Protein AF-A0A8C7Y7F4-F1 (afdb_monomer_lite)

Structure (mmCIF, N/CA/C/O backbone):
data_AF-A0A8C7Y7F4-F1
#
_entry.id   AF-A0A8C7Y7F4-F1
#
loop_
_atom_site.group_PDB
_atom_site.id
_atom_site.type_symbol
_atom_site.label_atom_id
_atom_site.label_alt_id
_atom_site.label_comp_id
_atom_site.label_asym_id
_atom_site.label_entity_id
_atom_site.label_seq_id
_atom_site.pdbx_PDB_ins_code
_atom_site.Cartn_x
_atom_site.Cartn_y
_atom_site.Cartn_z
_atom_site.occupancy
_atom_site.B_iso_or_equiv
_atom_site.auth_seq_id
_atom_site.auth_comp_id
_atom_site.auth_asym_id
_atom_site.auth_atom_id
_atom_site.pdbx_PDB_model_num
ATOM 1 N N . LYS A 1 1 ? 34.503 -41.630 -71.413 1.00 35.38 1 LYS A N 1
ATOM 2 C CA . LYS A 1 1 ? 33.700 -40.736 -72.285 1.00 35.38 1 LYS A CA 1
ATOM 3 C C . LYS A 1 1 ? 33.555 -39.407 -71.548 1.00 35.38 1 LYS A C 1
ATOM 5 O O . LYS A 1 1 ? 32.640 -39.282 -70.757 1.00 35.38 1 LYS A O 1
ATOM 10 N N . TRP A 1 2 ? 34.647 -38.648 -71.460 1.00 34.06 2 TRP A N 1
ATOM 11 C CA . TRP A 1 2 ? 34.927 -37.359 -72.140 1.00 34.06 2 TRP A CA 1
ATOM 12 C C . TRP A 1 2 ? 35.106 -36.343 -70.991 1.00 34.06 2 TRP A C 1
ATOM 14 O O . TRP A 1 2 ? 34.155 -36.110 -70.261 1.00 34.06 2 TRP A O 1
ATOM 24 N N . LEU A 1 3 ? 36.338 -36.034 -70.551 1.00 32.00 3 LEU A N 1
ATOM 25 C CA . LEU A 1 3 ? 37.193 -34.940 -71.066 1.00 32.00 3 LEU A CA 1
ATOM 26 C C . LEU A 1 3 ? 36.348 -33.661 -71.208 1.00 32.00 3 LEU A C 1
ATOM 28 O O . LEU A 1 3 ? 35.451 -33.628 -72.036 1.00 32.00 3 LEU A O 1
ATOM 32 N N . GLY A 1 4 ? 36.484 -32.638 -70.367 1.00 32.16 4 GLY A N 1
ATOM 33 C CA . GLY A 1 4 ? 37.720 -31.941 -70.036 1.00 32.16 4 GLY A CA 1
ATOM 34 C C . GLY A 1 4 ? 37.752 -30.663 -70.866 1.00 32.16 4 GLY A C 1
ATOM 35 O O . GLY A 1 4 ? 37.950 -30.759 -72.066 1.00 32.16 4 GLY A O 1
ATOM 36 N N . LEU A 1 5 ? 37.535 -29.508 -70.235 1.00 34.34 5 LEU A N 1
ATOM 37 C CA . LEU A 1 5 ? 37.943 -28.185 -70.713 1.00 34.34 5 LEU A CA 1
ATOM 38 C C . LEU A 1 5 ? 37.931 -27.245 -69.504 1.00 34.34 5 LEU A C 1
ATOM 40 O O . LEU A 1 5 ? 36.879 -26.844 -69.011 1.00 34.34 5 LEU A O 1
ATOM 44 N N . GLY A 1 6 ? 39.127 -26.964 -68.992 1.00 33.00 6 GLY A N 1
ATOM 45 C CA . GLY A 1 6 ? 39.348 -25.864 -68.073 1.00 33.00 6 GLY A CA 1
ATOM 46 C C . GLY A 1 6 ? 39.276 -24.541 -68.826 1.00 33.00 6 GLY A C 1
ATOM 47 O O . GLY A 1 6 ? 39.810 -24.415 -69.926 1.00 33.00 6 GLY A O 1
ATOM 48 N N . LEU A 1 7 ? 38.659 -23.549 -68.194 1.00 32.22 7 LEU A N 1
ATOM 49 C CA . LEU A 1 7 ? 38.979 -22.152 -68.433 1.00 32.22 7 LEU A CA 1
ATOM 50 C C . LEU A 1 7 ? 39.423 -21.542 -67.106 1.00 32.22 7 LEU A C 1
ATOM 52 O O . LEU A 1 7 ? 38.633 -21.303 -66.198 1.00 32.22 7 LEU A O 1
ATOM 56 N N . THR A 1 8 ? 40.726 -21.315 -67.021 1.00 34.75 8 THR A N 1
ATOM 57 C CA . THR A 1 8 ? 41.355 -20.326 -66.155 1.00 34.75 8 THR A CA 1
ATOM 58 C C . THR A 1 8 ? 40.828 -18.941 -66.522 1.00 34.75 8 THR A C 1
ATOM 60 O O . THR A 1 8 ? 41.073 -18.477 -67.635 1.00 34.75 8 THR A O 1
ATOM 63 N N . LEU A 1 9 ? 40.145 -18.273 -65.592 1.00 32.03 9 LEU A N 1
ATOM 64 C CA . LEU A 1 9 ? 39.914 -16.833 -65.651 1.00 32.03 9 LEU A CA 1
ATOM 65 C C . LEU A 1 9 ? 40.631 -16.174 -64.475 1.00 32.03 9 LEU A C 1
ATOM 67 O O . LEU A 1 9 ? 40.383 -16.440 -63.303 1.00 32.03 9 LEU A O 1
ATOM 71 N N . THR A 1 10 ? 41.613 -15.388 -64.879 1.00 30.27 10 THR A N 1
ATOM 72 C CA . THR A 1 10 ? 42.563 -14.586 -64.128 1.00 30.27 10 THR A CA 1
ATOM 73 C C . THR A 1 10 ? 41.891 -13.519 -63.273 1.00 30.27 10 THR A C 1
ATOM 75 O O . THR A 1 10 ? 40.994 -12.819 -63.736 1.00 30.27 10 THR A O 1
ATOM 78 N N . LEU A 1 11 ? 42.410 -13.366 -62.052 1.00 38.91 11 LEU A N 1
ATOM 79 C CA . LEU A 1 11 ? 42.254 -12.205 -61.178 1.00 38.91 11 LEU A CA 1
ATOM 80 C C . LEU A 1 11 ? 42.432 -10.891 -61.951 1.00 38.91 11 LEU A C 1
ATOM 82 O O . LEU A 1 11 ? 43.525 -10.600 -62.433 1.00 38.91 11 LEU A O 1
ATOM 86 N N . THR A 1 12 ? 41.391 -10.064 -61.970 1.00 30.02 12 THR A N 1
ATOM 87 C CA . THR A 1 12 ? 41.509 -8.633 -62.258 1.00 30.02 12 THR A CA 1
ATOM 88 C C . THR A 1 12 ? 40.610 -7.853 -61.310 1.00 30.02 12 THR A C 1
ATOM 90 O O . THR A 1 12 ? 39.393 -7.960 -61.397 1.00 30.02 12 THR A O 1
ATOM 93 N N . GLY A 1 13 ? 41.248 -7.077 -60.430 1.00 29.67 13 GLY A N 1
ATOM 94 C CA . GLY A 1 13 ? 40.735 -5.835 -59.850 1.00 29.67 13 GLY A CA 1
ATOM 95 C C . GLY A 1 13 ? 39.440 -5.918 -59.047 1.00 29.67 13 GLY A C 1
ATOM 96 O O . GLY A 1 13 ? 38.358 -5.778 -59.608 1.00 29.67 13 GLY A O 1
ATOM 97 N N . ASN A 1 14 ? 39.565 -5.983 -57.717 1.00 31.17 14 ASN A N 1
ATOM 98 C CA . ASN A 1 14 ? 38.558 -5.402 -56.831 1.00 31.17 14 ASN A CA 1
ATOM 99 C C . ASN A 1 14 ? 38.469 -3.905 -57.156 1.00 31.17 14 ASN A C 1
ATOM 101 O O . ASN A 1 14 ? 39.292 -3.112 -56.702 1.00 31.17 14 ASN A O 1
ATOM 105 N N . ALA A 1 15 ? 37.504 -3.543 -57.999 1.00 31.20 15 ALA A N 1
ATOM 106 C CA . ALA A 1 15 ? 37.032 -2.179 -58.100 1.00 31.20 15 ALA A CA 1
ATOM 107 C C . ALA A 1 15 ? 36.293 -1.871 -56.797 1.00 31.20 15 ALA A C 1
ATOM 109 O O . ALA A 1 15 ? 35.274 -2.486 -56.483 1.00 31.20 15 ALA A O 1
ATOM 110 N N . ASP A 1 16 ? 36.883 -0.960 -56.035 1.00 34.03 16 ASP A N 1
ATOM 111 C CA . ASP A 1 16 ? 36.289 -0.272 -54.901 1.00 34.03 16 ASP A CA 1
ATOM 112 C C . ASP A 1 16 ? 34.943 0.312 -55.356 1.00 34.03 16 ASP A C 1
ATOM 114 O O . ASP A 1 16 ? 34.895 1.260 -56.144 1.00 34.03 16 ASP A O 1
ATOM 118 N N . VAL A 1 17 ? 33.838 -0.319 -54.952 1.00 31.80 17 VAL A N 1
ATOM 119 C CA . VAL A 1 17 ? 32.500 0.239 -55.152 1.00 31.80 17 VAL A CA 1
ATOM 120 C C . VAL A 1 17 ? 32.319 1.282 -54.053 1.00 31.80 17 VAL A C 1
ATOM 122 O O . VAL A 1 17 ? 32.292 0.903 -52.878 1.00 31.80 17 VAL A O 1
ATOM 125 N N . PRO A 1 18 ? 32.179 2.578 -54.379 1.00 31.27 18 PRO A N 1
ATOM 126 C CA . PRO A 1 18 ? 31.849 3.570 -53.373 1.00 31.27 18 PRO A CA 1
ATOM 127 C C . PRO A 1 18 ? 30.461 3.216 -52.841 1.00 31.27 18 PRO A C 1
ATOM 129 O O . PRO A 1 18 ? 29.499 3.167 -53.608 1.00 31.27 18 PRO A O 1
ATOM 132 N N . ARG A 1 19 ? 30.342 2.938 -51.539 1.00 36.75 19 ARG A N 1
ATOM 133 C CA . ARG A 1 19 ? 29.033 2.915 -50.881 1.00 36.75 19 ARG A CA 1
ATOM 134 C C . ARG A 1 19 ? 28.436 4.310 -51.038 1.00 36.75 19 ARG A C 1
ATOM 136 O O . ARG A 1 19 ? 28.915 5.256 -50.416 1.00 36.75 19 ARG A O 1
ATOM 143 N N . GLU A 1 20 ? 27.436 4.440 -51.906 1.00 31.70 20 GLU A N 1
ATOM 144 C CA . GLU A 1 20 ? 26.628 5.651 -51.988 1.00 31.70 20 GLU A CA 1
ATOM 145 C C . GLU A 1 20 ? 26.044 5.949 -50.597 1.00 31.70 20 GLU A C 1
ATOM 147 O O . GLU A 1 20 ? 25.574 5.025 -49.922 1.00 31.70 20 GLU A O 1
ATOM 152 N N . PRO A 1 21 ? 26.082 7.208 -50.131 1.00 40.69 21 PRO A N 1
ATOM 153 C CA . PRO A 1 21 ? 25.492 7.570 -48.856 1.00 40.69 21 PRO A CA 1
ATOM 154 C C . PRO A 1 21 ? 23.979 7.376 -48.956 1.00 40.69 21 PRO A C 1
ATOM 156 O O . PRO A 1 21 ? 23.286 8.114 -49.659 1.00 40.69 21 PRO A O 1
ATOM 159 N N . VAL A 1 22 ? 23.465 6.368 -48.251 1.00 41.97 22 VAL A N 1
ATOM 160 C CA . VAL A 1 22 ? 22.025 6.182 -48.064 1.00 41.97 22 VAL A CA 1
ATOM 161 C C . VAL A 1 22 ? 21.473 7.498 -47.497 1.00 41.97 22 VAL A C 1
ATOM 163 O O . VAL A 1 22 ? 22.042 8.029 -46.537 1.00 41.97 22 VAL A O 1
ATOM 166 N N . PRO A 1 23 ? 20.413 8.090 -48.078 1.00 52.25 23 PRO A N 1
ATOM 167 C CA . PRO A 1 23 ? 19.887 9.352 -47.580 1.00 52.25 23 PRO A CA 1
ATOM 168 C C . PRO A 1 23 ? 19.478 9.176 -46.114 1.00 52.25 23 PRO A C 1
ATOM 170 O O . PRO A 1 23 ? 18.718 8.266 -45.797 1.00 52.25 23 PRO A O 1
ATOM 173 N N . ALA A 1 24 ? 19.962 10.054 -45.228 1.00 53.78 24 ALA A N 1
ATOM 174 C CA . ALA A 1 24 ? 19.788 9.951 -43.771 1.00 53.78 24 ALA A CA 1
ATOM 175 C C . ALA A 1 24 ? 18.324 9.738 -43.320 1.00 53.78 24 ALA A C 1
ATOM 177 O O . ALA A 1 24 ? 18.072 9.110 -42.298 1.00 53.78 24 ALA A O 1
ATOM 178 N N . VAL A 1 25 ? 17.350 10.193 -44.118 1.00 58.75 25 VAL A N 1
ATOM 179 C CA . VAL A 1 25 ? 15.910 9.984 -43.881 1.00 58.75 25 VAL A CA 1
ATOM 180 C C . VAL A 1 25 ? 15.506 8.503 -43.982 1.00 58.75 25 VAL A C 1
ATOM 182 O O . VAL A 1 25 ? 14.629 8.058 -43.248 1.00 58.75 25 VAL A O 1
ATOM 185 N N . SER A 1 26 ? 16.147 7.720 -44.854 1.00 67.75 26 SER A N 1
ATOM 186 C CA . SER A 1 26 ? 15.880 6.284 -45.005 1.00 67.75 26 SER A CA 1
ATOM 187 C C . SER A 1 26 ? 16.362 5.488 -43.792 1.00 67.75 26 SER A C 1
ATOM 189 O O . SER A 1 26 ? 15.648 4.601 -43.336 1.00 67.75 26 SER A O 1
ATOM 191 N N . ALA A 1 27 ? 17.524 5.844 -43.234 1.00 79.50 27 ALA A N 1
ATOM 192 C CA . ALA A 1 27 ? 18.089 5.178 -42.061 1.00 79.50 27 ALA A CA 1
ATOM 193 C C . ALA A 1 27 ? 17.235 5.414 -40.802 1.00 79.50 27 ALA A C 1
ATOM 195 O O . ALA A 1 27 ? 16.897 4.472 -40.093 1.00 79.50 27 ALA A O 1
ATOM 196 N N . VAL A 1 28 ? 16.789 6.654 -40.565 1.00 85.75 28 VAL A N 1
ATOM 197 C CA . VAL A 1 28 ? 15.913 6.987 -39.422 1.00 85.75 28 VAL A CA 1
ATOM 198 C C . VAL A 1 28 ? 14.586 6.219 -39.483 1.00 85.75 28 VAL A C 1
ATOM 200 O O . VAL A 1 28 ? 14.113 5.701 -38.471 1.00 85.75 28 VAL A O 1
ATOM 203 N N . LEU A 1 29 ? 13.981 6.106 -40.670 1.00 87.38 29 LEU A N 1
ATOM 204 C CA . LEU A 1 29 ? 12.733 5.358 -40.843 1.00 87.38 29 LEU A CA 1
ATOM 205 C C . LEU A 1 29 ? 12.917 3.848 -40.655 1.00 87.38 29 LEU A C 1
ATOM 207 O O . LEU A 1 29 ? 12.025 3.200 -40.109 1.00 87.38 29 LEU A O 1
ATOM 211 N N . GLU A 1 30 ? 14.050 3.293 -41.080 1.00 90.31 30 GLU A N 1
ATOM 212 C CA . GLU A 1 30 ? 14.390 1.883 -40.875 1.00 90.31 30 GLU A CA 1
ATOM 213 C C . GLU A 1 30 ? 14.565 1.560 -39.385 1.00 90.31 30 GLU A C 1
ATOM 215 O O . GLU A 1 30 ? 13.934 0.628 -38.882 1.00 90.31 30 GLU A O 1
ATOM 220 N N . ILE A 1 31 ? 15.302 2.396 -38.646 1.00 91.00 31 ILE A N 1
ATOM 221 C CA . ILE A 1 31 ? 15.453 2.264 -37.189 1.00 91.00 31 ILE A CA 1
ATOM 222 C C . ILE A 1 31 ? 14.086 2.328 -36.501 1.00 91.00 31 ILE A C 1
ATOM 224 O O . ILE A 1 31 ? 13.766 1.483 -35.666 1.00 91.00 31 ILE A O 1
ATOM 228 N N . LEU A 1 32 ? 13.227 3.278 -36.884 1.00 91.94 32 LEU A N 1
ATOM 229 C CA . LEU A 1 32 ? 11.883 3.382 -36.316 1.00 91.94 32 LEU A CA 1
ATOM 230 C C . LEU A 1 32 ? 11.034 2.126 -36.590 1.00 91.94 32 LEU A C 1
ATOM 232 O O . LEU A 1 32 ? 10.212 1.738 -35.757 1.00 91.94 32 LEU A O 1
ATOM 236 N N . GLN A 1 33 ? 11.210 1.471 -37.741 1.00 92.69 33 GLN A N 1
ATOM 237 C CA . GLN A 1 33 ? 10.547 0.194 -38.019 1.00 92.69 33 GLN A CA 1
ATOM 238 C C . GLN A 1 33 ? 11.066 -0.935 -37.125 1.00 92.69 33 GLN A C 1
ATOM 240 O O . GLN A 1 33 ? 10.254 -1.746 -36.680 1.00 92.69 33 GLN A O 1
ATOM 245 N N . LEU A 1 34 ? 12.371 -0.982 -36.840 1.00 92.31 34 LEU A N 1
ATOM 246 C CA . LEU A 1 34 ? 12.955 -1.954 -35.909 1.00 92.31 34 LEU A CA 1
ATOM 247 C C . LEU A 1 34 ? 12.410 -1.765 -34.488 1.00 92.31 34 LEU A C 1
ATOM 249 O O . LEU A 1 34 ? 11.972 -2.737 -33.872 1.00 92.31 34 LEU A O 1
ATOM 253 N N . VAL A 1 35 ? 12.318 -0.515 -34.013 1.00 92.50 35 VAL A N 1
ATOM 254 C CA . VAL A 1 35 ? 11.689 -0.186 -32.719 1.00 92.50 35 VAL A CA 1
ATOM 255 C C . VAL A 1 35 ? 10.247 -0.699 -32.678 1.00 92.50 35 VAL A C 1
ATOM 257 O O . VAL A 1 35 ? 9.875 -1.427 -31.761 1.00 92.50 35 VAL A O 1
ATOM 260 N N . LYS A 1 36 ? 9.448 -0.415 -33.715 1.00 92.06 36 LYS A N 1
ATOM 261 C CA . LYS A 1 36 ? 8.045 -0.863 -33.800 1.00 92.06 36 LYS A CA 1
ATOM 262 C C . LYS A 1 36 ? 7.880 -2.382 -33.890 1.00 92.06 36 LYS A C 1
ATOM 264 O O . LYS A 1 36 ? 6.857 -2.904 -33.457 1.00 92.06 36 LYS A O 1
ATOM 269 N N . LYS A 1 37 ? 8.855 -3.094 -34.460 1.00 92.38 37 LYS A N 1
ATOM 270 C CA . LYS A 1 37 ? 8.888 -4.566 -34.500 1.00 92.38 37 LYS A CA 1
ATOM 271 C C . LYS A 1 37 ? 9.418 -5.191 -33.207 1.00 92.38 37 LYS A C 1
ATOM 273 O O . LYS A 1 37 ? 9.338 -6.406 -33.066 1.00 92.38 37 LYS A O 1
ATOM 278 N N . ARG A 1 38 ? 9.885 -4.370 -32.257 1.00 91.62 38 ARG A N 1
ATOM 279 C CA . ARG A 1 38 ? 10.541 -4.770 -31.003 1.00 91.62 38 ARG A CA 1
ATOM 280 C C . ARG A 1 38 ? 11.867 -5.513 -31.202 1.00 91.62 38 ARG A C 1
ATOM 282 O O . ARG A 1 38 ? 12.309 -6.232 -30.308 1.00 91.62 38 ARG A O 1
ATOM 289 N N . ASP A 1 39 ? 12.562 -5.236 -32.303 1.00 92.62 39 ASP A N 1
ATOM 290 C CA . ASP A 1 39 ? 13.966 -5.618 -32.499 1.00 92.62 39 ASP A CA 1
ATOM 291 C C . ASP A 1 39 ? 14.877 -4.613 -31.764 1.00 92.62 39 ASP A C 1
ATOM 293 O O . ASP A 1 39 ? 15.702 -3.917 -32.353 1.00 92.62 39 ASP A O 1
ATOM 297 N N . LEU A 1 40 ? 14.662 -4.492 -30.448 1.00 93.94 40 LEU A N 1
ATOM 298 C CA . LEU A 1 40 ? 15.108 -3.365 -29.616 1.00 93.94 40 LEU A CA 1
ATOM 299 C C . LEU A 1 40 ? 16.631 -3.216 -29.569 1.00 93.94 40 LEU A C 1
ATOM 301 O O . LEU A 1 40 ? 17.140 -2.105 -29.662 1.00 93.94 40 LEU A O 1
ATOM 305 N N . PHE A 1 41 ? 17.349 -4.334 -29.453 1.00 93.56 41 PHE A N 1
ATOM 306 C CA . PHE A 1 41 ? 18.811 -4.328 -29.399 1.00 93.56 41 PHE A CA 1
ATOM 307 C C . PHE A 1 41 ? 19.431 -3.859 -30.717 1.00 93.56 41 PHE A C 1
ATOM 309 O O . PHE A 1 41 ? 2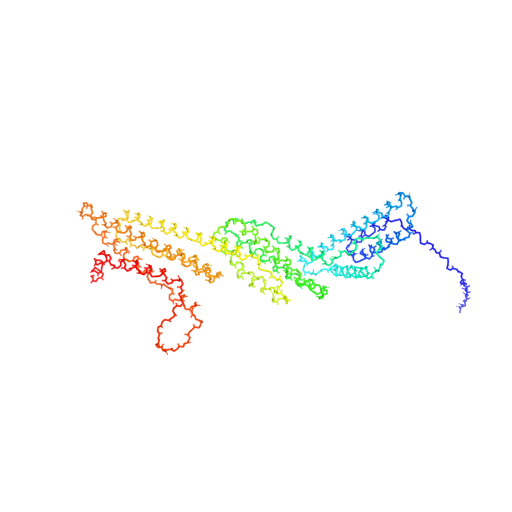0.304 -2.998 -30.719 1.00 93.56 41 PHE A O 1
ATOM 316 N N . LEU A 1 42 ? 18.924 -4.369 -31.844 1.00 93.12 42 LEU A N 1
ATOM 317 C CA . LEU A 1 42 ? 19.395 -3.964 -33.165 1.00 93.12 42 LEU A CA 1
ATOM 318 C C . LEU A 1 42 ? 19.072 -2.489 -33.442 1.00 93.12 42 LEU A C 1
ATOM 320 O O . LEU A 1 42 ? 19.907 -1.768 -33.982 1.00 93.12 42 LEU A O 1
ATOM 324 N N . ALA A 1 43 ? 17.882 -2.032 -33.038 1.00 93.19 43 ALA A N 1
ATOM 3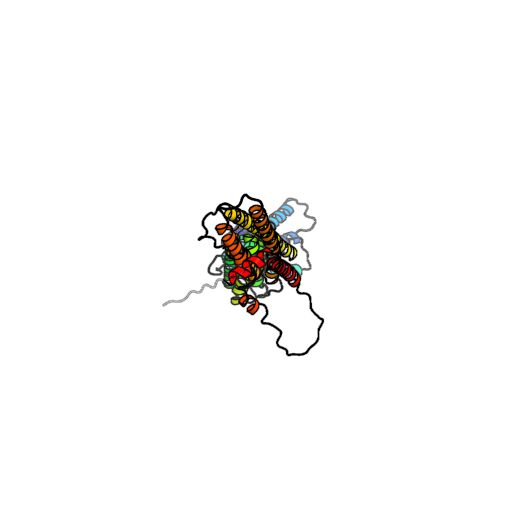25 C CA . ALA A 1 43 ? 17.512 -0.625 -33.132 1.00 93.19 43 ALA A CA 1
ATOM 326 C C . ALA A 1 43 ? 18.491 0.272 -32.355 1.00 93.19 43 ALA A C 1
ATOM 328 O O . ALA A 1 43 ? 18.960 1.263 -32.905 1.00 93.19 43 ALA A O 1
ATOM 329 N N . ASP A 1 44 ? 18.845 -0.097 -31.121 1.00 93.50 44 ASP A N 1
ATOM 330 C CA . ASP A 1 44 ? 19.811 0.638 -30.294 1.00 93.50 44 ASP A CA 1
ATOM 331 C C . ASP A 1 44 ? 21.214 0.672 -30.924 1.00 93.50 44 ASP A C 1
ATOM 333 O O . ASP A 1 44 ? 21.830 1.734 -31.011 1.00 93.50 44 ASP A O 1
ATOM 337 N N . THR A 1 45 ? 21.691 -0.452 -31.475 1.00 92.75 45 THR A N 1
ATOM 338 C CA . THR A 1 45 ? 22.972 -0.500 -32.201 1.00 92.75 45 THR A CA 1
ATOM 339 C C . THR A 1 45 ? 23.004 0.490 -33.368 1.00 92.75 45 THR A C 1
ATOM 341 O O . THR A 1 45 ? 23.973 1.234 -33.516 1.00 92.75 45 THR A O 1
ATOM 344 N N . HIS A 1 46 ? 21.937 0.560 -34.167 1.00 91.62 46 HIS A N 1
ATOM 345 C CA . HIS A 1 46 ? 21.865 1.513 -35.276 1.00 91.62 46 HIS A CA 1
ATOM 346 C C . HIS A 1 46 ? 21.728 2.971 -34.814 1.00 91.62 46 HIS A C 1
ATOM 348 O O . HIS A 1 46 ? 22.242 3.876 -35.473 1.00 91.62 46 HIS A O 1
ATOM 354 N N . ILE A 1 47 ? 21.081 3.224 -33.673 1.00 90.31 47 ILE A N 1
ATOM 355 C CA . ILE A 1 47 ? 21.037 4.566 -33.076 1.00 90.31 47 ILE A CA 1
ATOM 356 C C . ILE A 1 47 ? 22.441 4.995 -32.621 1.00 90.31 47 ILE A C 1
ATOM 358 O O . ILE A 1 47 ? 22.843 6.126 -32.891 1.00 90.31 47 ILE A O 1
ATOM 362 N N . LEU A 1 48 ? 23.218 4.100 -32.004 1.00 88.62 48 LEU A N 1
ATOM 363 C CA . LEU A 1 48 ? 24.613 4.355 -31.625 1.00 88.62 48 LEU A CA 1
ATOM 364 C C . LEU A 1 48 ? 25.519 4.631 -32.831 1.00 88.62 48 LEU A C 1
ATOM 366 O O . LEU A 1 48 ? 26.386 5.505 -32.775 1.00 88.62 48 LEU A O 1
ATOM 370 N N . GLU A 1 49 ? 25.334 3.901 -33.930 1.00 88.44 49 GLU A N 1
ATOM 371 C CA . GLU A 1 49 ? 26.029 4.170 -35.194 1.00 88.44 49 GLU A CA 1
ATOM 372 C C . GLU A 1 49 ? 25.700 5.579 -35.706 1.00 88.44 49 GLU A C 1
ATOM 374 O O . GLU A 1 49 ? 26.610 6.357 -36.003 1.00 88.44 49 GLU A O 1
ATOM 379 N N . LEU A 1 50 ? 24.417 5.952 -35.698 1.00 86.38 50 LEU A N 1
ATOM 380 C CA . LEU A 1 50 ? 23.958 7.279 -36.104 1.00 86.38 50 LEU A CA 1
ATOM 381 C C . LEU A 1 50 ? 24.504 8.396 -35.191 1.00 86.38 50 LEU A C 1
ATOM 383 O O . LEU A 1 50 ? 24.880 9.463 -35.679 1.00 86.38 50 LEU A O 1
ATOM 387 N N . GLU A 1 51 ? 24.613 8.160 -33.880 1.00 85.44 51 GLU A N 1
ATOM 388 C CA . GLU A 1 51 ? 25.261 9.081 -32.930 1.00 85.44 51 GLU A CA 1
ATOM 389 C C . GLU A 1 51 ? 26.742 9.304 -33.257 1.00 85.44 51 GLU A C 1
ATOM 391 O O . GLU A 1 51 ? 27.229 10.443 -33.251 1.00 85.44 51 GLU A O 1
ATOM 396 N N . ARG A 1 52 ? 27.468 8.226 -33.574 1.00 81.69 52 ARG A N 1
ATOM 397 C CA . ARG A 1 52 ? 28.886 8.291 -33.954 1.00 81.69 52 ARG A CA 1
ATOM 398 C C . ARG A 1 52 ? 29.071 9.051 -35.261 1.00 81.69 52 ARG A C 1
ATOM 400 O O . ARG A 1 52 ? 29.970 9.883 -35.344 1.00 81.69 52 ARG A O 1
ATOM 407 N N . GLU A 1 53 ? 28.201 8.836 -36.245 1.00 81.38 53 GLU A N 1
ATOM 408 C CA . GLU A 1 53 ? 28.203 9.598 -37.499 1.00 81.38 53 GLU A CA 1
ATOM 409 C C . GLU A 1 53 ? 27.924 11.089 -37.274 1.00 81.38 53 GLU A C 1
ATOM 411 O O . GLU A 1 53 ? 28.578 11.939 -37.887 1.00 81.38 53 GLU A O 1
ATOM 416 N N . CYS A 1 54 ? 26.992 11.426 -36.375 1.00 77.69 54 CYS A N 1
ATOM 417 C CA . CYS A 1 54 ? 26.713 12.812 -35.994 1.00 77.69 54 CYS A CA 1
ATOM 418 C C . CYS A 1 54 ? 27.930 13.463 -35.328 1.00 77.69 54 CYS A C 1
ATOM 420 O O . CYS A 1 54 ? 28.296 14.585 -35.679 1.00 77.69 54 CYS A O 1
ATOM 422 N N . THR A 1 55 ? 28.591 12.744 -34.420 1.00 74.94 55 THR A N 1
ATOM 423 C CA . THR A 1 55 ? 29.783 13.228 -33.708 1.00 74.94 55 THR A CA 1
ATOM 424 C C . THR A 1 55 ? 30.978 13.386 -34.648 1.00 74.94 55 THR A C 1
ATOM 426 O O . THR A 1 55 ? 31.663 14.406 -34.608 1.00 74.94 55 THR A O 1
ATOM 429 N N . ALA A 1 56 ? 31.208 12.420 -35.540 1.00 74.44 56 ALA A N 1
ATOM 430 C CA . ALA A 1 56 ? 32.269 12.483 -36.541 1.00 74.44 56 ALA A CA 1
ATOM 431 C C . ALA A 1 56 ? 32.039 13.624 -37.543 1.00 74.44 56 ALA A C 1
ATOM 433 O O . ALA A 1 56 ? 32.977 14.347 -37.871 1.00 74.44 56 ALA A O 1
ATOM 434 N N . SER A 1 57 ? 30.789 13.834 -37.975 1.00 68.44 57 SER A N 1
ATOM 435 C CA . SER A 1 57 ? 30.424 14.968 -38.834 1.00 68.44 57 SER A CA 1
ATOM 436 C C . SER A 1 57 ? 30.669 16.306 -38.130 1.00 68.44 57 SER A C 1
ATOM 438 O O . SER A 1 57 ? 31.163 17.231 -38.758 1.00 68.44 57 SER A O 1
ATOM 440 N N . ALA A 1 58 ? 30.375 16.403 -36.828 1.00 66.06 58 ALA A N 1
ATOM 441 C CA . ALA A 1 58 ? 30.619 17.610 -36.037 1.00 66.06 58 ALA A CA 1
ATOM 442 C C . ALA A 1 58 ? 32.116 17.878 -35.789 1.00 66.06 58 ALA A C 1
ATOM 444 O O . ALA A 1 58 ? 32.532 19.032 -35.776 1.00 66.06 58 ALA A O 1
ATOM 445 N N . ALA A 1 59 ? 32.932 16.833 -35.618 1.00 63.66 59 ALA A N 1
ATOM 446 C CA . ALA A 1 59 ? 34.381 16.948 -35.422 1.00 63.66 59 ALA A CA 1
ATOM 447 C C . ALA A 1 59 ? 35.157 17.231 -36.723 1.00 63.66 59 ALA A C 1
ATOM 449 O O . ALA A 1 59 ? 36.251 17.789 -36.680 1.00 63.66 59 ALA A O 1
ATOM 450 N N . ALA A 1 60 ? 34.604 16.844 -37.877 1.00 60.12 60 ALA A N 1
ATOM 451 C CA . ALA A 1 60 ? 35.185 17.099 -39.194 1.00 60.12 60 ALA A CA 1
ATOM 452 C C . ALA A 1 60 ? 34.908 18.521 -39.727 1.00 60.12 60 ALA A C 1
ATOM 454 O O . ALA A 1 60 ? 35.453 18.888 -40.769 1.00 60.12 60 ALA A O 1
ATOM 455 N N . GLU A 1 61 ? 34.086 19.323 -39.041 1.00 55.22 61 GLU A N 1
ATOM 456 C CA . GLU A 1 61 ? 33.794 20.710 -39.417 1.00 55.22 61 GLU A CA 1
ATOM 457 C C . GLU A 1 61 ? 34.852 21.671 -38.827 1.00 55.22 61 GLU A C 1
ATOM 459 O O . GLU A 1 61 ? 34.884 21.864 -37.611 1.00 55.22 61 GLU A O 1
ATOM 464 N N . PRO A 1 62 ? 35.719 22.316 -39.635 1.00 49.16 62 PRO A N 1
ATOM 465 C CA . PRO A 1 62 ? 36.582 23.388 -39.141 1.00 49.16 62 PRO A CA 1
ATOM 466 C C . PRO A 1 62 ? 35.751 24.628 -38.761 1.00 49.16 62 PRO A C 1
ATOM 468 O O . PRO A 1 62 ? 34.769 24.954 -39.432 1.00 49.16 62 PRO A O 1
ATOM 471 N N . GLU A 1 63 ? 36.175 25.356 -37.719 1.00 52.16 63 GLU A N 1
ATOM 472 C CA . GLU A 1 63 ? 35.448 26.498 -37.121 1.00 52.16 63 GLU A CA 1
ATOM 473 C C . GLU A 1 63 ? 35.097 27.652 -38.094 1.00 52.16 63 GLU A C 1
ATOM 475 O O . GLU A 1 63 ? 34.259 28.494 -37.770 1.00 52.16 63 GLU A O 1
ATOM 480 N N . ASP A 1 64 ? 35.647 27.659 -39.314 1.00 46.00 64 ASP A N 1
ATOM 481 C CA . ASP A 1 64 ? 35.447 28.698 -40.335 1.00 46.00 64 ASP A CA 1
ATOM 482 C C . ASP A 1 64 ? 34.299 28.443 -41.340 1.00 46.00 64 ASP A C 1
ATOM 484 O O . ASP A 1 64 ? 34.059 29.256 -42.237 1.00 46.00 64 ASP A O 1
ATOM 488 N N . ALA A 1 65 ? 33.515 27.364 -41.213 1.00 47.69 65 ALA A N 1
ATOM 489 C CA . ALA A 1 65 ? 32.373 27.124 -42.107 1.00 47.69 65 ALA A CA 1
ATOM 490 C C . ALA A 1 65 ? 31.153 28.012 -41.754 1.00 47.69 65 ALA A C 1
ATOM 492 O O . ALA A 1 65 ? 30.215 27.619 -41.053 1.00 47.69 65 ALA A O 1
ATOM 493 N N . THR A 1 66 ? 31.125 29.241 -42.276 1.00 45.12 66 THR A N 1
ATOM 494 C CA . THR A 1 66 ? 30.040 30.235 -42.113 1.00 45.12 66 THR A CA 1
ATOM 495 C C . THR A 1 66 ? 28.794 29.953 -42.977 1.00 45.12 66 THR A C 1
ATOM 497 O O . THR A 1 66 ? 28.078 30.875 -43.362 1.00 45.12 66 THR A O 1
ATOM 500 N N . SER A 1 67 ? 28.502 28.688 -43.307 1.00 52.34 67 SER A N 1
ATOM 501 C CA . SER A 1 67 ? 27.326 28.324 -44.115 1.00 52.34 67 SER A CA 1
ATOM 502 C C . SER A 1 67 ? 26.154 27.857 -43.231 1.00 52.34 67 SER A C 1
ATOM 504 O O . SER A 1 67 ? 26.238 26.788 -42.623 1.00 52.34 67 SER A O 1
ATOM 506 N N . PRO A 1 68 ? 25.028 28.600 -43.160 1.00 51.97 68 PRO A N 1
ATOM 507 C CA . PRO A 1 68 ? 23.911 28.292 -42.257 1.00 51.97 68 PRO A CA 1
ATOM 508 C C . PRO A 1 68 ? 23.199 26.958 -42.552 1.00 51.97 68 PRO A C 1
ATOM 510 O O . PRO A 1 68 ? 22.578 26.398 -41.653 1.00 51.97 68 PRO A O 1
ATOM 513 N N . GLY A 1 69 ? 23.311 26.415 -43.771 1.00 53.72 69 GLY A N 1
ATOM 514 C CA . GLY A 1 69 ? 22.663 25.154 -44.159 1.00 53.72 69 GLY A CA 1
ATOM 515 C C . GLY A 1 69 ? 23.292 23.885 -43.567 1.00 53.72 69 GLY A C 1
ATOM 516 O O . GLY A 1 69 ? 22.586 22.901 -43.362 1.00 53.72 69 GLY A O 1
ATOM 517 N N . VAL A 1 70 ? 24.593 23.896 -43.250 1.00 51.75 70 VAL A N 1
ATOM 518 C CA . VAL A 1 70 ? 25.310 22.696 -42.769 1.00 51.75 70 VAL A CA 1
ATOM 519 C C . VAL A 1 70 ? 25.141 22.515 -41.255 1.00 51.75 70 VAL A C 1
ATOM 521 O O . VAL A 1 70 ? 24.824 21.420 -40.786 1.00 51.75 70 VAL A O 1
ATOM 524 N N . LYS A 1 71 ? 25.161 23.627 -40.504 1.00 53.56 71 LYS A N 1
ATOM 525 C CA . LYS A 1 71 ? 24.816 23.660 -39.069 1.00 53.56 71 LYS A CA 1
ATOM 526 C C . LYS A 1 71 ? 23.368 23.227 -38.793 1.00 53.56 71 LYS A C 1
ATOM 528 O O . LYS A 1 71 ? 23.084 22.649 -37.745 1.00 53.56 71 LYS A O 1
ATOM 533 N N . ASP A 1 72 ? 22.452 23.490 -39.727 1.00 59.22 72 ASP A N 1
ATOM 534 C CA . ASP A 1 72 ? 21.050 23.059 -39.645 1.00 59.22 72 ASP A CA 1
ATOM 535 C C . ASP A 1 72 ? 20.905 21.541 -39.891 1.00 59.22 72 ASP A C 1
ATOM 537 O O . ASP A 1 72 ? 20.146 20.864 -39.201 1.00 59.22 72 ASP A O 1
ATOM 541 N N . GLY A 1 73 ? 21.715 20.966 -40.788 1.00 63.75 73 GLY A N 1
ATOM 542 C CA . GLY A 1 73 ? 21.762 19.520 -41.035 1.00 63.75 73 GLY A CA 1
ATOM 543 C C . GLY A 1 73 ? 22.201 18.700 -39.815 1.00 63.75 73 GLY A C 1
ATOM 544 O O . GLY A 1 73 ? 21.535 17.725 -39.466 1.00 63.75 73 GLY A O 1
ATOM 545 N N . GLY A 1 74 ? 23.268 19.119 -39.124 1.00 67.38 74 GLY A N 1
ATOM 546 C CA . GLY A 1 74 ? 23.735 18.459 -37.894 1.00 67.38 74 GLY A CA 1
ATOM 547 C C . GLY A 1 74 ? 22.722 18.542 -36.746 1.00 67.38 74 GLY A C 1
ATOM 548 O O . GLY A 1 74 ? 22.465 17.551 -36.065 1.00 67.38 74 GLY A O 1
ATOM 549 N N . ARG A 1 75 ? 22.064 19.698 -36.578 1.00 69.44 75 ARG A N 1
ATOM 550 C CA . ARG A 1 75 ? 21.004 19.886 -35.570 1.00 69.44 75 ARG A CA 1
ATOM 551 C C . ARG A 1 75 ? 19.764 19.037 -35.835 1.00 69.44 75 ARG A C 1
ATOM 553 O O . ARG A 1 75 ? 19.176 18.524 -34.887 1.00 69.44 75 ARG A O 1
ATOM 560 N N . ARG A 1 76 ? 19.363 18.881 -37.100 1.00 73.94 76 ARG A N 1
ATOM 561 C CA . ARG A 1 76 ? 18.238 18.014 -37.483 1.00 73.94 76 ARG A CA 1
ATOM 562 C C . ARG A 1 76 ? 18.545 16.549 -37.187 1.00 73.94 76 ARG A C 1
ATOM 564 O O . ARG A 1 76 ? 17.751 15.918 -36.508 1.00 73.94 76 ARG A O 1
ATOM 571 N N . LYS A 1 77 ? 19.732 16.061 -37.566 1.00 75.12 77 LYS A N 1
ATOM 572 C CA . LYS A 1 77 ? 20.159 14.687 -37.256 1.00 75.12 77 LYS A CA 1
ATOM 573 C C . LYS A 1 77 ? 20.229 14.415 -35.751 1.00 75.12 77 LYS A C 1
ATOM 575 O O . LYS A 1 77 ? 19.733 13.392 -35.299 1.00 75.12 77 LYS A O 1
ATOM 580 N N . ALA A 1 78 ? 20.769 15.350 -34.964 1.00 77.50 78 ALA A N 1
ATOM 581 C CA . ALA A 1 78 ? 20.780 15.227 -33.505 1.00 77.50 78 ALA A CA 1
ATOM 582 C C . ALA A 1 78 ? 19.356 15.162 -32.921 1.00 77.50 78 ALA A C 1
ATOM 584 O O . ALA A 1 78 ? 19.089 14.378 -32.017 1.00 77.50 78 ALA A O 1
ATOM 585 N N . LYS A 1 79 ? 18.419 15.946 -33.467 1.00 83.00 79 LYS A N 1
ATOM 586 C CA . LYS A 1 79 ? 17.007 15.886 -33.073 1.00 83.00 79 LYS A CA 1
ATOM 587 C C . LYS A 1 79 ? 16.348 14.560 -33.469 1.00 83.00 79 LYS A C 1
ATOM 589 O O . LYS A 1 79 ? 15.575 14.025 -32.683 1.00 83.00 79 LYS A O 1
ATOM 594 N N . ASP A 1 80 ? 16.655 14.035 -34.652 1.00 86.50 80 ASP A N 1
ATOM 595 C CA . ASP A 1 80 ? 16.144 12.741 -35.113 1.00 86.50 80 ASP A CA 1
ATOM 596 C C . ASP A 1 80 ? 16.631 11.601 -34.203 1.00 86.50 80 ASP A C 1
ATOM 598 O O . ASP A 1 80 ? 15.840 10.737 -33.835 1.00 86.50 80 ASP A O 1
ATOM 602 N N . VAL A 1 81 ? 17.894 11.644 -33.759 1.00 86.19 81 VAL A N 1
ATOM 603 C CA . VAL A 1 81 ? 18.448 10.709 -32.763 1.00 86.19 81 VAL A CA 1
ATOM 604 C C . VAL A 1 81 ? 17.679 10.775 -31.440 1.00 86.19 81 VAL A C 1
ATOM 606 O O . VAL A 1 81 ? 17.294 9.733 -30.914 1.00 86.19 81 VAL A O 1
ATOM 609 N N . GLU A 1 82 ? 17.409 11.970 -30.902 1.00 87.88 82 GLU A N 1
ATOM 610 C CA . GLU A 1 82 ? 16.639 12.090 -29.653 1.00 87.88 82 GLU A CA 1
ATOM 611 C C . GLU A 1 82 ? 15.220 11.523 -29.794 1.00 87.88 82 GLU A C 1
ATOM 613 O O . GLU A 1 82 ? 14.765 10.787 -28.919 1.00 87.88 82 GLU A O 1
ATOM 618 N N . LEU A 1 83 ? 14.541 11.785 -30.917 1.00 90.69 83 LEU A N 1
ATOM 619 C CA . LEU A 1 83 ? 13.213 11.222 -31.184 1.00 90.69 83 LEU A CA 1
ATOM 620 C C . LEU A 1 83 ? 13.247 9.690 -31.286 1.00 90.69 83 LEU A C 1
ATOM 622 O O . LEU A 1 83 ? 12.358 9.021 -30.760 1.00 90.69 83 LEU A O 1
ATOM 626 N N . LEU A 1 84 ? 14.274 9.116 -31.921 1.00 90.56 84 LEU A N 1
ATOM 627 C CA . LEU A 1 84 ? 14.452 7.663 -31.974 1.00 90.56 84 LEU A CA 1
ATOM 628 C C . LEU A 1 84 ? 14.666 7.066 -30.575 1.00 90.56 84 LEU A C 1
ATOM 630 O O . LEU A 1 84 ? 14.073 6.034 -30.266 1.00 90.56 84 LEU A O 1
ATOM 634 N N . TYR A 1 85 ? 15.437 7.729 -29.708 1.00 90.00 85 TYR A N 1
ATOM 635 C CA . TYR A 1 85 ? 15.600 7.308 -28.313 1.00 90.00 85 TYR A CA 1
ATOM 636 C C . TYR A 1 85 ? 14.315 7.415 -27.497 1.00 90.00 85 TYR A C 1
ATOM 638 O O . TYR A 1 85 ? 14.090 6.576 -26.625 1.00 90.00 85 TYR A O 1
ATOM 646 N N . GLU A 1 86 ? 13.494 8.441 -27.723 1.00 92.00 86 GLU A N 1
ATOM 647 C CA . GLU A 1 86 ? 12.191 8.571 -27.067 1.00 92.00 86 GLU A CA 1
ATOM 648 C C . GLU A 1 86 ? 11.266 7.411 -27.448 1.00 92.00 86 GLU A C 1
ATOM 650 O O . GLU A 1 86 ? 10.660 6.794 -26.570 1.00 92.00 86 GLU A O 1
ATOM 655 N N . GLU A 1 87 ? 11.185 7.072 -28.736 1.00 93.50 87 GLU A N 1
ATOM 656 C CA . GLU A 1 87 ? 10.382 5.940 -29.208 1.00 93.50 87 GLU A CA 1
ATOM 657 C C . GLU A 1 87 ? 10.940 4.596 -28.720 1.00 93.50 87 GLU A C 1
ATOM 659 O O . GLU A 1 87 ? 10.174 3.747 -28.258 1.00 93.50 87 GLU A O 1
ATOM 664 N N . LEU A 1 88 ? 12.267 4.415 -28.727 1.00 93.88 88 LEU A N 1
ATOM 665 C CA . LEU A 1 88 ? 12.910 3.226 -28.166 1.00 93.88 88 LEU A CA 1
ATOM 666 C C . LEU A 1 88 ? 12.590 3.083 -26.671 1.00 93.88 88 LEU A C 1
ATOM 668 O O . LEU A 1 88 ? 12.159 2.017 -26.240 1.00 93.88 88 LEU A O 1
ATOM 672 N N . GLN A 1 89 ? 12.735 4.153 -25.882 1.00 94.38 89 GLN A N 1
ATOM 673 C CA . GLN A 1 89 ? 12.416 4.150 -24.449 1.00 94.38 89 GLN A CA 1
ATOM 674 C C . GLN A 1 89 ? 10.954 3.772 -24.191 1.00 94.38 89 GLN A C 1
ATOM 676 O O . GLN A 1 89 ? 10.689 2.948 -23.316 1.00 94.38 89 GLN A O 1
ATOM 681 N N . LYS A 1 90 ? 10.004 4.305 -24.970 1.00 94.12 90 LYS A N 1
ATOM 682 C CA . LYS A 1 90 ? 8.582 3.943 -24.844 1.00 94.12 90 LYS A CA 1
ATOM 683 C C . LYS A 1 90 ? 8.359 2.441 -25.013 1.00 94.12 90 LYS A C 1
ATOM 685 O O . LYS A 1 90 ? 7.657 1.847 -24.191 1.00 94.12 90 LYS A O 1
ATOM 690 N N . GLU A 1 91 ? 8.968 1.824 -26.027 1.00 95.25 91 GLU A N 1
ATOM 691 C CA . GLU A 1 91 ? 8.852 0.379 -26.254 1.00 95.25 91 GLU A CA 1
ATOM 692 C C . GLU A 1 91 ? 9.599 -0.447 -25.195 1.00 95.25 91 GLU A C 1
ATOM 694 O O . GLU A 1 91 ? 9.048 -1.435 -24.706 1.00 95.25 91 GLU A O 1
ATOM 699 N N . LEU A 1 92 ? 10.793 -0.023 -24.755 1.00 94.56 92 LEU A N 1
ATOM 700 C CA . LEU A 1 92 ? 11.522 -0.670 -23.652 1.00 94.56 92 LEU A CA 1
ATOM 701 C C . LEU A 1 92 ? 10.649 -0.743 -22.390 1.00 94.56 92 LEU A C 1
ATOM 703 O O . LEU A 1 92 ? 10.463 -1.816 -21.811 1.00 94.56 92 LEU A O 1
ATOM 707 N N . TRP A 1 93 ? 10.053 0.381 -21.983 1.00 94.56 93 TRP A N 1
ATOM 708 C CA . TRP A 1 93 ? 9.204 0.443 -20.791 1.00 94.56 93 TRP A CA 1
ATOM 709 C C . TRP A 1 93 ? 7.868 -0.282 -20.982 1.00 94.56 93 TRP A C 1
ATOM 711 O O . TRP A 1 93 ? 7.307 -0.804 -20.017 1.00 94.56 93 TRP A O 1
ATOM 721 N N . ALA A 1 94 ? 7.355 -0.360 -22.214 1.00 93.19 94 ALA A N 1
ATOM 722 C CA . ALA A 1 94 ? 6.189 -1.181 -22.528 1.00 93.19 94 ALA A CA 1
ATOM 723 C C . ALA A 1 94 ? 6.475 -2.674 -22.317 1.00 93.19 94 ALA A C 1
ATOM 725 O O . ALA A 1 94 ? 5.667 -3.349 -21.681 1.00 93.19 94 ALA A O 1
ATOM 726 N N . VAL A 1 95 ? 7.633 -3.168 -22.766 1.00 93.69 95 VAL A N 1
ATOM 727 C CA . VAL A 1 95 ? 8.061 -4.559 -22.541 1.00 93.69 95 VAL A CA 1
ATOM 728 C C . VAL A 1 95 ? 8.240 -4.849 -21.050 1.00 93.69 95 VAL A C 1
ATOM 730 O O . VAL A 1 95 ? 7.765 -5.876 -20.565 1.00 93.69 95 VAL A O 1
ATOM 733 N N . VAL A 1 96 ? 8.848 -3.927 -20.297 1.00 92.75 96 VAL A N 1
ATOM 734 C CA . VAL A 1 96 ? 8.981 -4.037 -18.834 1.00 92.75 96 VAL A CA 1
ATOM 735 C C . VAL A 1 96 ? 7.605 -4.161 -18.165 1.00 92.75 96 VAL A C 1
ATOM 737 O O . VAL A 1 96 ? 7.384 -5.088 -17.387 1.00 92.75 96 VAL A O 1
ATOM 740 N N . ARG A 1 97 ? 6.637 -3.306 -18.519 1.00 91.44 97 ARG A N 1
ATOM 741 C CA . ARG A 1 97 ? 5.257 -3.381 -17.997 1.00 91.44 97 ARG A CA 1
ATOM 742 C C . ARG A 1 97 ? 4.529 -4.665 -18.397 1.00 91.44 97 ARG A C 1
ATOM 744 O O . ARG A 1 97 ? 3.789 -5.232 -17.595 1.00 91.44 97 ARG A O 1
ATOM 751 N N . GLU A 1 98 ? 4.714 -5.125 -19.630 1.00 91.25 98 GLU A N 1
ATOM 752 C CA . GLU A 1 98 ? 4.112 -6.358 -20.143 1.00 91.25 98 GLU A CA 1
ATOM 753 C C . GLU A 1 98 ? 4.654 -7.599 -19.420 1.00 91.25 98 GLU A C 1
ATOM 755 O O . GLU A 1 98 ? 3.893 -8.527 -19.139 1.00 91.25 98 GLU A O 1
ATOM 760 N N . SER A 1 99 ? 5.931 -7.576 -19.020 1.00 90.69 99 SER A N 1
ATOM 761 C CA . SER A 1 99 ? 6.565 -8.674 -18.286 1.00 90.69 99 SER A CA 1
ATOM 762 C C . SER A 1 99 ? 5.894 -8.985 -16.944 1.00 90.69 99 SER A C 1
ATOM 764 O O . SER A 1 99 ? 5.929 -10.128 -16.502 1.00 90.69 99 SER A O 1
ATOM 766 N N . LEU A 1 100 ? 5.230 -8.011 -16.314 1.00 89.31 100 LEU A N 1
ATOM 767 C CA . LEU A 1 100 ? 4.481 -8.226 -15.070 1.00 89.31 100 LEU A CA 1
ATOM 768 C C . LEU A 1 100 ? 3.085 -8.818 -15.305 1.00 89.31 100 LEU A C 1
ATOM 770 O O . LEU A 1 100 ? 2.531 -9.476 -14.431 1.00 89.31 100 LEU A O 1
ATOM 774 N N . ARG A 1 101 ? 2.500 -8.582 -16.485 1.00 87.81 101 ARG A N 1
ATOM 775 C CA . ARG A 1 101 ? 1.133 -9.011 -16.832 1.00 87.81 101 ARG A CA 1
ATOM 776 C C . ARG A 1 101 ? 1.098 -10.366 -17.530 1.00 87.81 101 ARG A C 1
ATOM 778 O O . ARG A 1 101 ? 0.058 -11.018 -17.564 1.00 87.81 101 ARG A O 1
ATOM 785 N N . SER A 1 102 ? 2.221 -10.773 -18.109 1.00 85.56 102 SER A N 1
ATOM 786 C CA . SER A 1 102 ? 2.372 -12.046 -18.798 1.00 85.56 102 SER A CA 1
ATOM 787 C C . SER A 1 102 ? 2.731 -13.175 -17.817 1.00 85.56 102 SER A C 1
ATOM 789 O O . SER A 1 102 ? 3.499 -12.965 -16.875 1.00 85.56 102 SER A O 1
ATOM 791 N N . PRO A 1 103 ? 2.242 -14.412 -18.037 1.00 85.62 103 PRO A N 1
ATOM 792 C CA . PRO A 1 103 ? 2.618 -15.566 -17.218 1.00 85.62 103 PRO A CA 1
ATOM 793 C C . PRO A 1 103 ? 4.096 -15.960 -17.364 1.00 85.62 103 PRO A C 1
ATOM 795 O O . PRO A 1 103 ? 4.601 -16.725 -16.546 1.00 85.62 103 PRO A O 1
ATOM 798 N N . THR A 1 104 ? 4.769 -15.465 -18.406 1.00 86.62 104 THR A N 1
ATOM 799 C CA . THR A 1 104 ? 6.190 -15.702 -18.687 1.00 86.62 104 THR A CA 1
ATOM 800 C C . THR A 1 104 ? 6.880 -14.392 -19.050 1.00 86.62 104 THR A C 1
ATOM 802 O O . THR A 1 104 ? 6.224 -13.435 -19.463 1.00 86.62 104 THR A O 1
ATOM 805 N N . ALA A 1 105 ? 8.207 -14.360 -18.970 1.00 83.75 105 ALA A N 1
ATOM 806 C CA . ALA A 1 105 ? 8.996 -13.163 -19.250 1.00 83.75 105 ALA A CA 1
ATOM 807 C C . ALA A 1 105 ? 8.901 -12.633 -20.694 1.00 83.75 105 ALA A C 1
ATOM 809 O O . ALA A 1 105 ? 9.234 -11.477 -20.951 1.00 83.75 105 ALA A O 1
ATOM 810 N N . GLY A 1 106 ? 8.432 -13.462 -21.632 1.00 85.44 106 GLY A N 1
ATOM 811 C CA . GLY A 1 106 ? 8.400 -13.136 -23.054 1.00 85.44 106 GLY A CA 1
ATOM 812 C C . GLY A 1 106 ? 9.799 -13.079 -23.693 1.00 85.44 106 GLY A C 1
ATOM 813 O O . GLY A 1 106 ? 10.817 -13.104 -23.000 1.00 85.44 106 GLY A O 1
ATOM 814 N N . PRO A 1 107 ? 9.878 -13.012 -25.032 1.00 87.50 107 PRO A N 1
ATOM 815 C CA . PRO A 1 107 ? 11.159 -13.025 -25.744 1.00 87.50 107 PRO A CA 1
ATOM 816 C C . PRO A 1 107 ? 11.917 -11.690 -25.656 1.00 87.50 107 PRO A C 1
ATOM 818 O O . PRO A 1 107 ? 13.140 -11.664 -25.758 1.00 87.50 107 PRO A O 1
ATOM 821 N N . ASN A 1 108 ? 11.207 -10.578 -25.440 1.00 91.69 108 ASN A N 1
ATOM 822 C CA . ASN A 1 108 ? 11.771 -9.234 -25.599 1.00 91.69 108 ASN A CA 1
ATOM 823 C C . ASN A 1 108 ? 12.453 -8.694 -24.335 1.00 91.69 108 ASN A C 1
ATOM 825 O O . ASN A 1 108 ? 13.232 -7.750 -24.431 1.00 91.69 108 ASN A O 1
ATOM 829 N N . LEU A 1 109 ? 12.196 -9.268 -23.153 1.00 91.88 109 LEU A N 1
ATOM 830 C CA . LEU A 1 109 ? 12.780 -8.761 -21.906 1.00 91.88 109 LEU A CA 1
ATOM 831 C C . LEU A 1 109 ? 14.311 -8.913 -21.886 1.00 91.88 109 LEU A C 1
ATOM 833 O O . LEU A 1 109 ? 15.012 -8.036 -21.391 1.00 91.88 109 LEU A O 1
ATOM 837 N N . GLY A 1 110 ? 14.838 -9.977 -22.501 1.00 93.19 110 GLY A N 1
ATOM 838 C CA . GLY A 1 110 ? 16.281 -10.142 -22.694 1.00 93.19 110 GLY A CA 1
ATOM 839 C C . GLY A 1 110 ? 16.891 -9.055 -23.585 1.00 93.19 110 GLY A C 1
ATOM 840 O O . GLY A 1 110 ? 17.991 -8.586 -23.304 1.00 93.19 110 GLY A O 1
ATOM 841 N N . LEU A 1 111 ? 16.160 -8.589 -24.606 1.00 94.06 111 LEU A N 1
ATOM 842 C CA . LEU A 1 111 ? 16.608 -7.486 -25.464 1.00 94.06 111 LEU A CA 1
ATOM 843 C C . LEU A 1 111 ? 16.697 -6.172 -24.678 1.00 94.06 111 LEU A C 1
ATOM 845 O O . LEU A 1 111 ? 17.646 -5.420 -24.867 1.00 94.06 111 LEU A O 1
ATOM 849 N N . VAL A 1 112 ? 15.763 -5.920 -23.750 1.00 94.88 112 VAL A N 1
ATOM 850 C CA . VAL A 1 112 ? 15.823 -4.752 -22.848 1.00 94.88 112 VAL A CA 1
ATOM 851 C C . VAL A 1 112 ? 17.114 -4.771 -22.027 1.00 94.88 112 VAL A C 1
ATOM 853 O O . VAL A 1 112 ? 17.791 -3.752 -21.929 1.00 94.88 112 VAL A O 1
ATOM 856 N N . VAL A 1 113 ? 17.484 -5.925 -21.464 1.00 94.69 113 VAL A N 1
ATOM 857 C CA . VAL A 1 113 ? 18.729 -6.075 -20.691 1.00 94.69 113 VAL A CA 1
ATOM 858 C C . VAL A 1 113 ? 19.959 -5.800 -21.554 1.00 94.69 113 VAL A C 1
ATOM 860 O O . VAL A 1 113 ? 20.855 -5.084 -21.114 1.00 94.69 113 VAL A O 1
ATOM 863 N N . GLN A 1 114 ? 19.990 -6.323 -22.782 1.00 95.00 114 GLN A N 1
ATOM 864 C CA . GLN A 1 114 ? 21.104 -6.098 -23.705 1.00 95.00 114 GLN A CA 1
ATOM 865 C C . GLN A 1 114 ? 21.256 -4.617 -24.068 1.00 95.00 114 GLN A C 1
ATOM 867 O O . GLN A 1 114 ? 22.371 -4.103 -24.023 1.00 95.00 114 GLN A O 1
ATOM 872 N N . VAL A 1 115 ? 20.150 -3.917 -24.344 1.00 95.44 115 VAL A N 1
ATOM 873 C CA . VAL A 1 115 ? 20.153 -2.462 -24.581 1.00 95.44 115 VAL A CA 1
ATOM 874 C C . VAL A 1 115 ? 20.679 -1.714 -23.355 1.00 95.44 115 VAL A C 1
ATOM 876 O O . VAL A 1 115 ? 21.565 -0.877 -23.477 1.00 95.44 115 VAL A O 1
ATOM 879 N N . LEU A 1 116 ? 20.210 -2.057 -22.148 1.00 94.81 116 LEU A N 1
ATOM 880 C CA . LEU A 1 116 ? 20.700 -1.432 -20.914 1.00 94.81 116 LEU A CA 1
ATOM 881 C C . LEU A 1 116 ? 22.209 -1.633 -20.720 1.00 94.81 116 LEU A C 1
ATOM 883 O O . LEU A 1 116 ? 22.902 -0.698 -20.333 1.00 94.81 116 LEU A O 1
ATOM 887 N N . GLN A 1 117 ? 22.730 -2.833 -20.978 1.00 94.44 117 GLN A N 1
ATOM 888 C CA . GLN A 1 117 ? 24.164 -3.109 -20.866 1.00 94.44 117 GLN A CA 1
ATOM 889 C C . GLN A 1 117 ? 24.982 -2.372 -21.933 1.00 94.44 117 GLN A C 1
ATOM 891 O O . GLN A 1 117 ? 26.040 -1.833 -21.609 1.00 94.44 117 GLN A O 1
ATOM 896 N N . GLN A 1 118 ? 24.493 -2.327 -23.176 1.00 93.88 118 GLN A N 1
ATOM 897 C CA . GLN A 1 118 ? 25.140 -1.628 -24.286 1.00 93.88 118 GLN A CA 1
ATOM 898 C C . GLN A 1 118 ? 25.224 -0.120 -24.022 1.00 93.88 118 GLN A C 1
ATOM 900 O O . GLN A 1 118 ? 26.294 0.469 -24.158 1.00 93.88 118 GLN A O 1
ATOM 905 N N . GLU A 1 119 ? 24.137 0.485 -23.549 1.00 92.38 119 GLU A N 1
ATOM 906 C CA . GLU A 1 119 ? 24.074 1.914 -23.241 1.00 92.38 119 GLU A CA 1
ATOM 907 C C . GLU A 1 119 ? 24.928 2.307 -22.029 1.00 92.38 119 GLU A C 1
ATOM 909 O O . GLU A 1 119 ? 25.611 3.331 -22.054 1.00 92.38 119 GLU A O 1
ATOM 914 N N . GLU A 1 120 ? 24.964 1.483 -20.978 1.00 91.62 120 GLU A N 1
ATOM 915 C CA . GLU A 1 120 ? 25.859 1.717 -19.835 1.00 91.62 120 GLU A CA 1
ATOM 916 C C . GLU A 1 120 ? 27.337 1.552 -20.226 1.00 91.62 120 GLU A C 1
ATOM 918 O O . GLU A 1 120 ? 28.206 2.233 -19.678 1.00 91.62 120 GLU A O 1
ATOM 923 N N . GLN A 1 121 ? 27.643 0.665 -21.176 1.00 90.50 121 GLN A N 1
ATOM 924 C CA . GLN A 1 121 ? 28.989 0.514 -21.724 1.00 90.50 121 GLN A CA 1
ATOM 925 C C . GLN A 1 121 ? 29.377 1.717 -22.598 1.00 90.50 121 GLN A C 1
ATOM 927 O O . GLN A 1 121 ? 30.474 2.251 -22.436 1.00 90.50 121 GLN A O 1
ATOM 932 N N . ALA A 1 122 ? 28.466 2.204 -23.443 1.00 88.31 122 ALA A N 1
ATOM 933 C CA . ALA A 1 122 ? 28.667 3.414 -24.238 1.00 88.31 122 ALA A CA 1
ATOM 934 C C . ALA A 1 122 ? 28.878 4.658 -23.353 1.00 88.31 122 ALA A C 1
ATOM 936 O O . ALA A 1 122 ? 29.774 5.460 -23.618 1.00 88.31 122 ALA A O 1
ATOM 937 N N . ASP A 1 123 ? 28.122 4.797 -22.257 1.00 89.19 123 ASP A N 1
ATOM 938 C CA . ASP A 1 123 ? 28.303 5.879 -21.281 1.00 89.19 123 ASP A CA 1
ATOM 939 C C . ASP A 1 123 ? 29.671 5.799 -20.567 1.00 89.19 123 ASP A C 1
ATOM 941 O O . ASP A 1 123 ? 30.292 6.835 -20.310 1.00 89.19 123 ASP A O 1
ATOM 945 N N . LYS A 1 124 ? 30.178 4.590 -20.274 1.00 87.38 124 LYS A N 1
ATOM 946 C CA . LYS A 1 124 ? 31.526 4.381 -19.704 1.00 87.38 124 LYS A CA 1
ATOM 947 C C . LYS A 1 124 ? 32.634 4.736 -20.692 1.00 87.38 124 LYS A C 1
ATOM 949 O O . LYS A 1 124 ? 33.589 5.407 -20.311 1.00 87.38 124 LYS A O 1
ATOM 954 N N . GLU A 1 125 ? 32.519 4.292 -21.941 1.00 86.44 125 GLU A N 1
ATOM 955 C CA . GLU A 1 125 ? 33.477 4.605 -23.009 1.00 86.44 125 GLU A CA 1
ATOM 956 C C . GLU A 1 125 ? 33.533 6.108 -23.276 1.00 86.44 125 GLU A C 1
ATOM 958 O O . GLU A 1 125 ? 34.618 6.682 -23.367 1.00 86.44 125 GLU A O 1
ATOM 963 N N . TRP A 1 126 ? 32.369 6.759 -23.308 1.00 83.12 126 TRP A N 1
ATOM 964 C CA . TRP A 1 126 ? 32.274 8.209 -23.417 1.00 83.12 126 TRP A CA 1
ATOM 965 C C . TRP A 1 126 ? 32.953 8.918 -22.237 1.00 83.12 126 TRP A C 1
ATOM 967 O O . TRP A 1 126 ? 33.717 9.854 -22.452 1.00 83.12 126 TRP A O 1
ATOM 977 N N . ALA A 1 127 ? 32.741 8.451 -21.001 1.00 83.94 127 ALA A N 1
ATOM 978 C CA . ALA A 1 127 ? 33.348 9.054 -19.812 1.00 83.94 127 ALA A CA 1
ATOM 979 C C . ALA A 1 127 ? 34.885 8.936 -19.770 1.00 83.94 127 ALA A C 1
ATOM 981 O O . ALA A 1 127 ? 35.540 9.744 -19.115 1.00 83.94 127 ALA A O 1
ATOM 982 N N . LEU A 1 128 ? 35.457 7.934 -20.445 1.00 81.94 128 LEU A N 1
ATOM 983 C CA . LEU A 1 128 ? 36.904 7.720 -20.555 1.00 81.94 128 LEU A CA 1
ATOM 984 C C . LEU A 1 128 ? 37.546 8.500 -21.714 1.00 81.94 128 LEU A C 1
ATOM 986 O O . LEU A 1 128 ? 38.771 8.588 -21.782 1.00 81.94 128 LEU A O 1
ATOM 990 N N . SER A 1 129 ? 36.748 9.051 -22.630 1.00 74.81 129 SER A N 1
ATOM 991 C CA . SER A 1 129 ? 37.246 9.808 -23.777 1.00 74.81 129 SER A CA 1
ATOM 992 C C . SER A 1 129 ? 37.639 11.232 -23.362 1.00 74.81 129 SER A C 1
ATOM 994 O O . SER A 1 129 ? 36.791 12.028 -22.970 1.00 74.81 129 SER A O 1
ATOM 996 N N . GLU A 1 130 ? 38.925 11.587 -23.482 1.00 57.78 130 GLU A N 1
ATOM 997 C CA . GLU A 1 130 ? 39.444 12.937 -23.170 1.00 57.78 130 GLU A CA 1
ATOM 998 C C . GLU A 1 130 ? 38.970 14.019 -24.161 1.00 57.78 130 GLU A C 1
ATOM 1000 O O . GLU A 1 130 ? 39.020 15.217 -23.874 1.00 57.78 130 GLU A O 1
ATOM 1005 N N . THR A 1 131 ? 38.484 13.617 -25.337 1.00 54.78 131 THR A N 1
ATOM 1006 C CA . THR A 1 131 ? 37.929 14.512 -26.353 1.00 54.78 131 THR A CA 1
ATOM 1007 C C . THR A 1 131 ? 36.446 14.751 -26.083 1.00 54.78 131 THR A C 1
ATOM 1009 O O . THR A 1 131 ? 35.576 14.022 -26.559 1.00 54.78 131 THR A O 1
ATOM 1012 N N . VAL A 1 132 ? 36.133 15.806 -25.327 1.00 54.03 132 VAL A N 1
ATOM 1013 C CA . VAL A 1 132 ? 34.758 16.319 -25.203 1.00 54.03 132 VAL A CA 1
ATOM 1014 C C . VAL A 1 132 ? 34.356 16.946 -26.543 1.00 54.03 132 VAL A C 1
ATOM 1016 O O . VAL A 1 132 ? 34.415 18.159 -26.735 1.00 54.03 132 VAL A O 1
ATOM 1019 N N . ALA A 1 133 ? 34.001 16.102 -27.511 1.00 51.84 133 ALA A N 1
ATOM 1020 C CA . ALA A 1 133 ? 33.399 16.537 -28.759 1.00 51.84 133 ALA A CA 1
ATOM 1021 C C . ALA A 1 133 ? 31.958 17.009 -28.476 1.00 51.84 133 ALA A C 1
ATOM 1023 O O . ALA A 1 133 ? 31.203 16.308 -27.793 1.00 51.84 133 ALA A O 1
ATOM 1024 N N . PRO A 1 134 ? 31.536 18.179 -28.986 1.00 50.31 134 PRO A N 1
ATOM 1025 C CA . PRO A 1 134 ? 30.174 18.666 -28.814 1.00 50.31 134 PRO A CA 1
ATOM 1026 C C . PRO A 1 134 ? 29.248 17.893 -29.764 1.00 50.31 134 PRO A C 1
ATOM 1028 O O . PRO A 1 134 ? 29.026 18.306 -30.899 1.00 50.31 134 PRO A O 1
ATOM 1031 N N . GLY A 1 135 ? 28.745 16.736 -29.321 1.00 50.28 135 GLY A N 1
ATOM 1032 C CA . GLY A 1 135 ? 28.041 15.809 -30.213 1.00 50.28 135 GLY A CA 1
ATOM 1033 C C . GLY A 1 135 ? 26.985 14.892 -29.592 1.00 50.28 135 GLY A C 1
ATOM 1034 O O . GLY A 1 135 ? 26.642 13.905 -30.222 1.00 50.28 135 GLY A O 1
ATOM 1035 N N . GLY A 1 136 ? 26.455 15.181 -28.397 1.00 56.56 136 GLY A N 1
ATOM 1036 C CA . GLY A 1 136 ? 25.280 14.480 -27.845 1.00 56.56 136 GLY A CA 1
ATOM 1037 C C . GLY A 1 136 ? 25.178 14.546 -26.312 1.00 56.56 136 GLY A C 1
ATOM 1038 O O . GLY A 1 136 ? 26.201 14.730 -25.653 1.00 56.56 136 GLY A O 1
ATOM 1039 N N . PRO A 1 137 ? 23.977 14.410 -25.711 1.00 64.81 137 PRO A N 1
ATOM 1040 C CA . PRO A 1 137 ? 23.762 14.495 -24.264 1.00 64.81 137 PRO A CA 1
ATOM 1041 C C . PRO A 1 137 ? 24.129 13.175 -23.558 1.00 64.81 137 PRO A C 1
ATOM 1043 O O . PRO A 1 137 ? 23.315 12.577 -22.854 1.00 64.81 137 PRO A O 1
ATOM 1046 N N . ARG A 1 138 ? 25.356 12.689 -23.763 1.00 73.88 138 ARG A N 1
ATOM 1047 C CA . ARG A 1 138 ? 25.936 11.611 -22.951 1.00 73.88 138 ARG A CA 1
ATOM 1048 C C . ARG A 1 138 ? 26.446 12.217 -21.628 1.00 73.88 138 ARG A C 1
ATOM 1050 O O . ARG A 1 138 ? 26.928 13.351 -21.634 1.00 73.88 138 ARG A O 1
ATOM 1057 N N . PRO A 1 139 ? 26.314 11.526 -20.481 1.00 82.38 139 PRO A N 1
ATOM 1058 C CA . PRO A 1 139 ? 25.781 10.172 -20.318 1.00 82.38 139 PRO A CA 1
ATOM 1059 C C . PRO A 1 139 ? 24.242 10.131 -20.334 1.00 82.38 139 PRO A C 1
ATOM 1061 O O . PRO A 1 139 ? 23.587 10.964 -19.699 1.00 82.38 139 PRO A O 1
ATOM 1064 N N . ARG A 1 140 ? 23.659 9.122 -20.998 1.00 83.75 140 ARG A N 1
ATOM 1065 C CA . ARG A 1 140 ? 22.195 8.941 -21.103 1.00 83.75 140 ARG A CA 1
ATOM 1066 C C . ARG A 1 140 ? 21.584 8.299 -19.850 1.00 83.75 140 ARG A C 1
ATOM 1068 O O . ARG A 1 140 ? 20.406 8.537 -19.557 1.00 83.75 140 ARG A O 1
ATOM 1075 N N . ARG A 1 141 ? 22.385 7.559 -19.071 1.00 89.25 141 ARG A N 1
ATOM 1076 C CA . ARG A 1 141 ? 22.034 6.931 -17.781 1.00 89.25 141 ARG A CA 1
ATOM 1077 C C . ARG A 1 141 ? 20.781 6.062 -17.878 1.00 89.25 141 ARG A C 1
ATOM 1079 O O . ARG A 1 141 ? 19.848 6.213 -17.079 1.00 89.25 141 ARG A O 1
ATOM 1086 N N . LEU A 1 142 ? 20.734 5.179 -18.874 1.00 91.06 142 LEU A N 1
ATOM 1087 C CA . LEU A 1 142 ? 19.536 4.396 -19.170 1.00 91.06 142 LEU A CA 1
ATOM 1088 C C . LEU A 1 142 ? 19.166 3.442 -18.022 1.00 91.06 142 LEU A C 1
ATOM 1090 O O . LEU A 1 142 ? 17.979 3.249 -17.767 1.00 91.06 142 LEU A O 1
ATOM 1094 N N . LYS A 1 143 ? 20.136 2.954 -17.229 1.00 91.88 143 LYS A N 1
ATOM 1095 C CA . LYS A 1 143 ? 19.852 2.184 -16.003 1.00 91.88 143 LYS A CA 1
ATOM 1096 C C . LYS A 1 143 ? 19.069 2.990 -14.962 1.00 91.88 143 LYS A C 1
ATOM 1098 O O . LYS A 1 143 ? 18.189 2.443 -14.300 1.00 91.88 143 LYS A O 1
ATOM 1103 N N . ARG A 1 144 ? 19.348 4.292 -14.818 1.00 92.75 144 ARG A N 1
ATOM 1104 C CA . ARG A 1 144 ? 18.574 5.178 -13.928 1.00 92.75 144 ARG A CA 1
ATOM 1105 C C . ARG A 1 144 ? 17.154 5.368 -14.459 1.00 92.75 144 ARG A C 1
ATOM 1107 O O . ARG A 1 144 ? 16.207 5.207 -13.700 1.00 92.75 144 ARG A O 1
ATOM 1114 N N . LYS A 1 145 ? 17.008 5.645 -15.758 1.00 93.44 145 LYS A N 1
ATOM 1115 C CA . LYS A 1 145 ? 15.689 5.790 -16.394 1.00 93.44 145 LYS A CA 1
ATOM 1116 C C . LYS A 1 145 ? 14.860 4.508 -16.313 1.00 93.44 145 LYS A C 1
ATOM 1118 O O . LYS A 1 145 ? 13.655 4.582 -16.140 1.00 93.44 145 LYS A O 1
ATOM 1123 N N . TRP A 1 146 ? 15.498 3.339 -16.385 1.00 94.88 146 TRP A N 1
ATOM 1124 C CA . TRP A 1 146 ? 14.831 2.057 -16.161 1.00 94.88 146 TRP A CA 1
ATOM 1125 C C . TRP A 1 146 ? 14.255 1.954 -14.748 1.00 94.88 146 TRP A C 1
ATOM 1127 O O . TRP A 1 146 ? 13.100 1.570 -14.604 1.00 94.88 146 TRP A O 1
ATOM 1137 N N . ARG A 1 147 ? 15.011 2.344 -13.713 1.00 94.94 147 ARG A N 1
ATOM 1138 C CA . ARG A 1 147 ? 14.499 2.391 -12.333 1.00 94.94 147 ARG A CA 1
ATOM 1139 C C . ARG A 1 147 ? 13.287 3.318 -12.214 1.00 94.94 147 ARG A C 1
ATOM 1141 O O . ARG A 1 147 ? 12.287 2.923 -11.629 1.00 94.94 147 ARG A O 1
ATOM 1148 N N . GLU A 1 148 ? 13.365 4.507 -12.804 1.00 94.9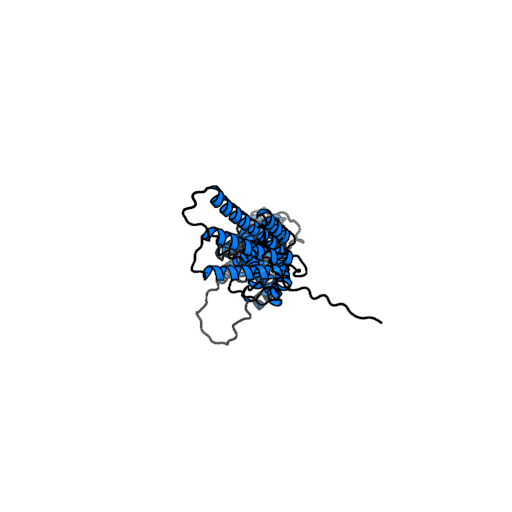4 148 GLU A N 1
ATOM 1149 C CA . GLU A 1 148 ? 12.260 5.480 -12.828 1.00 94.94 148 GLU A CA 1
ATOM 1150 C C . GLU A 1 148 ? 11.039 4.930 -13.580 1.00 94.94 148 GLU A C 1
ATOM 1152 O O . GLU A 1 148 ? 9.911 5.062 -13.119 1.00 94.94 148 GLU A O 1
ATOM 1157 N N . ALA A 1 149 ? 11.251 4.230 -14.694 1.00 93.69 149 ALA A N 1
ATOM 1158 C CA . ALA A 1 149 ? 10.177 3.591 -15.445 1.00 93.69 149 ALA A CA 1
ATOM 1159 C C . ALA A 1 149 ? 9.535 2.422 -14.681 1.00 93.69 149 ALA A C 1
ATOM 1161 O O . ALA A 1 149 ? 8.335 2.194 -14.820 1.00 93.69 149 ALA A O 1
ATOM 1162 N N . VAL A 1 150 ? 10.303 1.678 -13.877 1.00 95.12 150 VAL A N 1
ATOM 1163 C CA . VAL A 1 150 ? 9.765 0.644 -12.974 1.00 95.12 150 VAL A CA 1
ATOM 1164 C C . VAL A 1 150 ? 8.951 1.285 -11.848 1.00 95.12 150 VAL A C 1
ATOM 1166 O O . VAL A 1 150 ? 7.890 0.767 -11.509 1.00 95.12 150 VAL A O 1
ATOM 1169 N N . GLU A 1 151 ? 9.388 2.427 -11.316 1.00 94.31 151 GLU A N 1
ATOM 1170 C CA . GLU A 1 151 ? 8.633 3.214 -10.335 1.00 94.31 151 GLU A CA 1
ATOM 1171 C C . GLU A 1 151 ? 7.305 3.721 -10.908 1.00 94.31 151 GLU A C 1
ATOM 1173 O O . GLU A 1 151 ? 6.251 3.480 -10.320 1.00 94.31 151 GLU A O 1
ATOM 1178 N N . GLU A 1 152 ? 7.326 4.325 -12.097 1.00 92.62 152 GLU A N 1
ATOM 1179 C CA . GLU A 1 152 ? 6.119 4.775 -12.798 1.00 92.62 152 GLU A CA 1
ATOM 1180 C C . GLU A 1 152 ? 5.198 3.599 -13.160 1.00 92.62 152 GLU A C 1
ATOM 1182 O O . GLU A 1 152 ? 3.977 3.678 -13.019 1.00 92.62 152 GLU A O 1
ATOM 1187 N N . ALA A 1 153 ? 5.770 2.472 -13.591 1.00 91.88 153 ALA A N 1
ATOM 1188 C CA . ALA A 1 153 ? 5.017 1.257 -13.875 1.00 91.88 153 ALA A CA 1
ATOM 1189 C C . ALA A 1 153 ? 4.339 0.696 -12.622 1.00 91.88 153 ALA A C 1
ATOM 1191 O O . ALA A 1 153 ? 3.174 0.296 -12.701 1.00 91.88 153 ALA A O 1
ATOM 1192 N N . ALA A 1 154 ? 5.046 0.665 -11.490 1.00 92.94 154 ALA A N 1
ATOM 1193 C CA . ALA A 1 154 ? 4.500 0.232 -10.213 1.00 92.94 154 ALA A CA 1
ATOM 1194 C C . ALA A 1 154 ? 3.354 1.159 -9.791 1.00 92.94 154 ALA A C 1
ATOM 1196 O O . ALA A 1 154 ? 2.249 0.679 -9.540 1.00 92.94 154 ALA A O 1
ATOM 1197 N N . ASP A 1 155 ? 3.569 2.477 -9.819 1.00 91.00 155 ASP A N 1
ATOM 1198 C CA . ASP A 1 155 ? 2.539 3.463 -9.489 1.00 91.00 155 ASP A CA 1
ATOM 1199 C C . ASP A 1 155 ? 1.296 3.319 -10.386 1.00 91.00 155 ASP A C 1
ATOM 1201 O O . ASP A 1 155 ? 0.167 3.250 -9.893 1.00 91.00 155 ASP A O 1
ATOM 1205 N N . GLY A 1 156 ? 1.498 3.161 -11.697 1.00 89.19 156 GLY A N 1
ATOM 1206 C CA . GLY A 1 156 ? 0.446 2.958 -12.694 1.00 89.19 156 GLY A CA 1
ATOM 1207 C C . GLY A 1 156 ? -0.313 1.629 -12.580 1.00 89.19 156 GLY A C 1
ATOM 1208 O O . GLY A 1 156 ? -1.463 1.548 -13.012 1.00 89.19 156 GLY A O 1
ATOM 1209 N N . CYS A 1 157 ? 0.304 0.582 -12.023 1.00 89.00 157 CYS A N 1
ATOM 1210 C CA . CYS A 1 157 ? -0.324 -0.733 -11.852 1.00 89.00 157 CYS A CA 1
ATOM 1211 C C . CYS A 1 157 ? -1.140 -0.850 -10.565 1.00 89.00 157 CYS A C 1
ATOM 1213 O O . CYS A 1 157 ? -2.052 -1.679 -10.502 1.00 89.00 157 CYS A O 1
ATOM 1215 N N . LEU A 1 158 ? -0.818 -0.056 -9.543 1.00 90.50 158 LEU A N 1
ATOM 1216 C CA . LEU A 1 158 ? -1.586 -0.035 -8.307 1.00 90.50 158 LEU A CA 1
ATOM 1217 C C . LEU A 1 158 ? -2.898 0.745 -8.486 1.00 90.50 158 LEU A C 1
ATOM 1219 O O . LEU A 1 158 ? -2.966 1.673 -9.296 1.00 90.50 158 LEU A O 1
ATOM 1223 N N . PRO A 1 159 ? -3.954 0.403 -7.723 1.00 86.00 159 PRO A N 1
ATOM 1224 C CA . PRO A 1 159 ? -5.186 1.184 -7.690 1.00 86.00 159 PRO A CA 1
ATOM 1225 C C . PRO A 1 159 ? -4.899 2.687 -7.503 1.00 86.00 159 PRO A C 1
ATOM 1227 O O . PRO A 1 159 ? -4.261 3.100 -6.536 1.00 86.00 159 PRO A O 1
ATOM 1230 N N . GLN A 1 160 ? -5.314 3.500 -8.479 1.00 75.81 160 GLN A N 1
ATOM 1231 C CA . GLN A 1 160 ? -4.926 4.915 -8.589 1.00 75.81 160 GLN A CA 1
ATOM 1232 C C . GLN A 1 160 ? -5.726 5.819 -7.654 1.00 75.81 160 GLN A C 1
ATOM 1234 O O . GLN A 1 160 ? -5.167 6.648 -6.940 1.00 75.81 160 GLN A O 1
ATOM 1239 N N . ARG A 1 161 ? -7.047 5.646 -7.636 1.00 67.12 161 ARG A N 1
ATOM 1240 C CA . ARG A 1 161 ? -7.915 6.329 -6.686 1.00 67.12 161 ARG A CA 1
ATOM 1241 C C . ARG A 1 161 ? -8.322 5.362 -5.602 1.00 67.12 161 ARG A C 1
ATOM 1243 O O . ARG A 1 161 ? -8.716 4.227 -5.877 1.00 67.12 161 ARG A O 1
ATOM 1250 N N . ALA A 1 162 ? -8.293 5.866 -4.379 1.00 61.59 162 ALA A N 1
ATOM 1251 C CA . ALA A 1 162 ? -8.981 5.252 -3.269 1.00 61.59 162 ALA A CA 1
ATOM 1252 C C . ALA A 1 162 ? -10.494 5.488 -3.461 1.00 61.59 162 ALA A C 1
ATOM 1254 O O . ALA A 1 162 ? -11.119 6.297 -2.789 1.00 61.59 162 ALA A O 1
ATOM 1255 N N . GLU A 1 163 ? -11.067 4.832 -4.473 1.00 65.44 163 GLU A N 1
ATOM 1256 C CA . GLU A 1 163 ? -12.511 4.731 -4.672 1.00 65.44 163 GLU A CA 1
ATOM 1257 C C . GLU A 1 163 ? -13.025 3.711 -3.657 1.00 65.44 163 GLU A C 1
ATOM 1259 O O . GLU A 1 163 ? -13.175 2.518 -3.939 1.00 65.44 163 GLU A O 1
ATOM 1264 N N . PHE A 1 164 ? -13.185 4.185 -2.427 1.00 74.38 164 PHE A N 1
ATOM 1265 C CA . PHE A 1 164 ? -13.857 3.474 -1.355 1.00 74.38 164 PHE A CA 1
ATOM 1266 C C . PHE A 1 164 ? -14.948 4.378 -0.786 1.00 74.38 164 PHE A C 1
ATOM 1268 O O . PHE A 1 164 ? -14.811 5.601 -0.733 1.00 74.38 164 PHE A O 1
ATOM 1275 N N . THR A 1 165 ? -16.067 3.773 -0.410 1.00 79.25 165 THR A N 1
ATOM 1276 C CA . THR A 1 165 ? -17.063 4.434 0.431 1.00 79.25 165 THR A CA 1
ATOM 1277 C C . THR A 1 165 ? -16.514 4.506 1.850 1.00 79.25 165 THR A C 1
ATOM 1279 O O . THR A 1 165 ? -15.834 3.571 2.271 1.00 79.25 165 THR A O 1
ATOM 1282 N N . ALA A 1 166 ? -16.807 5.583 2.582 1.00 80.81 166 ALA A N 1
ATOM 1283 C CA . ALA A 1 166 ? -16.427 5.694 3.991 1.00 80.81 166 ALA A CA 1
ATOM 1284 C C . ALA A 1 166 ? -16.840 4.422 4.759 1.00 80.81 166 ALA A C 1
ATOM 1286 O O . ALA A 1 166 ? -17.953 3.921 4.579 1.00 80.81 166 ALA A O 1
ATOM 1287 N N . GLY A 1 167 ? -15.904 3.859 5.519 1.00 81.00 167 GLY A N 1
ATOM 1288 C CA . GLY A 1 167 ? -16.053 2.599 6.243 1.00 81.00 167 GLY A CA 1
ATOM 1289 C C . GLY A 1 167 ? -15.690 1.324 5.468 1.00 81.00 167 GLY A C 1
ATOM 1290 O O . GLY A 1 167 ? -15.715 0.250 6.067 1.00 81.00 167 GLY A O 1
ATOM 1291 N N . GLU A 1 168 ? -15.350 1.408 4.175 1.00 88.94 168 GLU A N 1
ATOM 1292 C CA . GLU A 1 168 ? -14.948 0.264 3.333 1.00 88.94 168 GLU A CA 1
ATOM 1293 C C . GLU A 1 168 ? -13.496 0.355 2.822 1.00 88.94 168 GLU A C 1
ATOM 1295 O O . GLU A 1 168 ? -13.149 -0.176 1.755 1.00 88.94 168 GLU A O 1
ATOM 1300 N N . LEU A 1 169 ? -12.622 1.056 3.555 1.00 92.44 169 LEU A N 1
ATOM 1301 C CA . LEU A 1 169 ? -11.207 1.171 3.195 1.00 92.44 169 LEU A CA 1
ATOM 1302 C C . LEU A 1 169 ? -10.496 -0.196 3.167 1.00 92.44 169 LEU A C 1
ATOM 1304 O O . LEU A 1 169 ? -9.588 -0.407 2.361 1.00 92.44 169 LEU A O 1
ATOM 1308 N N . ASP A 1 170 ? -10.926 -1.141 3.999 1.00 92.06 170 ASP A N 1
ATOM 1309 C CA . ASP A 1 170 ? -10.410 -2.512 4.065 1.00 92.06 170 ASP A CA 1
ATOM 1310 C C . ASP A 1 170 ? -10.419 -3.210 2.694 1.00 92.06 170 ASP A C 1
ATOM 1312 O O . ASP A 1 170 ? -9.407 -3.780 2.281 1.00 92.06 170 ASP A O 1
ATOM 1316 N N . LYS A 1 171 ? -11.507 -3.081 1.925 1.00 91.69 171 LYS A N 1
ATOM 1317 C CA . LYS A 1 171 ? -11.628 -3.678 0.584 1.00 91.69 171 LYS A CA 1
ATOM 1318 C C . LYS A 1 171 ? -10.629 -3.079 -0.398 1.00 91.69 171 LYS A C 1
ATOM 1320 O O . LYS A 1 171 ? -10.129 -3.775 -1.281 1.00 91.69 171 LYS A O 1
ATOM 1325 N N . TYR A 1 172 ? -10.367 -1.777 -0.298 1.00 93.44 172 TYR A N 1
ATOM 1326 C CA . TYR A 1 172 ? -9.360 -1.119 -1.129 1.00 93.44 172 TYR A CA 1
ATOM 1327 C C . TYR A 1 172 ? -7.949 -1.587 -0.754 1.00 93.44 172 TYR A C 1
ATOM 1329 O O . TYR A 1 172 ? -7.163 -1.940 -1.636 1.00 93.44 172 TYR A O 1
ATOM 1337 N N . LEU A 1 173 ? -7.648 -1.640 0.545 1.00 94.31 173 LEU A N 1
ATOM 1338 C CA . LEU A 1 173 ? -6.365 -2.102 1.071 1.00 94.31 173 LEU A CA 1
ATOM 1339 C C . LEU A 1 173 ? -6.086 -3.573 0.722 1.00 94.31 173 LEU A C 1
ATOM 1341 O O . LEU A 1 173 ? -4.937 -3.938 0.461 1.00 94.31 173 LEU A O 1
ATOM 1345 N N . ASP A 1 174 ? -7.127 -4.401 0.654 1.00 93.75 174 ASP A N 1
ATOM 1346 C CA . ASP A 1 174 ? -7.039 -5.790 0.206 1.00 93.75 174 ASP A CA 1
ATOM 1347 C C . ASP A 1 174 ? -6.688 -5.890 -1.286 1.00 93.75 174 ASP A C 1
ATOM 1349 O O . ASP A 1 174 ? -5.737 -6.583 -1.654 1.00 93.75 174 ASP A O 1
ATOM 1353 N N . ARG A 1 175 ? -7.363 -5.113 -2.149 1.00 93.25 175 ARG A N 1
ATOM 1354 C CA . ARG A 1 175 ? -7.017 -5.024 -3.582 1.00 93.25 175 ARG A CA 1
ATOM 1355 C C . ARG A 1 175 ? -5.583 -4.544 -3.788 1.00 93.25 175 ARG A C 1
ATOM 1357 O O . ARG A 1 175 ? -4.876 -5.082 -4.639 1.00 93.25 175 ARG A O 1
ATOM 1364 N N . LEU A 1 176 ? -5.149 -3.555 -3.004 1.00 94.44 176 LEU A N 1
ATOM 1365 C CA . LEU A 1 176 ? -3.774 -3.059 -3.020 1.00 94.44 176 LEU A CA 1
ATOM 1366 C C . LEU A 1 176 ? -2.791 -4.179 -2.653 1.00 94.44 176 LEU A C 1
ATOM 1368 O O . LEU A 1 176 ? -1.840 -4.421 -3.394 1.00 94.44 176 LEU A O 1
ATOM 1372 N N . ARG A 1 177 ? -3.050 -4.904 -1.557 1.00 95.06 177 ARG A N 1
ATOM 1373 C CA . ARG A 1 177 ? -2.238 -6.044 -1.104 1.00 95.06 177 ARG A CA 1
ATOM 1374 C C . ARG A 1 177 ? -2.113 -7.112 -2.188 1.00 95.06 177 ARG A C 1
ATOM 1376 O O . ARG A 1 177 ? -0.998 -7.502 -2.522 1.00 95.06 177 ARG A O 1
ATOM 1383 N N . VAL A 1 178 ? -3.243 -7.577 -2.726 1.00 94.81 178 VAL A N 1
ATOM 1384 C CA . VAL A 1 178 ? -3.283 -8.623 -3.760 1.00 94.81 178 VAL A CA 1
ATOM 1385 C C . VAL A 1 178 ? -2.470 -8.188 -4.973 1.00 94.81 178 VAL A C 1
ATOM 1387 O O . VAL A 1 178 ? -1.587 -8.925 -5.405 1.00 94.81 178 VAL A O 1
ATOM 1390 N N . ARG A 1 179 ? -2.679 -6.958 -5.457 1.00 94.31 179 ARG A N 1
ATOM 1391 C CA . ARG A 1 179 ? -1.975 -6.452 -6.636 1.00 94.31 179 ARG A CA 1
ATOM 1392 C C . ARG A 1 179 ? -0.461 -6.377 -6.436 1.00 94.31 179 ARG A C 1
ATOM 1394 O O . ARG A 1 179 ? 0.283 -6.796 -7.318 1.00 94.31 179 ARG A O 1
ATOM 1401 N N . VAL A 1 180 ? -0.003 -5.880 -5.284 1.00 95.12 180 VAL A N 1
ATOM 1402 C CA . VAL A 1 180 ? 1.432 -5.810 -4.957 1.00 95.12 180 VAL A CA 1
ATOM 1403 C C . VAL A 1 180 ? 2.050 -7.210 -4.926 1.00 95.12 180 VAL A C 1
ATOM 1405 O O . VAL A 1 180 ? 3.111 -7.426 -5.505 1.00 95.12 180 VAL A O 1
ATOM 1408 N N . VAL A 1 181 ? 1.395 -8.172 -4.270 1.00 95.31 181 VAL A N 1
ATOM 1409 C CA . VAL A 1 181 ? 1.911 -9.545 -4.150 1.00 95.31 181 VAL A CA 1
ATOM 1410 C C . VAL A 1 181 ? 1.950 -10.251 -5.506 1.00 95.31 181 VAL A C 1
ATOM 1412 O O . VAL A 1 181 ? 2.942 -10.909 -5.820 1.00 95.31 181 VAL A O 1
ATOM 1415 N N . GLU A 1 182 ? 0.908 -10.101 -6.324 1.00 94.31 182 GLU A N 1
ATOM 1416 C CA . GLU A 1 182 ? 0.854 -10.669 -7.674 1.00 94.31 182 GLU A CA 1
ATOM 1417 C C . GLU A 1 182 ? 1.965 -10.118 -8.568 1.00 94.31 182 GLU A C 1
ATOM 1419 O O . GLU A 1 182 ? 2.681 -10.894 -9.207 1.00 94.31 182 GLU A O 1
ATOM 1424 N N . ASP A 1 183 ? 2.140 -8.796 -8.579 1.00 94.62 183 ASP A N 1
ATOM 1425 C CA . ASP A 1 183 ? 3.123 -8.136 -9.432 1.00 94.62 183 ASP A CA 1
ATOM 1426 C C . ASP A 1 183 ? 4.558 -8.433 -8.985 1.00 94.62 183 ASP A C 1
ATOM 1428 O O . ASP A 1 183 ? 5.407 -8.740 -9.821 1.00 94.62 183 ASP A O 1
ATOM 1432 N N . LEU A 1 184 ? 4.842 -8.437 -7.678 1.00 94.69 184 LEU A N 1
ATOM 1433 C CA . LEU A 1 184 ? 6.155 -8.847 -7.167 1.00 94.69 184 LEU A CA 1
ATOM 1434 C C . LEU A 1 184 ? 6.416 -10.338 -7.415 1.00 94.69 184 LEU A C 1
ATOM 1436 O O . LEU A 1 184 ? 7.533 -10.725 -7.763 1.00 94.69 184 LEU A O 1
ATOM 1440 N N . GLY A 1 185 ? 5.389 -11.183 -7.314 1.00 93.56 185 GLY A N 1
ATOM 1441 C CA . GLY A 1 185 ? 5.475 -12.592 -7.690 1.00 93.56 185 GLY A CA 1
ATOM 1442 C C . GLY A 1 185 ? 5.728 -12.793 -9.188 1.00 93.56 185 GLY A C 1
ATOM 1443 O O . GLY A 1 185 ? 6.451 -13.712 -9.578 1.00 93.56 185 GLY A O 1
ATOM 1444 N N . ALA A 1 186 ? 5.162 -11.949 -10.054 1.00 92.81 186 ALA A N 1
ATOM 1445 C CA . ALA A 1 186 ? 5.460 -11.936 -11.485 1.00 92.81 186 ALA A CA 1
ATOM 1446 C C . ALA A 1 186 ? 6.886 -11.437 -11.758 1.00 92.81 186 ALA A C 1
ATOM 1448 O O . ALA A 1 186 ? 7.616 -12.088 -12.503 1.00 92.81 186 ALA A O 1
ATOM 1449 N N . ALA A 1 187 ? 7.322 -10.364 -11.092 1.00 93.44 187 ALA A N 1
ATOM 1450 C CA . ALA A 1 187 ? 8.681 -9.842 -11.196 1.00 93.44 187 ALA A CA 1
ATOM 1451 C C . ALA A 1 187 ? 9.721 -10.900 -10.797 1.00 93.44 187 ALA A C 1
ATOM 1453 O O . ALA A 1 187 ? 10.689 -11.121 -11.524 1.00 93.44 187 ALA A O 1
ATOM 1454 N N . ASN A 1 188 ? 9.493 -11.623 -9.697 1.00 92.81 188 ASN A N 1
ATOM 1455 C CA . ASN A 1 188 ? 10.388 -12.698 -9.273 1.00 92.81 188 ASN A CA 1
ATOM 1456 C C . ASN A 1 188 ? 10.501 -13.811 -10.330 1.00 92.81 188 ASN A C 1
ATOM 1458 O O . ASN A 1 188 ? 11.595 -14.256 -10.658 1.00 92.81 188 ASN A O 1
ATOM 1462 N N . ARG A 1 189 ? 9.369 -14.237 -10.903 1.00 92.19 189 ARG A N 1
ATOM 1463 C CA . ARG A 1 189 ? 9.336 -15.315 -11.906 1.00 92.19 189 ARG A CA 1
ATOM 1464 C C . ARG A 1 189 ? 9.948 -14.910 -13.247 1.00 92.19 189 ARG A C 1
ATOM 1466 O O . ARG A 1 189 ? 10.637 -15.716 -13.866 1.00 92.19 189 ARG A O 1
ATOM 1473 N N . ASN A 1 190 ? 9.668 -13.691 -13.700 1.00 93.00 190 ASN A N 1
ATOM 1474 C CA . ASN A 1 190 ? 9.940 -13.265 -15.070 1.00 93.00 190 ASN A CA 1
ATOM 1475 C C . ASN A 1 190 ? 11.232 -12.449 -15.211 1.00 93.00 190 ASN A C 1
ATOM 1477 O O . ASN A 1 190 ? 11.882 -12.516 -16.248 1.00 93.00 190 ASN A O 1
ATOM 1481 N N . VAL A 1 191 ? 11.606 -11.668 -14.196 1.00 91.38 191 VAL A N 1
ATOM 1482 C CA . VAL A 1 191 ? 12.679 -10.666 -14.305 1.00 91.38 191 VAL A CA 1
ATOM 1483 C C . VAL A 1 191 ? 13.989 -11.178 -13.708 1.00 91.38 191 VAL A C 1
ATOM 1485 O O . VAL A 1 191 ? 15.051 -10.969 -14.291 1.00 91.38 191 VAL A O 1
ATOM 1488 N N . VAL A 1 192 ? 13.932 -11.869 -12.565 1.00 91.06 192 VAL A N 1
ATOM 1489 C CA . VAL A 1 192 ? 15.130 -12.233 -11.780 1.00 91.06 192 VAL A CA 1
ATOM 1490 C C . VAL A 1 192 ? 16.084 -13.150 -12.539 1.00 91.06 192 VAL A C 1
ATOM 1492 O O . VAL A 1 192 ? 17.292 -12.999 -12.409 1.00 91.06 192 VAL A O 1
ATOM 1495 N N . SER A 1 193 ? 15.566 -14.062 -13.362 1.00 89.75 193 SER A N 1
ATOM 1496 C CA . SER A 1 193 ? 16.389 -14.984 -14.154 1.00 89.75 193 SER A CA 1
ATOM 1497 C C . SER A 1 193 ? 16.996 -14.359 -15.414 1.00 89.75 193 SER A C 1
ATOM 1499 O O . SER A 1 193 ? 17.911 -14.941 -15.993 1.00 89.75 193 SER A O 1
ATOM 1501 N N . ILE A 1 194 ? 16.489 -13.204 -15.857 1.00 92.94 194 ILE A N 1
ATOM 1502 C CA . ILE A 1 194 ? 16.904 -12.553 -17.110 1.00 92.94 194 ILE A CA 1
ATOM 1503 C C . ILE A 1 194 ? 17.894 -11.418 -16.849 1.00 92.94 194 ILE A C 1
ATOM 1505 O O . ILE A 1 194 ? 18.813 -11.202 -17.638 1.00 92.94 194 ILE A O 1
ATOM 1509 N N . TYR A 1 195 ? 17.715 -10.685 -15.753 1.00 92.81 195 TYR A N 1
ATOM 1510 C CA . TYR A 1 195 ? 18.560 -9.545 -15.415 1.00 92.81 195 TYR A CA 1
ATOM 1511 C C . TYR A 1 195 ? 19.834 -9.989 -14.674 1.00 92.81 195 TYR A C 1
ATOM 1513 O O . TYR A 1 195 ? 19.753 -10.823 -13.774 1.00 92.81 195 TYR A O 1
ATOM 1521 N N . PRO A 1 196 ? 21.004 -9.393 -14.973 1.00 92.62 196 PRO A N 1
ATOM 1522 C CA . PRO A 1 196 ? 22.229 -9.637 -14.219 1.00 92.62 196 PRO A CA 1
ATOM 1523 C C . PRO A 1 196 ? 22.100 -9.202 -12.754 1.00 92.62 196 PRO A C 1
ATOM 1525 O O . PRO A 1 196 ? 21.415 -8.224 -12.441 1.00 92.62 196 PRO A O 1
ATOM 1528 N N . GLU A 1 197 ? 22.841 -9.861 -11.860 1.00 88.69 197 GLU A N 1
ATOM 1529 C CA . GLU A 1 197 ? 22.801 -9.592 -10.412 1.00 88.69 197 GLU A CA 1
ATOM 1530 C C . GLU A 1 197 ? 23.155 -8.137 -10.052 1.00 88.69 197 GLU A C 1
ATOM 1532 O O . GLU A 1 197 ? 22.595 -7.573 -9.113 1.00 88.69 197 GLU A O 1
ATOM 1537 N N . GLU A 1 198 ? 24.006 -7.480 -10.847 1.00 90.00 198 GLU A N 1
ATOM 1538 C CA . GLU A 1 198 ? 24.401 -6.069 -10.689 1.00 90.00 198 GLU A CA 1
ATOM 1539 C C . GLU A 1 198 ? 23.236 -5.068 -10.791 1.00 90.00 198 GLU A C 1
ATOM 1541 O O . GLU A 1 198 ? 23.357 -3.899 -10.403 1.00 90.00 198 GLU A O 1
ATOM 1546 N N . PHE A 1 199 ? 22.114 -5.483 -11.381 1.00 89.19 199 PHE A N 1
ATOM 1547 C CA . PHE A 1 199 ? 20.908 -4.663 -11.469 1.00 89.19 199 PHE A CA 1
ATOM 1548 C C . PHE A 1 199 ? 20.020 -4.814 -10.237 1.00 89.19 199 PHE A C 1
ATOM 1550 O O . PHE A 1 199 ? 19.169 -3.953 -10.025 1.00 89.19 199 PHE A O 1
ATOM 1557 N N . GLN A 1 200 ? 20.224 -5.872 -9.441 1.00 92.31 200 GLN A N 1
ATOM 1558 C CA . GLN A 1 200 ? 19.371 -6.254 -8.314 1.00 92.31 200 GLN A CA 1
ATOM 1559 C C . GLN A 1 200 ? 17.883 -6.083 -8.660 1.00 92.31 200 GLN A C 1
ATOM 1561 O O . GLN A 1 200 ? 17.167 -5.359 -7.969 1.00 92.31 200 GLN A O 1
ATOM 1566 N N . PRO A 1 201 ? 17.410 -6.706 -9.759 1.00 92.69 201 PRO A N 1
ATOM 1567 C CA . PRO A 1 201 ? 16.111 -6.407 -10.354 1.00 92.69 201 PRO A CA 1
ATOM 1568 C C . PRO A 1 201 ? 14.996 -6.490 -9.318 1.00 92.69 201 PRO A C 1
ATOM 1570 O O . PRO A 1 201 ? 14.237 -5.545 -9.148 1.00 92.69 201 PRO A O 1
ATOM 1573 N N . PHE A 1 202 ? 14.962 -7.577 -8.548 1.00 93.69 202 PHE A N 1
ATOM 1574 C CA . PHE A 1 202 ? 13.939 -7.792 -7.538 1.00 93.69 202 PHE A CA 1
ATOM 1575 C C . PHE A 1 202 ? 13.872 -6.670 -6.493 1.00 93.69 202 PHE A C 1
ATOM 1577 O O . PHE A 1 202 ? 12.785 -6.219 -6.141 1.00 93.69 202 PHE A O 1
ATOM 1584 N N . GLN A 1 203 ? 15.033 -6.184 -6.047 1.00 94.12 203 GLN A N 1
ATOM 1585 C CA . GLN A 1 203 ? 15.136 -5.093 -5.082 1.00 94.12 203 GLN A CA 1
ATOM 1586 C C . GLN A 1 203 ? 14.543 -3.797 -5.647 1.00 94.12 203 GLN A C 1
ATOM 1588 O O . GLN A 1 203 ? 13.804 -3.112 -4.947 1.00 94.12 203 GLN A O 1
ATOM 1593 N N . VAL A 1 204 ? 14.806 -3.497 -6.923 1.00 94.50 204 VAL A N 1
ATOM 1594 C CA . VAL A 1 204 ? 14.256 -2.312 -7.598 1.00 94.50 204 VAL A CA 1
ATOM 1595 C C . VAL A 1 204 ? 12.734 -2.374 -7.672 1.00 94.50 204 VAL A C 1
ATOM 1597 O O . VAL A 1 204 ? 12.074 -1.420 -7.276 1.00 94.50 204 VAL A O 1
ATOM 1600 N N . TYR A 1 205 ? 12.168 -3.503 -8.110 1.00 94.81 205 TYR A N 1
ATOM 1601 C CA . TYR A 1 205 ? 10.711 -3.665 -8.136 1.00 94.81 205 TYR A CA 1
ATOM 1602 C C . TYR A 1 205 ? 10.117 -3.559 -6.730 1.00 94.81 205 TYR A C 1
ATOM 1604 O O . TYR A 1 205 ? 9.129 -2.858 -6.537 1.00 94.81 205 TYR A O 1
ATOM 1612 N N . LEU A 1 206 ? 10.724 -4.206 -5.734 1.00 95.19 206 LEU A N 1
ATOM 1613 C CA . LEU A 1 206 ? 10.245 -4.140 -4.357 1.00 95.19 206 LEU A CA 1
ATOM 1614 C C . LEU A 1 206 ? 10.208 -2.700 -3.827 1.00 95.19 206 LEU A C 1
ATOM 1616 O O . LEU A 1 206 ? 9.190 -2.292 -3.274 1.00 95.19 206 LEU A O 1
ATOM 1620 N N . GLU A 1 207 ? 11.286 -1.937 -4.014 1.00 95.56 207 GLU A N 1
ATOM 1621 C CA . GLU A 1 207 ? 11.373 -0.527 -3.615 1.00 95.56 207 GLU A CA 1
ATOM 1622 C C . GLU A 1 207 ? 10.321 0.325 -4.331 1.00 95.56 207 GLU A C 1
ATOM 1624 O O . GLU A 1 207 ? 9.592 1.070 -3.678 1.00 95.56 207 GLU A O 1
ATOM 1629 N N . SER A 1 208 ? 10.173 0.156 -5.647 1.00 95.06 208 SER A N 1
ATOM 1630 C CA . SER A 1 208 ? 9.179 0.871 -6.452 1.00 95.06 208 SER A CA 1
ATOM 1631 C C . SER A 1 208 ? 7.742 0.595 -5.995 1.00 95.06 208 SER A C 1
ATOM 1633 O O . SER A 1 208 ? 6.962 1.526 -5.797 1.00 95.06 208 SER A O 1
ATOM 1635 N N . TYR A 1 209 ? 7.383 -0.672 -5.762 1.00 95.31 209 TYR A N 1
ATOM 1636 C CA . TYR A 1 209 ? 6.053 -1.042 -5.264 1.00 95.31 209 TYR A CA 1
ATOM 1637 C C . TYR A 1 209 ? 5.824 -0.587 -3.820 1.00 95.31 209 TYR A C 1
ATOM 1639 O O . TYR A 1 209 ? 4.717 -0.173 -3.471 1.00 95.31 209 TYR A O 1
ATOM 1647 N N . HIS A 1 210 ? 6.859 -0.637 -2.980 1.00 95.31 210 HIS A N 1
ATOM 1648 C CA . HIS A 1 210 ? 6.806 -0.132 -1.614 1.00 95.31 210 HIS A CA 1
ATOM 1649 C C . HIS A 1 210 ? 6.546 1.379 -1.586 1.00 95.31 210 HIS A C 1
ATOM 1651 O O . HIS A 1 210 ? 5.642 1.828 -0.884 1.00 95.31 210 HIS A O 1
ATOM 1657 N N . GLN A 1 211 ? 7.280 2.155 -2.386 1.00 94.56 211 GLN A N 1
ATOM 1658 C CA . GLN A 1 211 ? 7.120 3.605 -2.478 1.00 94.56 211 GLN A CA 1
ATOM 1659 C C . GLN A 1 211 ? 5.750 3.996 -3.044 1.00 94.56 211 GLN A C 1
ATOM 1661 O O . GLN A 1 211 ? 5.098 4.893 -2.508 1.00 94.56 211 GLN A O 1
ATOM 1666 N N . ALA A 1 212 ? 5.273 3.294 -4.074 1.00 94.31 212 ALA A N 1
ATOM 1667 C CA . ALA A 1 212 ? 3.940 3.518 -4.623 1.00 94.31 212 ALA A CA 1
ATOM 1668 C C . ALA A 1 212 ? 2.846 3.225 -3.578 1.00 94.31 212 ALA A C 1
ATOM 1670 O O . ALA A 1 212 ? 1.942 4.040 -3.379 1.00 94.31 212 ALA A O 1
ATOM 1671 N N . ALA A 1 213 ? 2.954 2.112 -2.840 1.00 94.62 213 ALA A N 1
ATOM 1672 C CA . ALA A 1 213 ? 2.035 1.793 -1.749 1.00 94.62 213 ALA A CA 1
ATOM 1673 C C . ALA A 1 213 ? 2.079 2.855 -0.636 1.00 94.62 213 ALA A C 1
ATOM 1675 O O . ALA A 1 213 ? 1.027 3.348 -0.234 1.00 94.62 213 ALA A O 1
ATOM 1676 N N . ALA A 1 214 ? 3.270 3.272 -0.197 1.00 94.19 214 ALA A N 1
ATOM 1677 C CA . ALA A 1 214 ? 3.453 4.347 0.782 1.00 94.19 214 ALA A CA 1
ATOM 1678 C C . ALA A 1 214 ? 2.773 5.652 0.333 1.00 94.19 214 ALA A C 1
ATOM 1680 O O . ALA A 1 214 ? 2.039 6.273 1.103 1.00 94.19 214 ALA A O 1
ATOM 1681 N N . GLY A 1 215 ? 2.935 6.028 -0.940 1.00 92.94 215 GLY A N 1
ATOM 1682 C CA . GLY A 1 215 ? 2.267 7.185 -1.535 1.00 92.94 215 GLY A CA 1
ATOM 1683 C C . GLY A 1 215 ? 0.739 7.091 -1.470 1.00 92.94 215 GLY A C 1
ATOM 1684 O O . GLY A 1 215 ? 0.081 8.066 -1.101 1.00 92.94 215 GLY A O 1
ATOM 1685 N N . ARG A 1 216 ? 0.162 5.913 -1.755 1.00 92.12 216 ARG A N 1
ATOM 1686 C CA . ARG A 1 216 ? -1.292 5.681 -1.642 1.00 92.12 216 ARG A CA 1
ATOM 1687 C C . ARG A 1 216 ? -1.780 5.788 -0.200 1.00 92.12 216 ARG A C 1
ATOM 1689 O O . ARG A 1 216 ? -2.785 6.449 0.043 1.00 92.12 216 ARG A O 1
ATOM 1696 N N . LEU A 1 217 ? -1.077 5.178 0.753 1.00 93.69 217 LEU A N 1
ATOM 1697 C CA . LEU A 1 217 ? -1.460 5.230 2.168 1.00 93.69 217 LEU A CA 1
ATOM 1698 C C . LEU A 1 217 ? -1.361 6.645 2.725 1.00 93.69 217 LEU A C 1
ATOM 1700 O O . LEU A 1 217 ? -2.237 7.058 3.476 1.00 93.69 217 LEU A O 1
ATOM 1704 N N . LYS A 1 218 ? -0.333 7.402 2.328 1.00 93.12 218 LYS A N 1
ATOM 1705 C CA . LYS A 1 218 ? -0.181 8.801 2.726 1.00 93.12 218 LYS A CA 1
ATOM 1706 C C . LYS A 1 218 ? -1.350 9.645 2.221 1.00 93.12 218 LYS A C 1
ATOM 1708 O O . LYS A 1 218 ? -1.977 10.337 3.011 1.00 93.12 218 LYS A O 1
ATOM 1713 N N . ALA A 1 219 ? -1.703 9.507 0.942 1.00 91.88 219 ALA A N 1
ATOM 1714 C CA . ALA A 1 219 ? -2.847 10.212 0.367 1.00 91.88 219 ALA A CA 1
ATOM 1715 C C . ALA A 1 219 ? -4.176 9.861 1.062 1.00 91.88 219 ALA A C 1
ATOM 1717 O O . ALA A 1 219 ? -5.059 10.707 1.156 1.00 91.88 219 ALA A O 1
ATOM 1718 N N . ILE A 1 220 ? -4.325 8.628 1.559 1.00 92.62 220 ILE A N 1
ATOM 1719 C CA . ILE A 1 220 ? -5.495 8.204 2.343 1.00 92.62 220 ILE A CA 1
ATOM 1720 C C . ILE A 1 220 ? -5.461 8.816 3.748 1.00 92.62 220 ILE A C 1
ATOM 1722 O O . ILE A 1 220 ? -6.475 9.348 4.192 1.00 92.62 220 ILE A O 1
ATOM 1726 N N . ALA A 1 221 ? -4.306 8.787 4.417 1.00 92.12 221 ALA A N 1
ATOM 1727 C CA . ALA A 1 221 ? -4.107 9.329 5.763 1.00 92.12 221 ALA A CA 1
ATOM 1728 C C . ALA A 1 221 ? -4.248 10.861 5.843 1.00 92.12 221 ALA A C 1
ATOM 1730 O O . ALA A 1 221 ? -4.523 11.401 6.915 1.00 92.12 221 ALA A O 1
ATOM 1731 N N . ASP A 1 222 ? -4.067 11.563 4.723 1.00 90.31 222 ASP A N 1
ATOM 1732 C CA . ASP A 1 222 ? -4.279 13.010 4.633 1.00 90.31 222 ASP A CA 1
ATOM 1733 C C . ASP A 1 222 ? -5.776 13.393 4.646 1.00 90.31 222 ASP A C 1
ATOM 1735 O O . ASP A 1 222 ? -6.116 14.543 4.941 1.00 90.31 222 ASP A O 1
ATOM 1739 N N . ASN A 1 223 ? -6.681 12.443 4.381 1.00 89.56 223 ASN A N 1
ATOM 1740 C CA . ASN A 1 223 ? -8.127 12.664 4.426 1.00 89.56 223 ASN A CA 1
ATOM 1741 C C . ASN A 1 223 ? -8.703 12.488 5.839 1.00 89.56 223 ASN A C 1
ATOM 1743 O O . ASN A 1 223 ? -8.083 11.915 6.732 1.00 89.56 223 ASN A O 1
ATOM 1747 N N . GLN A 1 224 ? -9.934 12.964 6.034 1.00 88.50 224 GLN A N 1
ATOM 1748 C CA . GLN A 1 224 ? -10.720 12.639 7.225 1.00 88.50 224 GLN A CA 1
ATOM 1749 C C . GLN A 1 224 ? -11.262 11.215 7.088 1.00 88.50 224 GLN A C 1
ATOM 1751 O O . GLN A 1 224 ? -11.996 10.927 6.143 1.00 88.50 224 GLN A O 1
ATOM 1756 N N . LEU A 1 225 ? -10.877 10.339 8.014 1.00 91.75 225 LEU A N 1
ATOM 1757 C CA . LEU A 1 225 ? -11.236 8.924 8.007 1.00 91.75 225 LEU A CA 1
ATOM 1758 C C . LEU A 1 225 ? -12.201 8.610 9.148 1.00 91.75 225 LEU A C 1
ATOM 1760 O O . LEU A 1 225 ? -12.085 9.157 10.246 1.00 91.75 225 LEU A O 1
ATOM 1764 N N . GLU A 1 226 ? -13.132 7.692 8.903 1.00 92.19 226 GLU A N 1
ATOM 1765 C CA . GLU A 1 226 ? -13.959 7.131 9.968 1.00 92.19 226 GLU A CA 1
ATOM 1766 C C . GLU A 1 226 ? -13.141 6.184 10.851 1.00 92.19 226 GLU A C 1
ATOM 1768 O O . GLU A 1 226 ? -12.140 5.610 10.424 1.00 92.19 226 GLU A O 1
ATOM 1773 N N . ILE A 1 227 ? -13.591 5.959 12.087 1.00 92.56 227 ILE A N 1
ATOM 1774 C CA . ILE A 1 227 ? -12.904 5.077 13.044 1.00 92.56 227 ILE A CA 1
ATOM 1775 C C . ILE A 1 227 ? -12.648 3.666 12.481 1.00 92.56 227 ILE A C 1
ATOM 1777 O O . ILE A 1 227 ? -11.596 3.071 12.712 1.00 92.56 227 ILE A O 1
ATOM 1781 N N . THR A 1 228 ? -13.593 3.138 11.704 1.00 92.94 228 THR A N 1
ATOM 1782 C CA . THR A 1 228 ? -13.504 1.843 11.020 1.00 92.94 228 THR A CA 1
ATOM 1783 C C . THR A 1 228 ? -12.376 1.816 9.992 1.00 92.94 228 THR A C 1
ATOM 1785 O O . THR A 1 228 ? -11.635 0.831 9.927 1.00 92.94 228 THR A O 1
ATOM 1788 N N . ASP A 1 229 ? -12.210 2.894 9.233 1.00 94.38 229 ASP A N 1
ATOM 1789 C CA . ASP A 1 229 ? -11.150 3.053 8.241 1.00 94.38 229 ASP A CA 1
ATOM 1790 C C . ASP A 1 229 ? -9.796 3.291 8.913 1.00 94.38 229 ASP A C 1
ATOM 1792 O O . ASP A 1 229 ? -8.804 2.686 8.510 1.00 94.38 229 ASP A O 1
ATOM 1796 N N . ILE A 1 230 ? -9.751 4.081 9.994 1.00 95.06 230 ILE A N 1
ATOM 1797 C CA . ILE A 1 230 ? -8.531 4.291 10.788 1.00 95.06 230 ILE A CA 1
ATOM 1798 C C . ILE A 1 230 ? -8.008 2.953 11.318 1.00 95.06 230 ILE A C 1
ATOM 1800 O O . ILE A 1 230 ? -6.828 2.647 11.152 1.00 95.06 230 ILE A O 1
ATOM 1804 N N . TYR A 1 231 ? -8.876 2.118 11.898 1.00 95.19 231 TYR A N 1
ATOM 1805 C CA . TYR A 1 231 ? -8.475 0.785 12.345 1.00 95.19 231 TYR A CA 1
ATOM 1806 C C . TYR A 1 231 ? -7.963 -0.087 11.197 1.00 95.19 231 TYR A C 1
ATOM 1808 O O . TYR A 1 231 ? -6.961 -0.775 11.365 1.00 95.19 231 TYR A O 1
ATOM 1816 N N . SER A 1 232 ? -8.622 -0.051 10.037 1.00 95.44 232 SER A N 1
ATOM 1817 C CA . SER A 1 232 ? -8.210 -0.838 8.867 1.00 95.44 232 SER A CA 1
ATOM 1818 C C . SER A 1 232 ? -6.839 -0.400 8.346 1.00 95.44 232 SER A C 1
ATOM 1820 O O . SER A 1 232 ? -5.996 -1.237 8.032 1.00 95.44 232 SER A O 1
ATOM 1822 N N . LEU A 1 233 ? -6.577 0.908 8.317 1.00 95.75 233 LEU A N 1
ATOM 1823 C CA . LEU A 1 233 ? -5.290 1.469 7.917 1.00 95.75 233 LEU A CA 1
ATOM 1824 C C . LEU A 1 233 ? -4.177 1.126 8.919 1.00 95.75 233 LEU A C 1
ATOM 1826 O O . LEU A 1 233 ? -3.097 0.695 8.514 1.00 95.75 233 LEU A O 1
ATOM 1830 N N . LEU A 1 234 ? -4.437 1.276 10.222 1.00 95.50 234 LEU A N 1
ATOM 1831 C CA . LEU A 1 234 ? -3.471 0.945 11.271 1.00 95.50 234 LEU A CA 1
ATOM 1832 C C . LEU A 1 234 ? -3.156 -0.555 11.305 1.00 95.50 234 LEU A C 1
ATOM 1834 O O . LEU A 1 234 ? -1.982 -0.910 11.430 1.00 95.50 234 LEU A O 1
ATOM 1838 N N . ASP A 1 235 ? -4.157 -1.426 11.142 1.00 95.06 235 ASP A N 1
ATOM 1839 C CA . ASP A 1 235 ? -3.946 -2.875 11.018 1.00 95.06 235 ASP A CA 1
ATOM 1840 C C . ASP A 1 235 ? -3.089 -3.209 9.795 1.00 95.06 235 ASP A C 1
ATOM 1842 O O . ASP A 1 235 ? -2.164 -4.024 9.860 1.00 95.06 235 ASP A O 1
ATOM 1846 N N . TRP A 1 236 ? -3.337 -2.522 8.679 1.00 95.38 236 TRP A N 1
ATOM 1847 C CA . TRP A 1 236 ? -2.582 -2.761 7.461 1.00 95.38 236 TRP A CA 1
ATOM 1848 C C . TRP A 1 236 ? -1.098 -2.422 7.614 1.00 95.38 236 TRP A C 1
ATOM 1850 O O . TRP A 1 236 ? -0.238 -3.191 7.183 1.00 95.38 236 TRP A O 1
ATOM 1860 N N . LEU A 1 237 ? -0.796 -1.304 8.279 1.00 94.31 237 LEU A N 1
ATOM 1861 C CA . LEU A 1 237 ? 0.568 -0.841 8.544 1.00 94.31 237 LEU A CA 1
ATOM 1862 C C . LEU A 1 237 ? 1.330 -1.766 9.499 1.00 94.31 237 LEU A C 1
ATOM 1864 O O . LEU A 1 237 ? 2.477 -2.122 9.227 1.00 94.31 237 LEU A O 1
ATOM 1868 N N . HIS A 1 238 ? 0.707 -2.147 10.617 1.00 91.06 238 HIS A N 1
ATOM 1869 C CA . HIS A 1 238 ? 1.378 -2.914 11.668 1.00 91.06 238 HIS A CA 1
ATOM 1870 C C . HIS A 1 238 ? 1.467 -4.404 11.324 1.00 91.06 238 HIS A C 1
ATOM 1872 O O . HIS A 1 238 ? 2.513 -5.023 11.538 1.00 91.06 238 HIS A O 1
ATOM 1878 N N . ASN A 1 239 ? 0.403 -4.965 10.742 1.00 92.69 239 ASN A N 1
ATOM 1879 C CA . ASN A 1 239 ? 0.239 -6.406 10.593 1.00 92.69 239 ASN A CA 1
ATOM 1880 C C . ASN A 1 239 ? 0.265 -6.850 9.126 1.00 92.69 239 ASN A C 1
ATOM 1882 O O . ASN A 1 239 ? 1.159 -7.603 8.730 1.00 92.69 239 ASN A O 1
ATOM 1886 N N . ILE A 1 240 ? -0.690 -6.392 8.309 1.00 94.06 240 ILE A N 1
ATOM 1887 C CA . ILE A 1 240 ? -0.938 -6.960 6.968 1.00 94.06 240 ILE A CA 1
ATOM 1888 C C . ILE A 1 240 ? 0.262 -6.760 6.043 1.00 94.06 240 ILE A C 1
ATOM 1890 O O . ILE A 1 240 ? 0.671 -7.698 5.361 1.00 94.06 240 ILE A O 1
ATOM 1894 N N . TYR A 1 241 ? 0.876 -5.577 6.023 1.00 93.62 241 TYR A N 1
ATOM 1895 C CA . TYR A 1 241 ? 1.985 -5.320 5.109 1.00 93.62 241 TYR A CA 1
ATOM 1896 C C . TYR A 1 241 ? 3.193 -6.220 5.387 1.00 93.62 241 TYR A C 1
ATOM 1898 O O . TYR A 1 241 ? 3.724 -6.872 4.488 1.00 93.62 241 TYR A O 1
ATOM 1906 N N . ASN A 1 242 ? 3.611 -6.308 6.650 1.00 90.12 242 ASN A N 1
ATOM 1907 C CA . ASN A 1 242 ? 4.767 -7.115 7.028 1.00 90.12 242 ASN A CA 1
ATOM 1908 C C . ASN A 1 242 ? 4.495 -8.618 6.892 1.00 90.12 242 ASN A C 1
ATOM 1910 O O . ASN A 1 242 ? 5.369 -9.353 6.428 1.00 90.12 242 ASN A O 1
ATOM 1914 N N . ARG A 1 243 ? 3.303 -9.074 7.294 1.00 92.06 243 ARG A N 1
ATOM 1915 C CA . ARG A 1 243 ? 2.935 -10.494 7.306 1.00 92.06 243 ARG A CA 1
ATOM 1916 C C . ARG A 1 243 ? 2.540 -11.000 5.921 1.00 92.06 243 ARG A C 1
ATOM 1918 O O . ARG A 1 243 ? 3.082 -12.001 5.468 1.00 92.06 243 ARG A O 1
ATOM 1925 N N . ASP A 1 244 ? 1.631 -10.303 5.248 1.00 93.00 244 ASP A N 1
ATOM 1926 C CA . ASP A 1 244 ? 0.966 -10.811 4.047 1.00 93.00 244 ASP A CA 1
ATOM 1927 C C . ASP A 1 244 ? 1.619 -10.308 2.755 1.00 93.00 244 ASP A C 1
ATOM 1929 O O . ASP A 1 244 ? 1.645 -11.046 1.774 1.00 93.00 244 ASP A O 1
ATOM 1933 N N . VAL A 1 245 ? 2.185 -9.093 2.730 1.00 92.31 245 VAL A N 1
ATOM 1934 C CA . VAL A 1 245 ? 2.921 -8.598 1.549 1.00 92.31 245 VAL A CA 1
ATOM 1935 C C . VAL A 1 245 ? 4.375 -9.046 1.611 1.00 92.31 245 VAL A C 1
ATOM 1937 O O . VAL A 1 245 ? 4.799 -9.913 0.846 1.00 92.31 245 VAL A O 1
ATOM 1940 N N . LEU A 1 246 ? 5.146 -8.495 2.552 1.00 91.88 246 LEU A N 1
ATOM 1941 C CA . LEU A 1 246 ? 6.578 -8.774 2.651 1.00 91.88 246 LEU A CA 1
ATOM 1942 C C . LEU A 1 246 ? 6.858 -10.223 3.054 1.00 91.88 246 LEU A C 1
ATOM 1944 O O . LEU A 1 246 ? 7.833 -10.799 2.577 1.00 91.88 246 LEU A O 1
ATOM 1948 N N . GLY A 1 247 ? 6.024 -10.814 3.915 1.00 91.44 247 GLY A N 1
ATOM 1949 C CA . GLY A 1 247 ? 6.155 -12.212 4.321 1.00 91.44 247 GLY A CA 1
ATOM 1950 C C . GLY A 1 247 ? 5.966 -13.174 3.151 1.00 91.44 247 GLY A C 1
ATOM 1951 O O . GLY A 1 247 ? 6.825 -14.022 2.932 1.00 91.44 247 GLY A O 1
ATOM 1952 N N . THR A 1 248 ? 4.918 -12.995 2.340 1.00 91.06 248 THR A N 1
ATOM 1953 C CA . THR A 1 248 ? 4.673 -13.838 1.154 1.00 91.06 248 THR A CA 1
ATOM 1954 C C . THR A 1 248 ? 5.797 -13.711 0.132 1.00 91.06 248 THR A C 1
ATOM 1956 O O . THR A 1 248 ? 6.304 -14.708 -0.382 1.00 91.06 248 THR A O 1
ATOM 1959 N N . VAL A 1 249 ? 6.240 -12.483 -0.131 1.00 89.69 249 VAL A N 1
ATOM 1960 C CA . VAL A 1 249 ? 7.312 -12.224 -1.092 1.00 89.69 249 VAL A CA 1
ATOM 1961 C C . VAL A 1 249 ? 8.641 -12.836 -0.629 1.00 89.69 249 VAL A C 1
ATOM 1963 O O . VAL A 1 249 ? 9.346 -13.448 -1.436 1.00 89.69 249 VAL A O 1
ATOM 1966 N N . ALA A 1 250 ? 8.944 -12.760 0.672 1.00 89.62 250 ALA A N 1
ATOM 1967 C CA . ALA A 1 250 ? 10.178 -13.286 1.259 1.00 89.62 250 ALA A CA 1
ATOM 1968 C C . ALA A 1 250 ? 10.301 -14.814 1.176 1.00 89.62 250 ALA A C 1
ATOM 1970 O O . ALA A 1 250 ? 11.412 -15.336 1.217 1.00 89.62 250 ALA A O 1
ATOM 1971 N N . ILE A 1 251 ? 9.185 -15.536 1.027 1.00 89.06 251 ILE A N 1
ATOM 1972 C CA . ILE A 1 251 ? 9.203 -16.988 0.789 1.00 89.06 251 ILE A CA 1
ATOM 1973 C C . ILE A 1 251 ? 9.804 -17.300 -0.587 1.00 89.06 251 ILE A C 1
ATOM 1975 O O . ILE A 1 251 ? 10.464 -18.321 -0.764 1.00 89.06 251 ILE A O 1
ATOM 1979 N N . THR A 1 252 ? 9.565 -16.432 -1.571 1.00 82.62 252 THR A N 1
ATOM 1980 C CA . THR A 1 252 ? 9.915 -16.697 -2.973 1.00 82.62 252 THR A CA 1
ATOM 1981 C C . THR A 1 252 ? 11.250 -16.099 -3.402 1.00 82.62 252 THR A C 1
ATOM 1983 O O . THR A 1 252 ? 11.856 -16.603 -4.347 1.00 82.62 252 THR A O 1
ATOM 1986 N N . CYS A 1 253 ? 11.707 -15.031 -2.745 1.00 83.12 253 CYS A N 1
ATOM 1987 C CA . CYS A 1 253 ? 12.944 -14.339 -3.089 1.00 83.12 253 CYS A CA 1
ATOM 1988 C C . CYS A 1 253 ? 13.579 -13.704 -1.850 1.00 83.12 253 CYS A C 1
ATOM 1990 O O . CYS A 1 253 ? 12.882 -13.113 -1.023 1.00 83.12 253 CYS A O 1
ATOM 1992 N N . ALA A 1 254 ? 14.905 -13.789 -1.738 1.00 85.00 254 ALA A N 1
ATOM 1993 C CA . ALA A 1 254 ? 15.652 -13.081 -0.705 1.00 85.00 254 ALA A CA 1
ATOM 1994 C C . ALA A 1 254 ? 15.883 -11.623 -1.131 1.00 85.00 254 ALA A C 1
ATOM 1996 O O . ALA A 1 254 ? 16.336 -11.359 -2.243 1.00 85.00 254 ALA A O 1
ATOM 1997 N N . PHE A 1 255 ? 15.600 -10.675 -0.239 1.00 88.19 255 PHE A N 1
ATOM 1998 C CA . PHE A 1 255 ? 15.766 -9.242 -0.491 1.00 88.19 255 PHE A CA 1
ATOM 1999 C C . PHE A 1 255 ? 16.215 -8.498 0.766 1.00 88.19 255 PHE A C 1
ATOM 2001 O O . PHE A 1 255 ? 16.063 -8.987 1.890 1.00 88.19 255 PHE A O 1
ATOM 2008 N N . SER A 1 256 ? 16.757 -7.294 0.580 1.00 86.81 256 SER A N 1
ATOM 2009 C CA . SER A 1 256 ? 17.164 -6.440 1.692 1.00 86.81 256 SER A CA 1
ATOM 2010 C C . SER A 1 256 ? 16.002 -5.567 2.150 1.00 86.81 256 SER A C 1
ATOM 2012 O O . SER A 1 256 ? 15.354 -4.895 1.350 1.00 86.81 256 SER A O 1
ATOM 2014 N N . ARG A 1 257 ? 15.767 -5.535 3.465 1.00 85.44 257 ARG A N 1
ATOM 2015 C CA . ARG A 1 257 ? 14.801 -4.619 4.094 1.00 85.44 257 ARG A CA 1
ATOM 2016 C C . ARG A 1 257 ? 15.407 -3.266 4.461 1.00 85.44 257 ARG A C 1
ATOM 2018 O O . ARG A 1 257 ? 14.660 -2.341 4.741 1.00 85.44 257 ARG A O 1
ATOM 2025 N N . ALA A 1 258 ? 16.735 -3.144 4.452 1.00 83.19 258 ALA A N 1
ATOM 2026 C CA . ALA A 1 258 ? 17.431 -1.918 4.840 1.00 83.19 258 ALA A CA 1
ATOM 2027 C C . ALA A 1 258 ? 17.015 -0.654 4.054 1.00 83.19 258 ALA A C 1
ATOM 2029 O O . ALA A 1 258 ? 16.931 0.398 4.683 1.00 83.19 258 ALA A O 1
ATOM 2030 N N . PRO A 1 259 ? 16.744 -0.708 2.731 1.00 84.75 259 PRO A N 1
ATOM 2031 C CA . PRO A 1 259 ? 16.343 0.482 1.978 1.00 84.75 259 PRO A CA 1
ATOM 2032 C C . PRO A 1 259 ? 14.840 0.786 2.064 1.00 84.75 259 PRO A C 1
ATOM 2034 O O . PRO A 1 259 ? 14.407 1.816 1.556 1.00 84.75 259 PRO A O 1
ATOM 2037 N N . LEU A 1 260 ? 14.035 -0.080 2.694 1.00 86.38 260 LEU A N 1
ATOM 2038 C CA . LEU A 1 260 ? 12.600 0.148 2.845 1.00 86.38 260 LEU A CA 1
ATOM 2039 C C . LEU A 1 260 ? 12.370 1.129 3.994 1.00 86.38 260 LEU A C 1
ATOM 2041 O O . LEU A 1 260 ? 12.585 0.806 5.165 1.00 86.38 260 LEU A O 1
ATOM 2045 N N . CYS A 1 261 ? 11.950 2.343 3.654 1.00 86.38 261 CYS A N 1
ATOM 2046 C CA . CYS A 1 261 ? 11.537 3.324 4.643 1.00 86.38 261 CYS A CA 1
ATOM 2047 C C . CYS A 1 261 ? 10.209 2.909 5.311 1.00 86.38 261 CYS A C 1
ATOM 2049 O O . CYS A 1 261 ? 9.513 2.002 4.854 1.00 86.38 261 CYS A O 1
ATOM 2051 N N . PRO A 1 262 ? 9.831 3.530 6.438 1.00 88.81 262 PRO A N 1
ATOM 2052 C CA . PRO A 1 262 ? 8.485 3.365 6.968 1.00 88.81 262 PRO A CA 1
ATOM 2053 C C . PRO A 1 262 ? 7.443 3.812 5.933 1.00 88.81 262 PRO A C 1
ATOM 2055 O O . PRO A 1 262 ? 7.570 4.889 5.352 1.00 88.81 262 PRO A O 1
ATOM 2058 N N . LEU A 1 263 ? 6.392 3.007 5.741 1.00 92.56 263 LEU A N 1
ATOM 2059 C CA . LEU A 1 263 ? 5.301 3.297 4.798 1.00 92.56 263 LEU A CA 1
ATOM 2060 C C . LEU A 1 263 ? 4.605 4.633 5.072 1.00 92.56 263 LEU A C 1
ATOM 2062 O O . LEU A 1 263 ? 4.146 5.296 4.146 1.00 92.56 263 LEU A O 1
ATOM 2066 N N . LEU A 1 264 ? 4.508 5.004 6.349 1.00 93.75 264 LEU A N 1
ATOM 2067 C CA . LEU A 1 264 ? 4.035 6.305 6.793 1.00 93.75 264 LEU A CA 1
ATOM 2068 C C . LEU A 1 264 ? 5.045 6.916 7.771 1.00 93.75 264 LEU A C 1
ATOM 2070 O O . LEU A 1 264 ? 5.648 6.182 8.560 1.00 93.75 264 LEU A O 1
ATOM 2074 N N . PRO A 1 265 ? 5.204 8.251 7.764 1.00 93.38 265 PRO A N 1
ATOM 2075 C CA . PRO A 1 265 ? 5.941 8.956 8.806 1.00 93.38 265 PRO A CA 1
ATOM 2076 C C . PRO A 1 265 ? 5.340 8.686 10.189 1.00 93.38 265 PRO A C 1
ATOM 2078 O O . PRO A 1 265 ? 4.117 8.599 10.324 1.00 93.38 265 PRO A O 1
ATOM 2081 N N . SER A 1 266 ? 6.180 8.625 11.226 1.00 92.56 266 SER A N 1
ATOM 2082 C CA . SER A 1 266 ? 5.721 8.415 12.608 1.00 92.56 266 SER A CA 1
ATOM 2083 C C . SER A 1 266 ? 4.701 9.468 13.042 1.00 92.56 266 SER A C 1
ATOM 2085 O O . SER A 1 266 ? 3.688 9.120 13.627 1.00 92.56 266 SER A O 1
ATOM 2087 N N . GLU A 1 267 ? 4.898 10.728 12.645 1.00 94.31 267 GLU A N 1
ATOM 2088 C CA . GLU A 1 267 ? 3.972 11.832 12.932 1.00 94.31 267 GLU A CA 1
ATOM 2089 C C . GLU A 1 267 ? 2.562 11.581 12.372 1.00 94.31 267 GLU A C 1
ATOM 2091 O O . GLU A 1 267 ? 1.559 11.891 13.015 1.00 94.31 267 GLU A O 1
ATOM 2096 N N . THR A 1 268 ? 2.469 10.993 11.175 1.00 94.25 268 THR A N 1
ATOM 2097 C CA . THR A 1 268 ? 1.187 10.645 10.553 1.00 94.25 268 THR A CA 1
ATOM 2098 C C . THR A 1 268 ? 0.523 9.484 11.289 1.00 94.25 268 THR A C 1
ATOM 2100 O O . THR A 1 268 ? -0.687 9.512 11.498 1.00 94.25 268 THR A O 1
ATOM 2103 N N . VAL A 1 269 ? 1.300 8.485 11.718 1.00 94.62 269 VAL A N 1
ATOM 2104 C CA . VAL A 1 269 ? 0.788 7.354 12.509 1.00 94.62 269 VAL A CA 1
ATOM 2105 C C . VAL A 1 269 ? 0.289 7.830 13.873 1.00 94.62 269 VAL A C 1
ATOM 2107 O O . VAL A 1 269 ? -0.830 7.501 14.253 1.00 94.62 269 VAL A O 1
ATOM 2110 N N . ASP A 1 270 ? 1.056 8.673 14.563 1.00 94.38 270 ASP A N 1
ATOM 2111 C CA . ASP A 1 270 ? 0.678 9.244 15.859 1.00 94.38 270 ASP A CA 1
ATOM 2112 C C . ASP A 1 270 ? -0.618 10.060 15.759 1.00 94.38 270 ASP A C 1
ATOM 2114 O O . ASP A 1 270 ? -1.486 9.968 16.634 1.00 94.38 270 ASP A O 1
ATOM 2118 N N . LYS A 1 271 ? -0.780 10.823 14.669 1.00 95.00 271 LYS A N 1
ATOM 2119 C CA . LYS A 1 271 ? -2.020 11.544 14.363 1.00 95.00 271 LYS A CA 1
ATOM 2120 C C . LYS A 1 271 ? -3.195 10.581 14.164 1.00 95.00 271 LYS A C 1
ATOM 2122 O O . LYS A 1 271 ? -4.229 10.778 14.791 1.00 95.00 271 LYS A O 1
ATOM 2127 N N . LEU A 1 272 ? -3.034 9.526 13.360 1.00 95.50 272 LEU A N 1
ATOM 2128 C CA . LEU A 1 272 ? -4.078 8.513 13.147 1.00 95.50 272 LEU A CA 1
ATOM 2129 C C . LEU A 1 272 ? -4.472 7.810 14.455 1.00 95.50 272 LEU A C 1
ATOM 2131 O O . LEU A 1 272 ? -5.657 7.610 14.718 1.00 95.50 272 LEU A O 1
ATOM 2135 N N . GLU A 1 273 ? -3.503 7.470 15.309 1.00 94.81 273 GLU A N 1
ATOM 2136 C CA . GLU A 1 273 ? -3.782 6.900 16.630 1.00 94.81 273 GLU A CA 1
ATOM 2137 C C . GLU A 1 273 ? -4.537 7.887 17.531 1.00 94.81 273 GLU A C 1
ATOM 2139 O O . GLU A 1 273 ? -5.444 7.495 18.268 1.00 94.81 273 GLU A O 1
ATOM 2144 N N . LEU A 1 274 ? -4.191 9.175 17.484 1.00 95.00 274 LEU A N 1
ATOM 2145 C CA . LEU A 1 274 ? -4.890 10.207 18.245 1.00 95.00 274 LEU A CA 1
ATOM 2146 C C . LEU A 1 274 ? -6.327 10.415 17.744 1.00 95.00 274 LEU A C 1
ATOM 2148 O O . LEU A 1 274 ? -7.246 10.503 18.560 1.00 95.00 274 LEU A O 1
ATOM 2152 N N . ASP A 1 275 ? -6.534 10.446 16.429 1.00 94.94 275 ASP A N 1
ATOM 2153 C CA . ASP A 1 275 ? -7.854 10.565 15.802 1.00 94.94 275 ASP A CA 1
ATOM 2154 C C . ASP A 1 275 ? -8.727 9.341 16.120 1.00 94.94 275 ASP A C 1
ATOM 2156 O O . ASP A 1 275 ? -9.909 9.489 16.454 1.00 94.94 275 ASP A O 1
ATOM 2160 N N . CYS A 1 276 ? -8.130 8.143 16.149 1.00 94.88 276 CYS A N 1
ATOM 2161 C CA . CYS A 1 276 ? -8.775 6.930 16.649 1.00 94.88 276 CYS A CA 1
ATOM 2162 C C . CYS A 1 276 ? -9.254 7.113 18.094 1.00 94.88 276 CYS A C 1
ATOM 2164 O O . CYS A 1 276 ? -10.418 6.861 18.395 1.00 94.88 276 CYS A O 1
ATOM 2166 N N . LEU A 1 277 ? -8.381 7.570 18.996 1.00 94.44 277 LEU A N 1
ATOM 2167 C CA . LEU A 1 277 ? -8.723 7.742 20.412 1.00 94.44 277 LEU A CA 1
ATOM 2168 C C . LEU A 1 277 ? -9.796 8.804 20.630 1.00 94.44 277 LEU A C 1
ATOM 2170 O O . LEU A 1 277 ? -10.693 8.612 21.448 1.00 94.44 277 LEU A O 1
ATOM 2174 N N . ASN A 1 278 ? -9.726 9.914 19.898 1.00 94.88 278 ASN A N 1
ATOM 2175 C CA . ASN A 1 278 ? -10.747 10.953 19.949 1.00 94.88 278 ASN A CA 1
ATOM 2176 C C . ASN A 1 278 ? -12.103 10.410 19.478 1.00 94.88 278 ASN A C 1
ATOM 2178 O O . ASN A 1 278 ? -13.114 10.665 20.133 1.00 94.88 278 ASN A O 1
ATOM 2182 N N . SER A 1 279 ? -12.111 9.620 18.403 1.00 94.44 279 SER A N 1
ATOM 2183 C CA . SER A 1 279 ? -13.319 8.984 17.872 1.00 94.44 279 SER A CA 1
ATOM 2184 C C . SER A 1 279 ? -13.905 7.967 18.853 1.00 94.44 279 SER A C 1
ATOM 2186 O O . SER A 1 279 ? -15.099 8.028 19.139 1.00 94.44 279 SER A O 1
ATOM 2188 N N . VAL A 1 280 ? -13.074 7.096 19.443 1.00 92.88 280 VAL A N 1
ATOM 2189 C CA . VAL A 1 280 ? -13.500 6.157 20.498 1.00 92.88 280 VAL A CA 1
ATOM 2190 C C . VAL A 1 280 ? -14.079 6.921 21.680 1.00 92.88 280 VAL A C 1
ATOM 2192 O O . VAL A 1 280 ? -15.151 6.572 22.158 1.00 92.88 280 VAL A O 1
ATOM 2195 N N . ARG A 1 281 ? -13.411 7.984 22.146 1.00 92.81 281 ARG A N 1
ATOM 2196 C CA . ARG A 1 281 ? -13.885 8.778 23.285 1.00 92.81 281 ARG A CA 1
ATOM 2197 C C . ARG A 1 281 ? -15.283 9.322 23.035 1.00 92.81 281 ARG A C 1
ATOM 2199 O O . ARG A 1 281 ? -16.147 9.140 23.880 1.00 92.81 281 ARG A O 1
ATOM 2206 N N . VAL A 1 282 ? -15.495 9.974 21.890 1.00 94.31 282 VAL A N 1
ATOM 2207 C CA . VAL A 1 282 ? -16.799 10.546 21.523 1.00 94.31 282 VAL A CA 1
ATOM 2208 C C . VAL A 1 282 ? -17.849 9.449 21.384 1.00 94.31 282 VAL A C 1
ATOM 2210 O O . VAL A 1 282 ? -18.951 9.595 21.904 1.00 94.31 282 VAL A O 1
ATOM 2213 N N . LYS A 1 283 ? -17.516 8.337 20.727 1.00 92.62 283 LYS A N 1
ATOM 2214 C CA . LYS A 1 283 ? -18.425 7.201 20.557 1.00 92.62 283 LYS A CA 1
ATOM 2215 C C . LYS A 1 283 ? -18.839 6.606 21.904 1.00 92.62 283 LYS A C 1
ATOM 2217 O O . LYS A 1 283 ? -20.026 6.495 22.177 1.00 92.62 283 LYS A O 1
ATOM 2222 N N . VAL A 1 284 ? -17.879 6.298 22.775 1.00 90.25 284 VAL A N 1
ATOM 2223 C CA . VAL A 1 284 ? -18.142 5.747 24.110 1.00 90.25 284 VAL A CA 1
ATOM 2224 C C . VAL A 1 284 ? -18.980 6.717 24.938 1.00 90.25 284 VAL A C 1
ATOM 2226 O O . VAL A 1 284 ? -19.993 6.312 25.497 1.00 90.25 284 VAL A O 1
ATOM 2229 N N . THR A 1 285 ? -18.622 8.002 25.007 1.00 91.88 285 THR A N 1
ATOM 2230 C CA . THR A 1 285 ? -19.392 8.952 25.824 1.00 91.88 285 THR A CA 1
ATOM 2231 C C . THR A 1 285 ? -20.812 9.143 25.300 1.00 91.88 285 THR A C 1
ATOM 2233 O O . THR A 1 285 ? -21.750 9.159 26.095 1.00 91.88 285 THR A O 1
ATOM 2236 N N . THR A 1 286 ? -20.998 9.252 23.983 1.00 93.62 286 THR A N 1
ATOM 2237 C CA . THR A 1 286 ? -22.323 9.456 23.377 1.00 93.62 286 THR A CA 1
ATOM 2238 C C . THR A 1 286 ? -23.198 8.210 23.454 1.00 93.62 286 THR A C 1
ATOM 2240 O O . THR A 1 286 ? -24.326 8.312 23.932 1.00 93.62 286 THR A O 1
ATOM 2243 N N . GLU A 1 287 ? -22.690 7.037 23.067 1.00 93.00 287 GLU A N 1
ATOM 2244 C CA . GLU A 1 287 ? -23.450 5.784 23.116 1.00 93.00 287 GLU A CA 1
ATOM 2245 C C . GLU A 1 287 ? -23.833 5.414 24.548 1.00 93.00 287 GLU A C 1
ATOM 2247 O O . GLU A 1 287 ? -24.986 5.072 24.799 1.00 93.00 287 GLU A O 1
ATOM 2252 N N . LEU A 1 288 ? -22.903 5.505 25.506 1.00 91.62 288 LEU A N 1
ATOM 2253 C CA . LEU A 1 2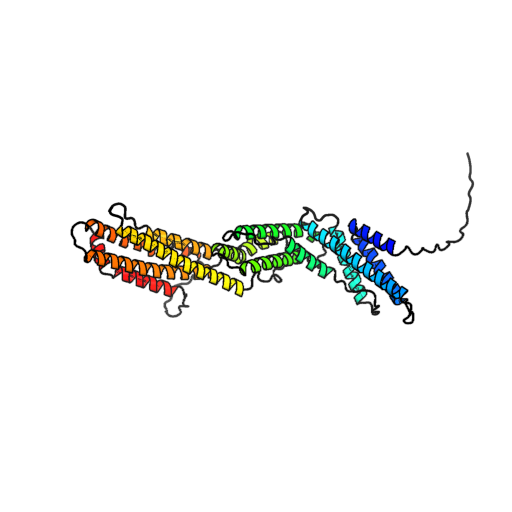88 ? -23.210 5.162 26.895 1.00 91.62 288 LEU A CA 1
ATOM 2254 C C . LEU A 1 288 ? -24.208 6.142 27.523 1.00 91.62 288 LEU A C 1
ATOM 2256 O O . LEU A 1 288 ? -25.074 5.716 28.285 1.00 91.62 288 LEU A O 1
ATOM 2260 N N . SER A 1 289 ? -24.130 7.432 27.179 1.00 92.69 289 SER A N 1
ATOM 2261 C CA . SER A 1 289 ? -25.103 8.428 27.649 1.00 92.69 289 SER A CA 1
ATOM 2262 C C . SER A 1 289 ? -26.495 8.170 27.071 1.00 92.69 289 SER A C 1
ATOM 2264 O O . SER A 1 289 ? -27.465 8.144 27.819 1.00 92.69 289 SER A O 1
ATOM 2266 N N . GLN A 1 290 ? -26.596 7.896 25.766 1.00 93.12 290 GLN A N 1
ATOM 2267 C CA . GLN A 1 290 ? -27.870 7.570 25.115 1.00 93.12 290 GLN A CA 1
ATOM 2268 C C . GLN A 1 290 ? -28.488 6.290 25.681 1.00 93.12 290 GLN A C 1
ATOM 2270 O O . GLN A 1 290 ? -29.668 6.280 26.022 1.00 93.12 290 GLN A O 1
ATOM 2275 N N . LEU A 1 291 ? -27.684 5.236 25.856 1.00 91.50 291 LEU A N 1
ATOM 2276 C CA . LEU A 1 291 ? -28.134 3.991 26.480 1.00 91.50 291 LEU A CA 1
ATOM 2277 C C . LEU A 1 291 ? -28.675 4.232 27.894 1.00 91.50 291 LEU A C 1
ATOM 2279 O O . LEU A 1 291 ? -29.679 3.635 28.280 1.00 91.50 291 LEU A O 1
ATOM 2283 N N . LEU A 1 292 ? -28.034 5.117 28.660 1.00 90.62 292 LEU A N 1
ATOM 2284 C CA . LEU A 1 292 ? -28.497 5.486 29.992 1.00 90.62 292 LEU A CA 1
ATOM 2285 C C . LEU A 1 292 ? -29.797 6.305 29.958 1.00 90.62 292 LEU A C 1
ATOM 2287 O O . LEU A 1 292 ? -30.662 6.100 30.803 1.00 90.62 292 LEU A O 1
ATOM 2291 N N . ASP A 1 293 ? -29.944 7.239 29.017 1.00 91.12 293 ASP A N 1
ATOM 2292 C CA . ASP A 1 293 ? -31.170 8.030 28.830 1.00 91.12 293 ASP A CA 1
ATOM 2293 C C . ASP A 1 293 ? -32.365 7.148 28.429 1.00 91.12 293 ASP A C 1
ATOM 2295 O O . ASP A 1 293 ? -33.482 7.339 28.910 1.00 91.12 293 ASP A O 1
ATOM 2299 N N . GLU A 1 294 ? -32.146 6.164 27.556 1.00 88.44 294 GLU A N 1
ATOM 2300 C CA . GLU A 1 294 ? -33.163 5.188 27.145 1.00 88.44 294 GLU A CA 1
ATOM 2301 C C . GLU A 1 294 ? -33.569 4.256 28.290 1.00 88.44 294 GLU A C 1
ATOM 2303 O O . GLU A 1 294 ? -34.738 3.896 28.437 1.00 88.44 294 GLU A O 1
ATOM 2308 N N . GLU A 1 295 ? -32.603 3.850 29.108 1.00 86.06 295 GLU A N 1
ATOM 2309 C CA . GLU A 1 295 ? -32.841 3.044 30.299 1.00 86.06 295 GLU A CA 1
ATOM 2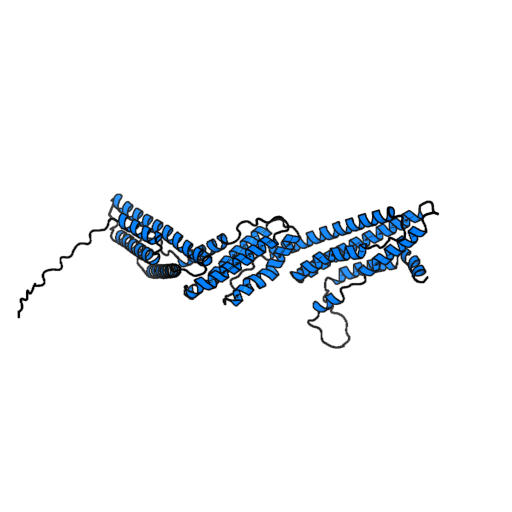310 C C . GLU A 1 295 ? -33.613 3.844 31.365 1.00 86.06 295 GLU A C 1
ATOM 2312 O O . GLU A 1 295 ? -34.608 3.348 31.882 1.00 86.06 295 GLU A O 1
ATOM 2317 N N . GLU A 1 296 ? -33.266 5.114 31.598 1.00 85.88 296 GLU A N 1
ATOM 2318 C CA . GLU A 1 296 ? -34.006 6.005 32.506 1.00 85.88 296 GLU A CA 1
ATOM 2319 C C . GLU A 1 296 ? -35.475 6.178 32.097 1.00 85.88 296 GLU A C 1
ATOM 2321 O O . GLU A 1 296 ? -36.370 6.103 32.940 1.00 85.88 296 GLU A O 1
ATOM 2326 N N . LYS A 1 297 ? -35.759 6.353 30.801 1.00 85.00 297 LYS A N 1
ATOM 2327 C CA . LYS A 1 297 ? -37.147 6.429 30.313 1.00 85.00 297 LYS A CA 1
ATOM 2328 C C . LYS A 1 297 ? -37.916 5.150 30.632 1.00 85.00 297 LYS A C 1
ATOM 2330 O O . LYS A 1 297 ? -39.014 5.218 31.190 1.00 85.00 297 LYS A O 1
ATOM 2335 N N . ARG A 1 298 ? -37.304 3.982 30.400 1.00 80.81 298 ARG A N 1
ATOM 2336 C CA . ARG A 1 298 ? -37.906 2.682 30.741 1.00 80.81 298 ARG A CA 1
ATOM 2337 C C . ARG A 1 298 ? -38.227 2.548 32.230 1.00 80.81 298 ARG A C 1
ATOM 2339 O O . ARG A 1 298 ? -39.245 1.926 32.548 1.00 80.81 298 ARG A O 1
ATOM 2346 N N . TRP A 1 299 ? -37.450 3.181 33.118 1.00 78.25 299 TRP A N 1
ATOM 2347 C CA . TRP A 1 299 ? -37.728 3.222 34.565 1.00 78.25 299 TRP A CA 1
ATOM 2348 C C . TRP A 1 299 ? -39.079 3.839 34.905 1.00 78.25 299 TRP A C 1
ATOM 2350 O O . TRP A 1 299 ? -39.736 3.411 35.859 1.00 78.25 299 TRP A O 1
ATOM 2360 N N . THR A 1 300 ? -39.496 4.827 34.113 1.00 70.31 300 THR A N 1
ATOM 2361 C CA . THR A 1 300 ? -40.729 5.597 34.318 1.00 70.31 300 THR A CA 1
ATOM 2362 C C . THR A 1 300 ? -41.939 5.016 33.584 1.00 70.31 300 THR A C 1
ATOM 2364 O O . THR A 1 300 ? -43.058 5.132 34.080 1.00 70.31 300 THR A O 1
ATOM 2367 N N . GLU A 1 301 ? -41.724 4.346 32.448 1.00 70.06 301 GLU A N 1
ATOM 2368 C CA . GLU A 1 301 ? -42.788 3.820 31.577 1.00 70.06 301 GLU A CA 1
ATOM 2369 C C . GLU A 1 301 ? -43.239 2.391 31.933 1.00 70.06 301 GLU A C 1
ATOM 2371 O O . GLU A 1 301 ? -44.406 2.042 31.747 1.00 70.06 301 GLU A O 1
ATOM 2376 N N . THR A 1 302 ? -42.341 1.548 32.450 1.00 59.91 302 THR A N 1
ATOM 2377 C CA . THR A 1 302 ? -42.611 0.107 32.611 1.00 59.91 302 THR A CA 1
ATOM 2378 C C . THR A 1 302 ? -43.380 -0.179 33.910 1.00 59.91 302 THR A C 1
ATOM 2380 O O . THR A 1 302 ? -42.851 0.029 35.003 1.00 59.91 302 THR A O 1
ATOM 2383 N N . GLN A 1 303 ? -44.626 -0.660 33.790 1.00 50.56 303 GLN A N 1
ATOM 2384 C CA . GLN A 1 303 ? -45.543 -0.949 34.911 1.00 50.56 303 GLN A CA 1
ATOM 2385 C C . GLN A 1 303 ? -45.525 -2.419 35.387 1.00 50.56 303 GLN A C 1
ATOM 2387 O O . GLN A 1 303 ? -46.035 -2.704 36.469 1.00 50.56 303 GLN A O 1
ATOM 2392 N N . SER A 1 304 ? -44.948 -3.357 34.623 1.00 51.75 304 SER A N 1
ATOM 2393 C CA . SER A 1 304 ? -44.888 -4.787 34.968 1.00 51.75 304 SER A CA 1
ATOM 2394 C C . SER A 1 304 ? -43.625 -5.139 35.774 1.00 51.75 304 SER A C 1
ATOM 2396 O O . SER A 1 304 ? -42.500 -4.814 35.400 1.00 51.75 304 SER A O 1
ATOM 2398 N N . VAL A 1 305 ? -43.821 -5.836 36.897 1.00 50.84 305 VAL A N 1
ATOM 2399 C CA . VAL A 1 305 ? -42.778 -6.229 37.867 1.00 50.84 305 VAL A CA 1
ATOM 2400 C C . VAL A 1 305 ? -41.940 -7.426 37.372 1.00 50.84 305 VAL A C 1
ATOM 2402 O O . VAL A 1 305 ? -40.778 -7.569 37.741 1.00 50.84 305 VAL A O 1
ATOM 2405 N N . GLU A 1 306 ? -42.489 -8.258 36.482 1.00 48.75 306 GLU A N 1
ATOM 2406 C CA . GLU A 1 306 ? -41.879 -9.526 36.041 1.00 48.75 306 GLU A CA 1
ATOM 2407 C C . GLU A 1 306 ? -40.844 -9.387 34.899 1.00 48.75 306 GLU A C 1
ATOM 2409 O O . GLU A 1 306 ? -40.083 -10.319 34.648 1.00 48.75 306 GLU A O 1
ATOM 2414 N N . GLU A 1 307 ? -40.751 -8.228 34.233 1.00 49.59 307 GLU A N 1
ATOM 2415 C CA . GLU A 1 307 ? -39.874 -8.011 33.060 1.00 49.59 307 GLU A CA 1
ATOM 2416 C C . GLU A 1 307 ? -38.595 -7.202 33.357 1.00 49.59 307 GLU A C 1
ATOM 2418 O O . GLU A 1 307 ? -37.793 -6.944 32.457 1.00 49.59 307 GLU A O 1
ATOM 2423 N N . TYR A 1 308 ? -38.348 -6.823 34.617 1.00 53.28 308 TYR A N 1
ATOM 2424 C CA . TYR A 1 308 ? -37.212 -5.975 35.001 1.00 53.28 308 TYR A CA 1
ATOM 2425 C C . TYR A 1 308 ? -35.879 -6.736 35.092 1.00 53.28 308 TYR A C 1
ATOM 2427 O O . TYR A 1 308 ? -35.280 -6.891 36.156 1.00 53.28 308 TYR A O 1
ATOM 2435 N N . GLN A 1 309 ? -35.358 -7.182 33.950 1.00 56.81 309 GLN A N 1
ATOM 2436 C CA . GLN A 1 309 ? -33.933 -7.474 33.812 1.00 56.81 309 GLN A CA 1
ATOM 2437 C C . GLN A 1 309 ? -33.232 -6.261 33.210 1.00 56.81 309 GLN A C 1
ATOM 2439 O O . GLN A 1 309 ? -33.309 -6.011 32.007 1.00 56.81 309 GLN A O 1
ATOM 2444 N N . ILE A 1 310 ? 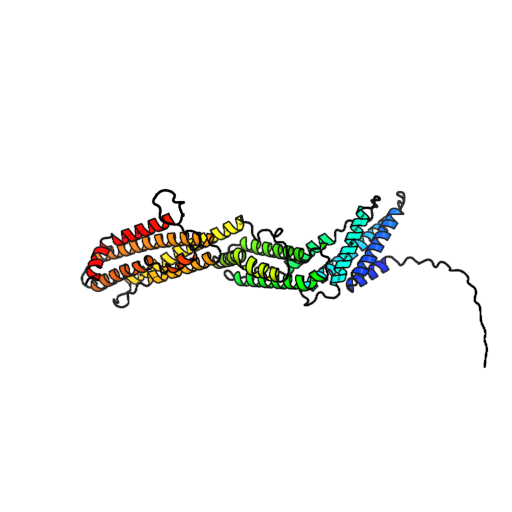-32.504 -5.515 34.043 1.00 61.38 310 ILE A N 1
ATOM 2445 C CA . ILE A 1 310 ? -31.629 -4.445 33.561 1.00 61.38 310 ILE A CA 1
ATOM 2446 C C . ILE A 1 310 ? -30.423 -5.100 32.881 1.00 61.38 310 ILE A C 1
ATOM 2448 O O . ILE A 1 310 ? -29.394 -5.383 33.491 1.00 61.38 310 ILE A O 1
ATOM 2452 N N . ALA A 1 311 ? -30.563 -5.357 31.581 1.00 72.00 311 ALA A N 1
ATOM 2453 C CA . ALA A 1 311 ? -29.485 -5.845 30.725 1.00 72.00 311 ALA A CA 1
ATOM 2454 C C . ALA A 1 311 ? -28.433 -4.760 30.414 1.00 72.00 311 ALA A C 1
ATOM 2456 O O . ALA A 1 311 ? -27.462 -5.043 29.712 1.00 72.00 311 ALA A O 1
ATOM 2457 N N . LEU A 1 312 ? -28.604 -3.543 30.953 1.00 81.81 312 LEU A N 1
ATOM 2458 C CA . LEU A 1 312 ? -27.741 -2.380 30.740 1.00 81.81 312 LEU A CA 1
ATOM 2459 C C . LEU A 1 312 ? -26.262 -2.722 30.912 1.00 81.81 312 LEU A C 1
ATOM 2461 O O . LEU A 1 312 ? -25.460 -2.395 30.046 1.00 81.81 312 LEU A O 1
ATOM 2465 N N . SER A 1 313 ? -25.892 -3.428 31.981 1.00 79.06 313 SER A N 1
ATOM 2466 C CA . SER A 1 313 ? -24.491 -3.766 32.240 1.00 79.06 313 SER A CA 1
ATOM 2467 C C . SER A 1 313 ? -23.878 -4.656 31.168 1.00 79.06 313 SER A C 1
ATOM 2469 O O . SER A 1 313 ? -22.777 -4.382 30.692 1.00 79.06 313 SER A O 1
ATOM 2471 N N . LYS A 1 314 ? -24.619 -5.666 30.706 1.00 80.75 314 LYS A N 1
ATOM 2472 C CA . LYS A 1 314 ? -24.205 -6.515 29.588 1.00 80.75 314 LYS A CA 1
ATOM 2473 C C . LYS A 1 314 ? -24.060 -5.700 28.304 1.00 80.75 314 LYS A C 1
ATOM 2475 O O . LYS A 1 314 ? -23.057 -5.851 27.613 1.00 80.75 314 LYS A O 1
ATOM 2480 N N . THR A 1 315 ? -25.020 -4.829 28.000 1.00 85.62 315 THR A N 1
ATOM 2481 C CA . THR A 1 315 ? -24.980 -3.985 26.800 1.00 85.62 315 THR A CA 1
ATOM 2482 C C . THR A 1 315 ? -23.795 -3.022 26.834 1.00 85.62 315 THR A C 1
ATOM 2484 O O . THR A 1 315 ? -23.053 -2.952 25.860 1.00 85.62 315 THR A O 1
ATOM 2487 N N . VAL A 1 316 ? -23.559 -2.337 27.955 1.00 86.50 316 VAL A N 1
ATOM 2488 C CA . VAL A 1 316 ? -22.422 -1.420 28.140 1.00 86.50 316 VAL A CA 1
ATOM 2489 C C . VAL A 1 316 ? -21.096 -2.156 27.943 1.00 86.50 316 VAL A C 1
ATOM 2491 O O . VAL A 1 316 ? -20.263 -1.706 27.160 1.00 86.50 316 VAL A O 1
ATOM 2494 N N . ILE A 1 317 ? -20.915 -3.318 28.584 1.00 83.50 317 ILE A N 1
ATOM 2495 C CA . ILE A 1 317 ? -19.698 -4.132 28.433 1.00 83.50 317 ILE A CA 1
ATOM 2496 C C . ILE A 1 317 ? -19.497 -4.536 26.969 1.00 83.50 317 ILE A C 1
ATOM 2498 O O . ILE A 1 317 ? -18.403 -4.365 26.435 1.00 83.50 317 ILE A O 1
ATOM 2502 N N . GLN A 1 318 ? -20.552 -5.002 26.297 1.00 86.25 318 GLN A N 1
ATOM 2503 C CA . GLN A 1 318 ? -20.489 -5.379 24.884 1.00 86.25 318 GLN A CA 1
ATOM 2504 C C . GLN A 1 318 ? -20.101 -4.204 23.978 1.00 86.25 318 GLN A C 1
ATOM 2506 O O . GLN A 1 318 ? -19.314 -4.394 23.055 1.00 86.25 318 GLN A O 1
ATOM 2511 N N . ARG A 1 319 ? -20.606 -2.987 24.233 1.00 85.38 319 ARG A N 1
ATOM 2512 C CA . ARG A 1 319 ? -20.232 -1.800 23.443 1.00 85.38 319 ARG A CA 1
ATOM 2513 C C . ARG A 1 319 ? -18.764 -1.436 23.604 1.00 85.38 319 ARG A C 1
ATOM 2515 O O . ARG A 1 319 ? -18.112 -1.123 22.613 1.00 85.38 319 ARG A O 1
ATOM 2522 N N . LEU A 1 320 ? -18.234 -1.532 24.821 1.00 86.06 320 LEU A N 1
ATOM 2523 C CA . LEU A 1 320 ? -16.822 -1.258 25.086 1.00 86.06 320 LEU A CA 1
ATOM 2524 C C . LEU A 1 320 ? -15.898 -2.328 24.483 1.00 86.06 320 LEU A C 1
ATOM 2526 O O . LEU A 1 320 ? -14.822 -2.000 23.987 1.00 86.06 320 LEU A O 1
ATOM 2530 N N . GLN A 1 321 ? -16.311 -3.600 24.492 1.00 84.94 321 GLN A N 1
ATOM 2531 C CA . GLN A 1 321 ? -15.495 -4.719 24.003 1.00 84.94 321 GLN A CA 1
ATOM 2532 C C . GLN A 1 321 ? -15.100 -4.593 22.528 1.00 84.94 321 GLN A C 1
ATOM 2534 O O . GLN A 1 321 ? -13.966 -4.919 22.185 1.00 84.94 321 GLN A O 1
ATOM 2539 N N . VAL A 1 322 ? -15.982 -4.065 21.675 1.00 87.81 322 VAL A N 1
ATOM 2540 C CA . VAL A 1 322 ? -15.736 -3.961 20.226 1.00 87.81 322 VAL A CA 1
ATOM 2541 C C . VAL A 1 322 ? -14.451 -3.185 19.917 1.00 87.81 322 VAL A C 1
ATOM 2543 O O . VAL A 1 322 ? -13.600 -3.659 19.164 1.00 87.81 322 VAL A O 1
ATOM 2546 N N . ASP A 1 323 ? -14.288 -1.999 20.508 1.00 86.38 323 ASP A N 1
ATOM 2547 C CA . ASP A 1 323 ? -13.126 -1.144 20.244 1.00 86.38 323 ASP A CA 1
ATOM 2548 C C . ASP A 1 323 ? -11.876 -1.630 21.011 1.00 86.38 323 ASP A C 1
ATOM 2550 O O . ASP A 1 323 ? -10.748 -1.478 20.528 1.00 86.38 323 ASP A O 1
ATOM 2554 N N . LEU A 1 324 ? -12.053 -2.288 22.167 1.00 86.88 324 LEU A N 1
ATOM 2555 C CA . LEU A 1 324 ? -10.968 -2.921 22.933 1.00 86.88 324 LEU A CA 1
ATOM 2556 C C . LEU A 1 324 ? -10.313 -4.076 22.168 1.00 86.88 324 LEU A C 1
ATOM 2558 O O . LEU A 1 324 ? -9.091 -4.111 22.029 1.00 86.88 324 LEU A O 1
ATOM 2562 N N . GLU A 1 325 ? -11.112 -5.012 21.658 1.00 86.44 325 GLU A N 1
ATOM 2563 C CA . GLU A 1 325 ? -10.613 -6.177 20.923 1.00 86.44 325 GLU A CA 1
ATOM 2564 C C . GLU A 1 325 ? -9.944 -5.749 19.617 1.00 86.44 325 GLU A C 1
ATOM 2566 O O . GLU A 1 325 ? -8.830 -6.183 19.307 1.00 86.44 325 GLU A O 1
ATOM 2571 N N . ARG A 1 326 ? -10.582 -4.829 18.884 1.00 88.62 326 ARG A N 1
ATOM 2572 C CA . ARG A 1 326 ? -10.065 -4.336 17.606 1.00 88.62 326 ARG A CA 1
ATOM 2573 C C . ARG A 1 326 ? -8.741 -3.592 17.762 1.00 88.62 326 ARG A C 1
ATOM 2575 O O . ARG A 1 326 ? -7.818 -3.822 16.988 1.00 88.62 326 ARG A O 1
ATOM 2582 N N . SER A 1 327 ? -8.616 -2.731 18.770 1.00 88.38 327 SER A N 1
ATOM 2583 C CA . SER A 1 327 ? -7.370 -1.996 19.025 1.00 88.38 327 SER A CA 1
ATOM 2584 C C . SER A 1 327 ? -6.236 -2.892 19.532 1.00 88.38 327 SER A C 1
ATOM 2586 O O . SER A 1 327 ? -5.087 -2.710 19.123 1.00 88.38 327 SER A O 1
ATOM 2588 N N . ALA A 1 328 ? -6.544 -3.886 20.373 1.00 86.44 328 ALA A N 1
ATOM 2589 C CA . ALA A 1 328 ? -5.567 -4.845 20.882 1.00 86.44 328 ALA A CA 1
ATOM 2590 C C . ALA A 1 328 ? -5.006 -5.772 19.790 1.00 86.44 328 ALA A C 1
ATOM 2592 O O . ALA A 1 328 ? -3.835 -6.144 19.861 1.00 86.44 328 ALA A O 1
ATOM 2593 N N . ALA A 1 329 ? -5.813 -6.113 18.779 1.00 89.12 329 ALA A N 1
ATOM 2594 C CA . ALA A 1 329 ? -5.375 -6.906 17.631 1.00 89.12 329 ALA A CA 1
ATOM 2595 C C . ALA A 1 329 ? -4.357 -6.168 16.740 1.00 89.12 329 ALA A C 1
ATOM 2597 O O . ALA A 1 329 ? -3.506 -6.802 16.119 1.00 89.12 329 ALA A O 1
ATOM 2598 N N . ILE A 1 330 ? -4.418 -4.834 16.698 1.00 90.88 330 ILE A N 1
ATOM 2599 C CA . ILE A 1 330 ? -3.550 -4.007 15.849 1.00 90.88 330 ILE A CA 1
ATOM 2600 C C . ILE A 1 330 ? -2.183 -3.811 16.496 1.00 90.88 330 ILE A C 1
ATOM 2602 O O . ILE A 1 330 ? -1.153 -4.164 15.928 1.00 90.88 330 ILE A O 1
ATOM 2606 N N . ASN A 1 331 ? -2.168 -3.213 17.688 1.00 88.38 331 ASN A N 1
ATOM 2607 C CA . ASN A 1 331 ? -0.945 -2.875 18.401 1.00 88.38 331 ASN A CA 1
ATOM 2608 C C . ASN A 1 331 ? -1.232 -2.800 19.904 1.00 88.38 331 ASN A C 1
ATOM 2610 O O . ASN A 1 331 ? -2.182 -2.154 20.346 1.00 88.38 331 ASN A O 1
ATOM 2614 N N . ARG A 1 332 ? -0.354 -3.397 20.714 1.00 88.12 332 ARG A N 1
ATOM 2615 C CA . ARG A 1 332 ? -0.442 -3.381 22.180 1.00 88.12 332 ARG A CA 1
ATOM 2616 C C . ARG A 1 332 ? -0.497 -1.965 22.763 1.00 88.12 332 ARG A C 1
ATOM 2618 O O . ARG A 1 332 ? -1.215 -1.738 23.735 1.00 88.12 332 ARG A O 1
ATOM 2625 N N . SER A 1 333 ? 0.256 -1.025 22.186 1.00 88.25 333 SER A N 1
ATOM 2626 C CA . SER A 1 333 ? 0.263 0.378 22.625 1.00 88.25 333 SER A CA 1
ATOM 2627 C C . SER A 1 333 ? -1.109 1.029 22.425 1.00 88.25 333 SER A C 1
ATOM 2629 O O . SER A 1 333 ? -1.689 1.571 23.370 1.00 88.25 333 SER A O 1
ATOM 2631 N N . LEU A 1 334 ? -1.669 0.893 21.218 1.00 87.81 334 LEU A N 1
ATOM 2632 C CA . LEU A 1 334 ? -2.993 1.406 20.877 1.00 87.81 334 LEU A CA 1
ATOM 2633 C C . LEU A 1 334 ? -4.077 0.769 21.754 1.00 87.81 334 LEU A C 1
ATOM 2635 O O . LEU A 1 334 ? -4.886 1.493 22.330 1.00 87.81 334 LEU A O 1
ATOM 2639 N N . GLY A 1 335 ? -4.042 -0.556 21.929 1.00 86.50 335 GLY A N 1
ATOM 2640 C CA . GLY A 1 335 ? -4.972 -1.278 22.801 1.00 86.50 335 GLY A CA 1
ATOM 2641 C C . GLY A 1 335 ? -4.972 -0.759 24.241 1.00 86.50 335 GLY A C 1
ATOM 2642 O O . GLY A 1 335 ? -6.031 -0.533 24.818 1.00 86.50 335 GLY A O 1
ATOM 2643 N N . SER A 1 336 ? -3.794 -0.476 24.806 1.00 84.31 336 SER A N 1
ATOM 2644 C CA . SER A 1 336 ? -3.672 0.112 26.149 1.00 84.31 336 SER A CA 1
ATOM 2645 C C . SER A 1 336 ? -4.310 1.507 26.239 1.00 84.31 336 SER A C 1
ATOM 2647 O O . SER A 1 336 ? -5.074 1.795 27.162 1.00 84.31 336 SER A O 1
ATOM 2649 N N . ARG A 1 337 ? -4.054 2.373 25.248 1.00 87.25 337 ARG A N 1
ATOM 2650 C CA . ARG A 1 337 ? -4.601 3.742 25.204 1.00 87.25 337 ARG A CA 1
ATOM 2651 C C . ARG A 1 337 ? -6.122 3.745 25.012 1.00 87.25 337 ARG A C 1
ATOM 2653 O O . ARG A 1 337 ? -6.821 4.511 25.675 1.00 87.25 337 ARG A O 1
ATOM 2660 N N . VAL A 1 338 ? -6.641 2.872 24.146 1.00 86.44 338 VAL A N 1
ATOM 2661 C CA . VAL A 1 338 ? -8.085 2.688 23.924 1.00 86.44 338 VAL A CA 1
ATOM 2662 C C . VAL A 1 338 ? -8.758 2.130 25.176 1.00 86.44 338 VAL A C 1
ATOM 2664 O O . VAL A 1 338 ? -9.832 2.605 25.548 1.00 86.44 338 VAL A O 1
ATOM 2667 N N . ALA A 1 339 ? -8.110 1.200 25.880 1.00 83.75 339 ALA A N 1
ATOM 2668 C CA . ALA A 1 339 ? -8.605 0.692 27.153 1.00 83.75 339 ALA A CA 1
ATOM 2669 C C . ALA A 1 339 ? -8.712 1.784 28.212 1.00 83.75 339 ALA A C 1
ATOM 2671 O O . ALA A 1 339 ? -9.761 1.931 28.835 1.00 83.75 339 ALA A O 1
ATOM 2672 N N . GLN A 1 340 ? -7.679 2.612 28.359 1.00 84.31 340 GLN A N 1
ATOM 2673 C CA . GLN A 1 340 ? -7.725 3.749 29.274 1.00 84.31 340 GLN A CA 1
ATOM 2674 C C . GLN A 1 340 ? -8.848 4.734 28.913 1.00 84.31 340 GLN A C 1
ATOM 2676 O O . GLN A 1 340 ? -9.592 5.172 29.788 1.00 84.31 340 GLN A O 1
ATOM 2681 N N . CYS A 1 341 ? -9.011 5.053 27.627 1.00 86.94 341 CYS A N 1
ATOM 2682 C CA . CYS A 1 341 ? -10.089 5.917 27.150 1.00 86.94 341 CYS A CA 1
ATOM 2683 C C . CYS A 1 341 ? -11.481 5.341 27.463 1.00 86.94 341 CYS A C 1
ATOM 2685 O O . CYS A 1 341 ? -12.366 6.059 27.927 1.00 86.94 341 CYS A O 1
ATOM 2687 N N . SER A 1 342 ? -11.656 4.038 27.245 1.00 85.00 342 SER A N 1
ATOM 2688 C CA . SER A 1 342 ? -12.908 3.319 27.498 1.00 85.00 342 SER A CA 1
ATOM 2689 C C . SER A 1 342 ? -13.240 3.252 28.990 1.00 85.00 342 SER A C 1
ATOM 2691 O O . SER A 1 342 ? -14.392 3.436 29.371 1.00 85.00 342 SER A O 1
ATOM 2693 N N . LEU A 1 343 ? -12.233 3.052 29.848 1.00 82.50 343 LEU A N 1
ATOM 2694 C CA . LEU A 1 343 ? -12.397 3.056 31.305 1.00 82.50 343 LEU A CA 1
ATOM 2695 C C . LEU A 1 343 ? -12.810 4.430 31.838 1.00 82.50 343 LEU A C 1
ATOM 2697 O O . LEU A 1 343 ? -13.650 4.496 32.731 1.00 82.50 343 LEU A O 1
ATOM 2701 N N . ASN A 1 344 ? -12.270 5.515 31.276 1.00 84.38 344 ASN A N 1
ATOM 2702 C CA . ASN A 1 344 ? -12.701 6.868 31.631 1.00 84.38 344 ASN A CA 1
ATOM 2703 C C . ASN A 1 344 ? -14.177 7.086 31.263 1.00 84.38 344 ASN A C 1
ATOM 2705 O O . ASN A 1 344 ? -14.957 7.521 32.103 1.00 84.38 344 ASN A O 1
ATOM 2709 N N . GLY A 1 345 ? -14.583 6.699 30.048 1.00 83.81 345 GLY A N 1
ATOM 2710 C CA . GLY A 1 345 ? -15.987 6.780 29.636 1.00 83.81 345 GLY A CA 1
ATOM 2711 C C . GLY A 1 345 ? -16.919 5.908 30.488 1.00 83.81 345 GLY A C 1
ATOM 2712 O O . GLY A 1 345 ? -18.031 6.322 30.808 1.00 83.81 345 GLY A O 1
ATOM 2713 N N . LEU A 1 346 ? -16.459 4.729 30.920 1.00 85.44 346 LEU A N 1
ATOM 2714 C CA . LEU A 1 346 ? -17.198 3.881 31.857 1.00 85.44 346 LEU A CA 1
ATOM 2715 C C . LEU A 1 346 ? -17.342 4.544 33.235 1.00 85.44 346 LEU A C 1
ATOM 2717 O O . LEU A 1 346 ? -18.409 4.456 33.838 1.00 85.44 346 LEU A O 1
ATOM 2721 N N . ALA A 1 347 ? -16.298 5.205 33.739 1.00 82.69 347 ALA A N 1
ATOM 2722 C CA . ALA A 1 347 ? -16.363 5.930 35.006 1.00 82.69 347 ALA A CA 1
ATOM 2723 C C . ALA A 1 347 ? -17.394 7.071 34.950 1.00 82.69 347 ALA A C 1
ATOM 2725 O O . ALA A 1 347 ? -18.219 7.186 35.859 1.00 82.69 347 ALA A O 1
ATOM 2726 N N . ASP A 1 348 ? -17.406 7.843 33.859 1.00 86.50 348 ASP A N 1
ATOM 2727 C CA . ASP A 1 348 ? -18.393 8.904 33.623 1.00 86.50 348 ASP A CA 1
ATOM 2728 C C . ASP A 1 348 ? -19.821 8.340 33.539 1.00 86.50 348 ASP A C 1
ATOM 2730 O O . ASP A 1 348 ? -20.747 8.869 34.158 1.00 86.50 348 ASP A O 1
ATOM 2734 N N . PHE A 1 349 ? -20.004 7.221 32.830 1.00 87.81 349 PHE A N 1
ATOM 2735 C CA . PHE A 1 349 ? -21.286 6.520 32.760 1.00 87.81 349 PHE A CA 1
ATOM 2736 C C . PHE A 1 349 ? -21.769 6.070 34.143 1.00 87.81 349 PHE A C 1
ATOM 2738 O O . PHE A 1 349 ? -22.925 6.303 34.490 1.00 87.81 349 PHE A O 1
ATOM 2745 N N . LEU A 1 350 ? -20.900 5.450 34.947 1.00 85.62 350 LEU A N 1
ATOM 2746 C CA . LEU A 1 350 ? -21.256 4.980 36.287 1.00 85.62 350 LEU A CA 1
ATOM 2747 C C . LEU A 1 350 ? -21.629 6.145 37.208 1.00 85.62 350 LEU A C 1
ATOM 2749 O O . LEU A 1 350 ? -22.574 6.020 37.986 1.00 85.62 350 LEU A O 1
ATOM 2753 N N . TYR A 1 351 ? -20.939 7.282 37.094 1.00 86.81 351 TYR A N 1
ATOM 2754 C CA . TYR A 1 351 ? -21.292 8.497 37.826 1.00 86.81 351 TYR A CA 1
ATOM 2755 C C . TYR A 1 351 ? -22.685 9.014 37.443 1.00 86.81 351 TYR A C 1
ATOM 2757 O O . TYR A 1 351 ? -23.516 9.279 38.313 1.00 86.81 351 TYR A O 1
ATOM 2765 N N . SER A 1 352 ? -22.976 9.106 36.145 1.00 88.94 352 SER A N 1
ATOM 2766 C CA . SER A 1 352 ? -24.295 9.509 35.649 1.00 88.94 352 SER A CA 1
ATOM 2767 C C . SER A 1 352 ? -25.394 8.522 36.041 1.00 88.94 352 SER A C 1
ATOM 2769 O O . SER A 1 352 ? -26.478 8.940 36.448 1.00 88.94 352 SER A O 1
ATOM 2771 N N . PHE A 1 353 ? -25.116 7.217 35.979 1.00 87.00 353 PHE A N 1
ATOM 2772 C CA . PHE A 1 353 ? -26.041 6.172 36.416 1.00 87.00 353 PHE A CA 1
ATOM 2773 C C . PHE A 1 353 ? -26.370 6.328 37.902 1.00 87.00 353 PHE A C 1
ATOM 2775 O O . PHE A 1 353 ? -27.546 6.348 38.260 1.00 87.00 353 PHE A O 1
ATOM 2782 N N . GLN A 1 354 ? -25.355 6.536 38.752 1.00 86.50 354 GLN A N 1
ATOM 2783 C CA . GLN A 1 354 ? -25.556 6.802 40.177 1.00 86.50 354 GLN A CA 1
ATOM 2784 C C . GLN A 1 354 ? -26.498 7.990 40.391 1.00 86.50 354 GLN A C 1
ATOM 2786 O O . GLN A 1 354 ? -27.474 7.881 41.129 1.00 86.50 354 GLN A O 1
ATOM 2791 N N . ARG A 1 355 ? -26.228 9.112 39.715 1.00 88.75 355 ARG A N 1
ATOM 2792 C CA . ARG A 1 355 ? -27.008 10.346 39.856 1.00 88.75 355 ARG A CA 1
ATOM 2793 C C . ARG A 1 355 ? -28.464 10.178 39.453 1.00 88.75 355 ARG A C 1
ATOM 2795 O O . ARG A 1 355 ? -29.345 10.663 40.154 1.00 88.75 355 ARG A O 1
ATOM 2802 N N . LYS A 1 356 ? -28.735 9.476 38.355 1.00 87.25 356 LYS A N 1
ATOM 2803 C CA . LYS A 1 356 ? -30.113 9.228 37.914 1.00 87.25 356 LYS A CA 1
ATOM 2804 C C . LYS A 1 356 ? -30.870 8.296 38.853 1.00 87.25 356 LYS A C 1
ATOM 2806 O O . LYS A 1 356 ? -32.043 8.534 39.121 1.00 87.25 356 LYS A O 1
ATOM 2811 N N . VAL A 1 357 ? -30.201 7.281 39.400 1.00 84.44 357 VAL A N 1
ATOM 2812 C CA . VAL A 1 357 ? -30.794 6.405 40.420 1.00 84.44 357 VAL A CA 1
ATOM 2813 C C . VAL A 1 357 ? -31.099 7.192 41.700 1.00 84.44 357 VAL A C 1
ATOM 2815 O O . VAL A 1 357 ? -32.196 7.068 42.237 1.00 84.44 357 VAL A O 1
ATOM 2818 N N . GLU A 1 358 ? -30.190 8.059 42.158 1.00 84.12 358 GLU A N 1
ATOM 2819 C CA . GLU A 1 358 ? -30.432 8.967 43.295 1.00 84.12 358 GLU A CA 1
ATOM 2820 C C . GLU A 1 358 ? -31.675 9.847 43.061 1.00 84.12 358 GLU A C 1
ATOM 2822 O O . GLU A 1 358 ? -32.580 9.857 43.897 1.00 84.12 358 GLU A O 1
ATOM 2827 N N . MET A 1 359 ? -31.781 10.494 41.894 1.00 85.31 359 MET A N 1
ATOM 2828 C CA . MET A 1 359 ? -32.954 11.307 41.532 1.00 85.31 359 MET A CA 1
ATOM 2829 C C . MET A 1 359 ? -34.252 10.488 41.474 1.00 85.31 359 MET A C 1
ATOM 2831 O O . MET A 1 359 ? -35.306 10.974 41.886 1.00 85.31 359 MET A O 1
ATOM 2835 N N . PHE A 1 360 ? -34.195 9.239 40.999 1.00 81.81 360 PHE A N 1
ATOM 2836 C CA . PHE A 1 360 ? -35.347 8.336 41.007 1.00 81.81 360 PHE A CA 1
ATOM 2837 C C . PHE A 1 360 ? -35.835 8.063 42.439 1.00 81.81 360 PHE A C 1
ATOM 2839 O O . PHE A 1 360 ? -37.036 8.134 42.706 1.00 81.81 360 PHE A O 1
ATOM 2846 N N . HIS A 1 361 ? -34.923 7.807 43.381 1.00 78.38 361 HIS A N 1
ATOM 2847 C CA . HIS A 1 361 ? -35.280 7.592 44.786 1.00 78.38 361 HIS A CA 1
ATOM 2848 C C . HIS A 1 361 ? -35.878 8.847 45.441 1.00 78.38 361 HIS A C 1
ATOM 2850 O O . HIS A 1 361 ? -36.886 8.743 46.142 1.00 78.38 361 HIS A O 1
ATOM 2856 N N . GLU A 1 362 ? -35.306 10.027 45.187 1.00 80.81 362 GLU A N 1
ATOM 2857 C CA . GLU A 1 362 ? -35.827 11.308 45.690 1.00 80.81 362 GLU A CA 1
ATOM 2858 C C . GLU A 1 362 ? -37.232 11.622 45.142 1.00 80.81 362 GLU A C 1
ATOM 2860 O O . GLU A 1 362 ? -38.117 12.058 45.887 1.00 80.81 362 GLU A O 1
ATOM 2865 N N . GLY A 1 363 ? -37.469 11.349 43.853 1.00 74.06 363 GLY A N 1
ATOM 2866 C CA . GLY A 1 363 ? -38.761 11.565 43.196 1.00 74.06 363 GLY A CA 1
ATOM 2867 C C . GLY A 1 363 ? -39.881 10.659 43.718 1.00 74.06 363 GLY A C 1
ATOM 2868 O O . GLY A 1 363 ? -41.033 11.083 43.798 1.00 74.06 363 GLY A O 1
ATOM 2869 N N . VAL A 1 364 ? -39.562 9.428 44.130 1.00 68.50 364 VAL A N 1
ATOM 2870 C CA . VAL A 1 364 ? -40.548 8.496 44.707 1.00 68.50 364 VAL A CA 1
ATOM 2871 C C . VAL A 1 364 ? -40.888 8.849 46.160 1.00 68.50 364 VAL A C 1
ATOM 2873 O O . VAL A 1 364 ? -42.044 8.728 46.557 1.00 68.50 364 VAL A O 1
ATOM 2876 N N . GLN A 1 365 ? -39.924 9.340 46.949 1.00 60.72 365 GLN A N 1
ATOM 2877 C CA . GLN A 1 365 ? -40.152 9.749 48.347 1.00 60.72 365 GLN A CA 1
ATOM 2878 C C . GLN A 1 365 ? -41.019 11.011 48.492 1.00 60.72 365 GLN A C 1
ATOM 2880 O O . GLN A 1 365 ? -41.573 11.257 49.562 1.00 60.72 365 GLN A O 1
ATOM 2885 N N . SER A 1 366 ? -41.136 11.818 47.435 1.00 60.03 366 SER A N 1
ATOM 2886 C CA . SER A 1 366 ? -41.835 13.109 47.440 1.00 60.03 366 SER A CA 1
ATOM 2887 C C . SER A 1 366 ? -43.251 13.076 46.828 1.00 60.03 366 SER A C 1
ATOM 2889 O O . SER A 1 366 ? -43.951 14.089 46.875 1.00 60.03 366 SER A O 1
ATOM 2891 N N . GLY A 1 367 ? -43.712 11.932 46.296 1.00 57.59 367 GLY A N 1
ATOM 2892 C CA . GLY A 1 367 ? -45.051 11.752 45.702 1.00 57.59 367 GLY A CA 1
ATOM 2893 C C . GLY A 1 367 ? -46.110 11.144 46.650 1.00 57.59 367 GLY A C 1
ATOM 2894 O O . GLY A 1 367 ? -45.757 10.436 47.597 1.00 57.59 367 GLY A O 1
ATOM 2895 N N . PRO A 1 368 ? -47.425 11.375 46.418 1.00 48.41 368 PRO A N 1
ATOM 2896 C CA . PRO A 1 368 ? -48.493 10.801 47.238 1.00 48.41 368 PRO A CA 1
ATOM 2897 C C . PRO A 1 368 ? -48.503 9.274 47.096 1.00 48.41 368 PRO A C 1
ATOM 2899 O O . PRO A 1 368 ? -48.687 8.720 46.013 1.00 48.41 368 PRO A O 1
ATOM 2902 N N . SER A 1 369 ? -48.226 8.622 48.219 1.00 61.41 369 SER A N 1
ATOM 2903 C CA . SER A 1 369 ? -47.928 7.202 48.360 1.00 61.41 369 SER A CA 1
ATOM 2904 C C . SER A 1 369 ? -49.197 6.408 48.651 1.00 61.41 369 SER A C 1
ATOM 2906 O O . SER A 1 369 ? -49.913 6.786 49.568 1.00 61.41 369 SER A O 1
ATOM 2908 N N . GLU A 1 370 ? -49.435 5.323 47.904 1.00 51.25 370 GLU A N 1
ATOM 2909 C CA . GLU A 1 370 ? -49.948 4.041 48.439 1.00 51.25 370 GLU A CA 1
ATOM 2910 C C . GLU A 1 370 ? -50.020 2.926 47.368 1.00 51.25 370 GLU A C 1
ATOM 2912 O O . GLU A 1 370 ? -49.890 1.762 47.722 1.00 51.25 370 GLU A O 1
ATOM 2917 N N . ASP A 1 371 ? -50.071 3.240 46.063 1.00 50.00 371 ASP A N 1
ATOM 2918 C CA . ASP A 1 371 ? -50.322 2.220 45.013 1.00 50.00 371 ASP A CA 1
ATOM 2919 C C . ASP A 1 371 ? -49.084 1.682 44.246 1.00 50.00 371 ASP A C 1
ATOM 2921 O O . ASP A 1 371 ? -49.225 0.807 43.397 1.00 50.00 371 ASP A O 1
ATOM 2925 N N . ASN A 1 372 ? -47.855 2.166 44.503 1.00 56.28 372 ASN A N 1
ATOM 2926 C CA . ASN A 1 372 ? -46.669 1.841 43.668 1.00 56.28 372 ASN A CA 1
ATOM 2927 C C . ASN A 1 372 ? -45.454 1.273 44.437 1.00 56.28 372 ASN A C 1
ATOM 2929 O O . ASN A 1 372 ? -44.318 1.317 43.956 1.00 56.28 372 ASN A O 1
ATOM 2933 N N . GLN A 1 373 ? -45.674 0.763 45.653 1.00 59.09 373 GLN A N 1
ATOM 2934 C CA . GLN A 1 373 ? -44.608 0.311 46.560 1.00 59.09 373 GLN A CA 1
ATOM 2935 C C . GLN A 1 373 ? -43.918 -0.980 46.072 1.00 59.09 373 GLN A C 1
ATOM 2937 O O . GLN A 1 373 ? -42.699 -1.110 46.181 1.00 59.09 373 GLN A O 1
ATOM 2942 N N . ASP A 1 374 ? -44.677 -1.884 45.448 1.00 58.81 374 ASP A N 1
ATOM 2943 C CA . ASP A 1 374 ? -44.186 -3.177 44.943 1.00 58.81 374 ASP A CA 1
ATOM 2944 C C . ASP A 1 374 ? -43.272 -3.015 43.707 1.00 58.81 374 ASP A C 1
ATOM 2946 O O . ASP A 1 374 ? -42.197 -3.611 43.597 1.00 58.81 374 ASP A O 1
ATOM 2950 N N . GLY A 1 375 ? -43.619 -2.079 42.815 1.00 67.00 375 GLY A N 1
ATOM 2951 C CA . GLY A 1 375 ? -42.778 -1.710 41.673 1.00 67.00 375 GLY A CA 1
ATOM 2952 C C . GLY A 1 375 ? -41.506 -0.946 42.062 1.00 67.00 375 GLY A C 1
ATOM 2953 O O . GLY A 1 375 ? -40.525 -0.965 41.319 1.00 67.00 375 GLY A O 1
ATOM 2954 N N . TYR A 1 376 ? -41.487 -0.254 43.206 1.00 73.25 376 TYR A N 1
ATOM 2955 C CA . TYR A 1 376 ? -40.299 0.456 43.698 1.00 73.25 376 TYR A CA 1
ATOM 2956 C C . TYR A 1 376 ? -39.216 -0.504 44.211 1.00 73.25 376 TYR A C 1
ATOM 2958 O O . TYR A 1 376 ? -38.043 -0.357 43.851 1.00 73.25 376 TYR A O 1
ATOM 2966 N N . VAL A 1 377 ? -39.600 -1.504 45.014 1.00 74.00 377 VAL A N 1
ATOM 2967 C CA . VAL A 1 377 ? -38.662 -2.502 45.557 1.00 74.00 377 VAL A CA 1
ATOM 2968 C C . VAL A 1 377 ? -38.021 -3.295 44.420 1.00 74.00 377 VAL A C 1
ATOM 2970 O O . VAL A 1 377 ? -36.795 -3.387 44.354 1.00 74.00 377 VAL A O 1
ATOM 2973 N N . THR A 1 378 ? -38.820 -3.767 43.463 1.00 72.50 378 THR A N 1
ATOM 2974 C CA . THR A 1 378 ? -38.311 -4.535 42.318 1.00 72.50 378 THR A CA 1
ATOM 2975 C C . THR A 1 378 ? -37.356 -3.723 41.441 1.00 72.50 378 THR A C 1
ATOM 2977 O O . THR A 1 378 ? -36.294 -4.223 41.068 1.00 72.50 378 THR A O 1
ATOM 2980 N N . ARG A 1 379 ? -37.654 -2.442 41.176 1.00 73.12 379 ARG A N 1
ATOM 2981 C CA . ARG A 1 379 ? -36.739 -1.545 40.442 1.00 73.12 379 ARG A CA 1
ATOM 2982 C C . ARG A 1 379 ? -35.429 -1.308 41.192 1.00 73.12 379 ARG A C 1
ATOM 2984 O O . ARG A 1 379 ? -34.359 -1.364 40.592 1.00 73.12 379 ARG A O 1
ATOM 2991 N N . THR A 1 380 ? -35.496 -1.132 42.510 1.00 75.94 380 THR A N 1
ATOM 2992 C CA . THR A 1 380 ? -34.305 -0.969 43.358 1.00 75.94 380 THR A CA 1
ATOM 2993 C C . THR A 1 380 ? -33.420 -2.219 43.329 1.00 75.94 380 THR A C 1
ATOM 2995 O O . THR A 1 380 ? -32.204 -2.115 43.161 1.00 75.94 380 THR A O 1
ATOM 2998 N N . ILE A 1 381 ? -34.019 -3.412 43.424 1.00 76.25 381 ILE A N 1
ATOM 2999 C CA . ILE A 1 381 ? -33.304 -4.690 43.285 1.00 76.25 381 ILE A CA 1
ATOM 3000 C C . ILE A 1 381 ? -32.663 -4.796 41.895 1.00 76.25 381 ILE A C 1
ATOM 3002 O O . ILE A 1 381 ? -31.505 -5.201 41.780 1.00 76.25 381 ILE A O 1
ATOM 3006 N N . ALA A 1 382 ? -33.366 -4.384 40.840 1.00 73.44 382 ALA A N 1
ATOM 3007 C CA . ALA A 1 382 ? -32.839 -4.410 39.482 1.00 73.44 382 ALA A CA 1
ATOM 3008 C C . ALA A 1 382 ? -31.625 -3.475 39.300 1.00 73.44 382 ALA A C 1
ATOM 3010 O O . ALA A 1 382 ? -30.633 -3.887 38.693 1.00 73.44 382 ALA A O 1
ATOM 3011 N N . PHE A 1 383 ? -31.641 -2.262 39.874 1.00 79.31 383 PHE A N 1
ATOM 3012 C CA . PHE A 1 383 ? -30.480 -1.356 39.863 1.00 79.31 383 PHE A CA 1
ATOM 3013 C C . PHE A 1 383 ? -29.274 -1.968 40.566 1.00 79.31 383 PHE A C 1
ATOM 3015 O O . PHE A 1 383 ? -28.163 -1.934 40.036 1.00 79.31 383 PHE A O 1
ATOM 3022 N N . VAL A 1 384 ? -29.494 -2.583 41.730 1.00 76.56 384 VAL A N 1
ATOM 3023 C CA . VAL A 1 384 ? -28.442 -3.282 42.474 1.00 76.56 384 VAL A CA 1
ATOM 3024 C C . VAL A 1 384 ? -27.876 -4.439 41.651 1.00 76.56 384 VAL A C 1
ATOM 3026 O O . VAL A 1 384 ? -26.658 -4.568 41.545 1.00 76.56 384 VAL A O 1
ATOM 3029 N N . ASN A 1 385 ? -28.734 -5.232 41.011 1.00 78.69 385 ASN A N 1
ATOM 3030 C CA . ASN A 1 385 ? -28.335 -6.374 40.185 1.00 78.69 385 ASN A CA 1
ATOM 3031 C C . ASN A 1 385 ? -27.645 -5.975 38.869 1.00 78.69 385 ASN A C 1
ATOM 3033 O O . ASN A 1 385 ? -26.966 -6.803 38.260 1.00 78.69 385 ASN A O 1
ATOM 3037 N N . CYS A 1 386 ? -27.749 -4.713 38.447 1.00 77.44 386 CYS A N 1
ATOM 3038 C CA . CYS A 1 386 ? -27.008 -4.176 37.306 1.00 77.44 386 CYS A CA 1
ATOM 3039 C C . CYS A 1 386 ? -25.512 -3.961 37.622 1.00 77.44 386 CYS A C 1
ATOM 3041 O O . CYS A 1 386 ? -24.672 -4.024 36.727 1.00 77.44 386 CYS A O 1
ATOM 3043 N N . CYS A 1 387 ? -25.144 -3.753 38.890 1.00 75.88 387 CYS A N 1
ATOM 3044 C CA . CYS A 1 387 ? -23.776 -3.412 39.295 1.00 75.88 387 CYS A CA 1
ATOM 3045 C C . CYS A 1 387 ? -22.749 -4.572 39.254 1.00 75.88 387 CYS A C 1
ATOM 3047 O O . CYS A 1 387 ? -21.605 -4.326 38.858 1.00 75.88 387 CYS A O 1
ATOM 3049 N N . PRO A 1 388 ? -23.073 -5.822 39.660 1.00 77.00 388 PRO A N 1
ATOM 3050 C CA . PRO A 1 388 ? -22.108 -6.919 39.727 1.00 77.00 388 PRO A CA 1
ATOM 3051 C C . PRO A 1 388 ? -21.356 -7.221 38.424 1.00 77.00 388 PRO A C 1
ATOM 3053 O O . PRO A 1 388 ? -20.145 -7.413 38.516 1.00 77.00 388 PRO A O 1
ATOM 3056 N N . PRO A 1 389 ? -21.970 -7.215 37.225 1.00 75.94 389 PRO A N 1
ATOM 3057 C CA . PRO A 1 389 ? -21.243 -7.475 35.978 1.00 75.94 389 PRO A CA 1
ATOM 3058 C C . PRO A 1 389 ? -20.138 -6.458 35.668 1.00 75.94 389 PRO A C 1
ATOM 3060 O O . PRO A 1 389 ? -19.155 -6.812 35.029 1.00 75.94 389 PRO A O 1
ATOM 3063 N N . PHE A 1 390 ? -20.236 -5.218 36.160 1.00 70.50 390 PHE A N 1
ATOM 3064 C CA . PHE A 1 390 ? -19.150 -4.240 36.021 1.00 70.50 390 PHE A CA 1
ATOM 3065 C C . PHE A 1 390 ? -17.965 -4.515 36.959 1.00 70.50 390 PHE A C 1
ATOM 3067 O O . PHE A 1 390 ? -16.858 -4.041 36.714 1.00 70.50 390 PHE A O 1
ATOM 3074 N N . ARG A 1 391 ? -18.194 -5.263 38.047 1.00 64.56 391 ARG A N 1
ATOM 3075 C CA . ARG A 1 391 ? -17.163 -5.678 39.013 1.00 64.56 391 ARG A CA 1
ATOM 3076 C C . ARG A 1 391 ? -16.567 -7.037 38.673 1.00 64.56 391 ARG A C 1
ATOM 3078 O O . ARG A 1 391 ? -15.372 -7.254 38.869 1.00 64.56 391 ARG A O 1
ATOM 3085 N N . TYR A 1 392 ? -17.405 -7.964 38.216 1.00 49.38 392 TYR A N 1
ATOM 3086 C CA . TYR A 1 392 ? -16.993 -9.299 37.826 1.00 49.38 392 TYR A CA 1
ATOM 3087 C C . TYR A 1 392 ? -16.435 -9.232 36.415 1.00 49.38 392 TYR A C 1
ATOM 3089 O O . TYR A 1 392 ? -17.158 -9.313 35.431 1.00 49.38 392 TYR A O 1
ATOM 3097 N N . ASN A 1 393 ? -15.127 -9.043 36.336 1.00 43.94 393 ASN A N 1
ATOM 3098 C CA . ASN A 1 393 ? -14.384 -9.119 35.096 1.00 43.94 393 ASN A CA 1
ATOM 3099 C C . ASN A 1 393 ? -14.560 -10.546 34.524 1.00 43.94 393 ASN A C 1
ATOM 3101 O O . ASN A 1 393 ? -14.027 -11.481 35.121 1.00 43.94 393 ASN A O 1
ATOM 3105 N N . PRO A 1 394 ? -15.221 -10.777 33.373 1.00 34.88 394 PRO A N 1
ATOM 3106 C CA . PRO A 1 394 ? -15.059 -12.048 32.661 1.00 34.88 394 PRO A CA 1
ATOM 3107 C C . PRO A 1 394 ? -13.617 -12.217 32.126 1.00 34.88 394 PRO A C 1
ATOM 3109 O O . PRO A 1 394 ? -13.255 -13.260 31.596 1.00 34.88 394 PRO A O 1
ATOM 3112 N N . HIS A 1 395 ? -12.758 -11.205 32.293 1.00 40.47 395 HIS A N 1
ATOM 3113 C CA . HIS A 1 395 ? -11.396 -11.136 31.771 1.00 40.47 395 HIS A CA 1
ATOM 3114 C C . HIS A 1 395 ? -10.298 -11.740 32.661 1.00 40.47 395 HIS A C 1
ATOM 3116 O O . HIS A 1 395 ? -9.118 -11.492 32.403 1.00 40.47 395 HIS A O 1
ATOM 3122 N N . THR A 1 396 ? -10.617 -12.598 33.635 1.00 34.44 396 THR A N 1
ATOM 3123 C CA . THR A 1 396 ? -9.583 -13.425 34.294 1.00 34.44 396 THR A CA 1
ATOM 3124 C C . THR A 1 396 ? -8.848 -14.345 33.299 1.00 34.44 396 THR A C 1
ATOM 3126 O O . THR A 1 396 ? -7.770 -14.840 33.609 1.00 34.44 396 THR A O 1
ATOM 3129 N N . GLU A 1 397 ? -9.353 -14.506 32.070 1.00 31.67 397 GLU A N 1
ATOM 3130 C CA . GLU A 1 397 ? -8.645 -15.179 30.969 1.00 31.67 397 GLU A CA 1
ATOM 3131 C C . GLU A 1 397 ? -7.796 -14.233 30.092 1.00 31.67 397 GLU A C 1
ATOM 3133 O O . GLU A 1 397 ? -6.821 -14.670 29.484 1.00 31.67 397 GLU A O 1
ATOM 3138 N N . LEU A 1 398 ? -8.066 -12.921 30.074 1.00 36.41 398 LEU A N 1
ATOM 3139 C CA . LEU A 1 398 ? -7.350 -11.966 29.210 1.00 36.41 398 LEU A CA 1
ATOM 3140 C C . LEU A 1 398 ? -6.075 -11.377 29.846 1.00 36.41 398 LEU A C 1
ATOM 3142 O O . LEU A 1 398 ? -5.184 -10.922 29.129 1.00 36.41 398 LEU A O 1
ATOM 3146 N N . GLN A 1 399 ? -5.900 -11.485 31.168 1.00 33.38 399 GLN A N 1
ATOM 3147 C CA . GLN A 1 399 ? -4.602 -11.225 31.817 1.00 33.38 399 GLN A CA 1
ATOM 3148 C C . GLN A 1 399 ? -3.604 -12.392 31.690 1.00 33.38 399 GLN A C 1
ATOM 3150 O O . GLN A 1 399 ? -2.395 -12.164 31.769 1.00 33.38 399 GLN A O 1
ATOM 3155 N N . GLY A 1 400 ? -4.069 -13.617 31.413 1.00 28.58 400 GLY A N 1
ATOM 3156 C CA . GLY A 1 400 ? -3.208 -14.801 31.273 1.00 28.58 400 GLY A CA 1
ATOM 3157 C C . GLY A 1 400 ? -2.273 -14.767 30.057 1.00 28.58 400 GLY A C 1
ATOM 3158 O O . GLY A 1 400 ? -1.187 -15.350 30.098 1.00 28.58 400 GLY A O 1
ATOM 3159 N N . SER A 1 401 ? -2.644 -14.033 29.001 1.00 33.09 401 SER A N 1
ATOM 3160 C CA . SER A 1 401 ? -1.852 -13.949 27.763 1.00 33.09 401 SER A CA 1
ATOM 3161 C C . SER A 1 401 ? -0.997 -12.682 27.644 1.00 33.09 401 SER A C 1
ATOM 3163 O O . SER A 1 401 ? -0.122 -12.624 26.782 1.00 33.09 401 SER A O 1
ATOM 3165 N N . VAL A 1 402 ? -1.210 -11.667 28.488 1.00 38.91 402 VAL A N 1
ATOM 3166 C CA . VAL A 1 402 ? -0.510 -10.371 28.379 1.00 38.91 402 VAL A CA 1
ATOM 3167 C C . VAL A 1 402 ? 0.624 -10.233 29.413 1.00 38.91 402 VAL A C 1
ATOM 3169 O O . VAL A 1 402 ? 1.515 -9.405 29.228 1.00 38.91 402 VAL A O 1
ATOM 3172 N N . CYS A 1 403 ? 0.678 -11.100 30.433 1.00 29.41 403 CYS A N 1
ATOM 3173 C CA . CYS A 1 403 ? 1.731 -11.102 31.464 1.00 29.41 403 CYS A CA 1
ATOM 3174 C C . CYS A 1 403 ? 2.420 -12.465 31.693 1.00 29.41 403 CYS A C 1
ATOM 3176 O O . CYS A 1 403 ? 3.014 -12.680 32.746 1.00 29.41 403 CYS A O 1
ATOM 3178 N N . SER A 1 404 ? 2.414 -13.383 30.721 1.00 25.86 404 SER A N 1
ATOM 3179 C CA . SER A 1 404 ? 3.224 -14.615 30.796 1.00 25.86 404 SER A CA 1
ATOM 3180 C C . SER A 1 404 ? 4.562 -14.435 30.080 1.00 25.86 404 SER A C 1
ATOM 3182 O O . SER A 1 404 ? 4.842 -15.046 29.055 1.00 25.86 404 SER A O 1
ATOM 3184 N N . GLY A 1 405 ? 5.395 -13.551 30.617 1.00 27.59 405 GLY A N 1
ATOM 3185 C CA . GLY A 1 405 ? 6.741 -13.314 30.115 1.00 27.59 405 GLY A CA 1
ATOM 3186 C C . GLY A 1 405 ? 7.508 -12.441 31.089 1.00 27.59 405 GLY A C 1
ATOM 3187 O O . GLY A 1 405 ? 7.454 -11.224 30.989 1.00 27.59 405 GLY A O 1
ATOM 3188 N N . SER A 1 406 ? 8.230 -13.088 32.004 1.00 29.80 406 SER A N 1
ATOM 3189 C CA . SER A 1 406 ? 9.042 -12.481 33.067 1.00 29.80 406 SER A CA 1
ATOM 3190 C C . SER A 1 406 ? 8.274 -12.100 34.338 1.00 29.80 406 SER A C 1
ATOM 3192 O O . SER A 1 406 ? 7.849 -10.969 34.518 1.00 29.80 406 SER A O 1
ATOM 3194 N N . LEU A 1 407 ? 8.106 -13.076 35.233 1.00 24.98 407 LEU A N 1
ATOM 3195 C CA . LEU A 1 407 ? 8.598 -13.010 36.617 1.00 24.98 407 LEU A CA 1
ATOM 3196 C C . LEU A 1 407 ? 8.375 -14.390 37.266 1.00 24.98 407 LEU A C 1
ATOM 3198 O O . LEU A 1 407 ? 7.448 -14.634 38.031 1.00 24.98 407 LEU A O 1
ATOM 3202 N N . ARG A 1 408 ? 9.251 -15.344 36.937 1.00 25.48 408 ARG A N 1
ATOM 3203 C CA . ARG A 1 408 ? 9.670 -16.312 37.955 1.00 25.48 408 ARG A CA 1
ATOM 3204 C C . ARG A 1 408 ? 10.712 -15.578 38.777 1.00 25.48 408 ARG A C 1
ATOM 3206 O O . ARG A 1 408 ? 11.652 -15.093 38.161 1.00 25.48 408 ARG A O 1
ATOM 3213 N N . VAL A 1 409 ? 10.533 -15.512 40.095 1.00 24.38 409 VAL A N 1
ATOM 3214 C CA . VAL A 1 409 ? 11.580 -15.540 41.136 1.00 24.38 409 VAL A CA 1
ATOM 3215 C C . VAL A 1 409 ? 10.909 -15.180 42.467 1.00 24.38 409 VAL A C 1
ATOM 3217 O O . VAL A 1 409 ? 10.436 -14.070 42.670 1.00 24.38 409 VAL A O 1
ATOM 3220 N N . SER A 1 410 ? 10.785 -16.221 43.293 1.00 22.44 410 SER A N 1
ATOM 3221 C CA . SER A 1 410 ? 10.991 -16.265 44.747 1.00 22.44 410 SER A CA 1
ATOM 3222 C C . SER A 1 410 ? 10.653 -15.052 45.619 1.00 22.44 410 SER A C 1
ATOM 3224 O O . SER A 1 410 ? 11.207 -13.971 45.454 1.00 22.44 410 SER A O 1
ATOM 3226 N N . ASN A 1 411 ? 9.889 -15.353 46.675 1.00 25.31 411 ASN A N 1
ATOM 3227 C CA . ASN A 1 411 ? 10.048 -14.847 48.042 1.00 25.31 411 ASN A CA 1
ATOM 3228 C C . ASN A 1 411 ? 11.353 -14.069 48.261 1.00 25.31 411 ASN A C 1
ATOM 3230 O O . ASN A 1 411 ? 12.404 -14.698 48.201 1.00 25.31 411 ASN A O 1
ATOM 3234 N N . VAL A 1 412 ? 11.267 -12.773 48.567 1.00 24.47 412 VAL A N 1
ATOM 3235 C CA . VAL A 1 412 ? 11.966 -12.076 49.664 1.00 24.47 412 VAL A CA 1
ATOM 3236 C C . VAL A 1 412 ? 11.269 -10.719 49.846 1.00 24.47 412 VAL A C 1
ATOM 3238 O O . VAL A 1 412 ? 10.916 -10.047 48.880 1.00 24.47 412 VAL A O 1
ATOM 3241 N N . GLU A 1 413 ? 11.026 -10.377 51.105 1.00 24.42 413 GLU A N 1
ATOM 3242 C CA . GLU A 1 413 ? 10.533 -9.103 51.622 1.00 24.42 413 GLU A CA 1
ATOM 3243 C C . GLU A 1 413 ? 11.439 -7.929 51.200 1.00 24.42 413 GLU A C 1
ATOM 3245 O O . GLU A 1 413 ? 12.629 -7.964 51.487 1.00 24.42 413 GLU A O 1
ATOM 3250 N N . ASP A 1 414 ? 10.906 -6.903 50.526 1.00 22.27 414 ASP A N 1
ATOM 3251 C CA . ASP A 1 414 ? 11.064 -5.485 50.915 1.00 22.27 414 ASP A CA 1
ATOM 3252 C C . ASP A 1 414 ? 10.368 -4.523 49.918 1.00 22.27 414 ASP A C 1
ATOM 3254 O O . ASP A 1 414 ? 10.198 -4.853 48.739 1.00 22.27 414 ASP A O 1
ATOM 3258 N N . PRO A 1 415 ? 9.919 -3.335 50.375 1.00 29.89 415 PRO A N 1
ATOM 3259 C CA . PRO A 1 415 ? 9.055 -2.419 49.635 1.00 29.89 415 PRO A CA 1
ATOM 3260 C C . PRO A 1 415 ? 9.847 -1.371 48.829 1.00 29.89 415 PRO A C 1
ATOM 3262 O O . PRO A 1 415 ? 11.038 -1.169 49.029 1.00 29.89 415 PRO A O 1
ATOM 3265 N N . MET A 1 416 ? 9.134 -0.621 47.978 1.00 24.27 416 MET A N 1
ATOM 3266 C CA . MET A 1 416 ? 9.601 0.569 47.235 1.00 24.27 416 MET A CA 1
ATOM 3267 C C . MET A 1 416 ? 10.463 0.320 45.988 1.00 24.27 416 MET A C 1
ATOM 3269 O O . MET A 1 416 ? 11.645 0.650 45.935 1.00 24.27 416 MET A O 1
ATOM 3273 N N . ARG A 1 417 ? 9.798 -0.102 44.907 1.00 23.77 417 ARG A N 1
ATOM 3274 C CA . ARG A 1 417 ? 9.995 0.456 43.554 1.00 23.77 417 ARG A CA 1
ATOM 3275 C C . ARG A 1 417 ? 8.827 0.037 42.660 1.00 23.77 417 ARG A C 1
ATOM 3277 O O . ARG A 1 417 ? 8.891 -0.951 41.942 1.00 23.77 417 ARG A O 1
ATOM 3284 N N . THR A 1 418 ? 7.733 0.785 42.726 1.00 25.00 418 THR A N 1
ATOM 3285 C CA . THR A 1 418 ? 6.685 0.725 41.703 1.00 25.00 418 THR A CA 1
ATOM 3286 C C . THR A 1 418 ? 7.038 1.713 40.604 1.00 25.00 418 THR A C 1
ATOM 3288 O O . THR A 1 418 ? 6.834 2.918 40.746 1.00 25.00 418 THR A O 1
ATOM 3291 N N . GLU A 1 419 ? 7.563 1.196 39.494 1.00 22.81 419 GLU A N 1
ATOM 3292 C CA . GLU A 1 419 ? 7.369 1.843 38.201 1.00 22.81 419 GLU A CA 1
ATOM 3293 C C . GLU A 1 419 ? 5.857 1.958 37.992 1.00 22.81 419 GLU A C 1
ATOM 3295 O O . GLU A 1 419 ? 5.130 0.965 37.917 1.00 22.81 419 GLU A O 1
ATOM 3300 N N . HIS A 1 420 ? 5.362 3.191 38.035 1.00 25.17 420 HIS A N 1
ATOM 3301 C CA . HIS A 1 420 ? 3.948 3.490 37.904 1.00 25.17 420 HIS A CA 1
ATOM 3302 C C . HIS A 1 420 ? 3.475 3.098 36.503 1.00 25.17 420 HIS A C 1
ATOM 3304 O O . HIS A 1 420 ? 3.681 3.816 35.529 1.00 25.17 420 HIS A O 1
ATOM 3310 N N . CYS A 1 421 ? 2.794 1.959 36.410 1.00 28.59 421 CYS A N 1
ATOM 3311 C CA . CYS A 1 421 ? 1.944 1.651 35.277 1.00 28.59 421 CYS A CA 1
ATOM 3312 C C . CYS A 1 421 ? 0.764 2.640 35.305 1.00 28.59 421 CYS A C 1
ATOM 3314 O O . CYS A 1 421 ? -0.065 2.597 36.219 1.00 28.59 421 CYS A O 1
ATOM 3316 N N . SER A 1 422 ? 0.687 3.543 34.324 1.00 30.02 422 SER A N 1
ATOM 3317 C CA . SER A 1 422 ? -0.330 4.606 34.219 1.00 30.02 422 SER A CA 1
ATOM 3318 C C . SER A 1 422 ? -1.784 4.107 34.140 1.00 30.02 422 SER A C 1
ATOM 3320 O O . SER A 1 422 ? -2.705 4.915 34.161 1.00 30.02 422 SER A O 1
ATOM 3322 N N . CYS A 1 423 ? -2.013 2.789 34.090 1.00 30.39 423 CYS A N 1
ATOM 3323 C CA . CYS A 1 423 ? -3.335 2.178 34.247 1.00 30.39 423 CYS A CA 1
ATOM 3324 C C . CYS A 1 423 ? -3.865 2.228 35.694 1.00 30.39 423 CYS A C 1
ATOM 3326 O O . CYS A 1 423 ? -5.072 2.171 35.894 1.00 30.39 423 CYS A O 1
ATOM 3328 N N . SER A 1 424 ? -3.003 2.350 36.711 1.00 29.08 424 SER A N 1
ATOM 3329 C CA . SER A 1 424 ? -3.399 2.248 38.129 1.00 29.08 424 SER A CA 1
ATOM 3330 C C . SER A 1 424 ? -4.336 3.374 38.606 1.00 29.08 424 SER A C 1
ATOM 3332 O O . SER A 1 424 ? -5.198 3.150 39.458 1.00 29.08 424 SER A O 1
ATOM 3334 N N . SER A 1 425 ? -4.228 4.579 38.033 1.00 30.48 425 SER A N 1
ATOM 3335 C CA . SER A 1 425 ? -5.045 5.731 38.442 1.00 30.48 425 SER A CA 1
ATOM 3336 C C . SER A 1 425 ? -6.528 5.565 38.093 1.00 30.48 425 SER A C 1
ATOM 3338 O O . SER A 1 425 ? -7.370 5.749 38.968 1.00 30.48 425 SER A O 1
ATOM 3340 N N . GLY A 1 426 ? -6.854 5.127 36.871 1.00 31.03 426 GLY A N 1
ATOM 3341 C CA . GLY A 1 426 ? -8.248 4.931 36.441 1.00 31.03 426 GLY A CA 1
ATOM 3342 C C . GLY A 1 426 ? -8.970 3.815 37.208 1.00 31.03 426 GLY A C 1
ATOM 3343 O O . GLY A 1 426 ? -10.146 3.943 37.546 1.00 31.03 426 GLY A O 1
ATOM 3344 N N . PHE A 1 427 ? -8.252 2.747 37.576 1.00 34.34 427 PHE A N 1
ATOM 3345 C CA . PHE A 1 427 ? -8.806 1.683 38.423 1.00 34.34 427 PHE A CA 1
ATOM 3346 C C . PHE A 1 427 ? -9.090 2.150 39.857 1.00 34.34 427 PHE A C 1
ATOM 3348 O O . PHE A 1 427 ? -10.061 1.693 40.458 1.00 34.34 427 PHE A O 1
ATOM 3355 N N . SER A 1 428 ? -8.289 3.069 40.409 1.00 35.16 428 SER A N 1
ATOM 3356 C CA . SER A 1 428 ? -8.526 3.636 41.745 1.00 35.16 428 SER A CA 1
ATOM 3357 C C . SER A 1 428 ? -9.808 4.474 41.793 1.00 35.16 428 SER A C 1
ATOM 3359 O O . SER A 1 428 ? -10.546 4.403 42.778 1.00 35.16 428 SER A O 1
ATOM 3361 N N . ASP A 1 429 ? -10.094 5.244 40.743 1.00 36.88 429 ASP A N 1
ATOM 3362 C CA . ASP A 1 429 ? -11.294 6.084 40.681 1.00 36.88 429 ASP A CA 1
ATOM 3363 C C . ASP A 1 429 ? -12.559 5.243 40.488 1.00 36.88 429 ASP A C 1
ATOM 3365 O O . ASP A 1 429 ? -13.516 5.416 41.243 1.00 36.88 429 ASP A O 1
ATOM 3369 N N . LEU A 1 430 ? -12.523 4.237 39.605 1.00 38.62 430 LEU A N 1
ATOM 3370 C CA . LEU A 1 430 ? -13.591 3.236 39.483 1.00 38.62 430 LEU A CA 1
ATOM 3371 C C . LEU A 1 430 ? -13.832 2.504 40.808 1.00 38.62 430 LEU A C 1
ATOM 3373 O O . LEU A 1 430 ? -14.972 2.370 41.245 1.00 38.62 430 LEU A O 1
ATOM 3377 N N . TYR A 1 431 ? -12.770 2.075 41.495 1.00 39.09 431 TYR A N 1
ATOM 3378 C CA . TYR A 1 431 ? -12.882 1.401 42.789 1.00 39.09 431 TYR A CA 1
ATOM 3379 C C . TYR A 1 431 ? -13.512 2.298 43.867 1.00 39.09 431 TYR A C 1
ATOM 3381 O O . TYR A 1 431 ? -14.336 1.828 44.653 1.00 39.09 431 TYR A O 1
ATOM 3389 N N . ARG A 1 432 ? -13.175 3.595 43.901 1.00 42.50 432 ARG A N 1
ATOM 3390 C CA . ARG A 1 432 ? -13.797 4.573 44.812 1.00 42.50 432 ARG A CA 1
ATOM 3391 C C . ARG A 1 432 ? -15.270 4.807 44.491 1.00 42.50 432 ARG A C 1
ATOM 3393 O O . ARG A 1 432 ? -16.068 4.838 45.423 1.00 42.50 432 ARG A O 1
ATOM 3400 N N . LEU A 1 433 ? -15.625 4.905 43.213 1.00 42.94 433 LEU A N 1
ATOM 3401 C CA . LEU A 1 433 ? -17.006 5.049 42.744 1.00 42.94 433 LEU A CA 1
ATOM 3402 C C . LEU A 1 433 ? -17.830 3.804 43.105 1.00 42.94 433 LEU A C 1
ATOM 3404 O O . LEU A 1 433 ? -18.883 3.894 43.727 1.00 42.94 433 LEU A O 1
ATOM 3408 N N . PHE A 1 434 ? -17.294 2.604 42.869 1.00 46.75 434 PHE A N 1
ATOM 3409 C CA . PHE A 1 434 ? -17.930 1.361 43.312 1.00 46.75 434 PHE A CA 1
ATOM 3410 C C . PHE A 1 434 ? -18.042 1.253 44.835 1.00 46.75 434 PHE A C 1
ATOM 3412 O O . PHE A 1 434 ? -19.000 0.656 45.331 1.00 46.75 434 PHE A O 1
ATOM 3419 N N . LYS A 1 435 ? -17.087 1.803 45.589 1.00 44.62 435 LYS A N 1
ATOM 3420 C CA . LYS A 1 435 ? -17.161 1.862 47.050 1.00 44.62 435 LYS A CA 1
ATOM 3421 C C . LYS A 1 435 ? -18.214 2.869 47.525 1.00 44.62 435 LYS A C 1
ATOM 3423 O O . LYS A 1 435 ? -18.873 2.573 48.516 1.00 44.62 435 LYS A O 1
ATOM 3428 N N . SER A 1 436 ? -18.429 3.989 46.822 1.00 42.78 436 SER A N 1
ATOM 3429 C CA . SER A 1 436 ? -19.534 4.910 47.131 1.00 42.78 436 SER A CA 1
ATOM 3430 C C . SER A 1 436 ? -20.891 4.286 46.824 1.00 42.78 436 SER A C 1
ATOM 3432 O O . SER A 1 436 ? -21.765 4.370 47.675 1.00 42.78 436 SER A O 1
ATOM 3434 N N . PHE A 1 437 ? -21.036 3.538 45.720 1.00 41.75 437 PHE A N 1
ATOM 3435 C CA . PHE A 1 437 ? -22.235 2.723 45.468 1.00 41.75 437 PHE A CA 1
ATOM 3436 C C . PHE A 1 437 ? -22.550 1.780 46.637 1.00 41.75 437 PHE A C 1
ATOM 3438 O O . PHE A 1 437 ? -23.698 1.658 47.034 1.00 41.75 437 PHE A O 1
ATOM 3445 N N . SER A 1 438 ? -21.533 1.149 47.233 1.00 39.44 438 SER A N 1
ATOM 3446 C CA . SER A 1 438 ? -21.711 0.259 48.391 1.00 39.44 438 SER A CA 1
ATOM 3447 C C . SER A 1 438 ? -22.007 0.986 49.710 1.00 39.44 438 SER A C 1
ATOM 3449 O O . SER A 1 438 ? -22.340 0.318 50.686 1.00 39.44 438 SER A O 1
ATOM 3451 N N . SER A 1 439 ? -21.799 2.304 49.773 1.00 38.59 439 SER A N 1
ATOM 3452 C CA . SER A 1 439 ? -21.860 3.107 50.999 1.00 38.59 439 SER A CA 1
ATOM 3453 C C . SER A 1 439 ? -23.050 4.068 51.041 1.00 38.59 439 SER A C 1
ATOM 3455 O O . SER A 1 439 ? -23.301 4.632 52.102 1.00 38.59 439 SER A O 1
ATOM 3457 N N . SER A 1 440 ? -23.757 4.281 49.927 1.00 38.62 440 SER A N 1
ATOM 3458 C CA . SER A 1 440 ? -25.013 5.033 49.903 1.00 38.62 440 SER A CA 1
ATOM 3459 C C . SER A 1 440 ? -26.097 4.239 50.641 1.00 38.62 440 SER A C 1
ATOM 3461 O O . SER A 1 440 ? -26.284 3.055 50.359 1.00 38.62 440 SER A O 1
ATOM 3463 N N . ASP A 1 441 ? -26.832 4.883 51.555 1.00 37.38 441 ASP A N 1
ATOM 3464 C CA . ASP A 1 441 ? -27.845 4.270 52.442 1.00 37.38 441 ASP A CA 1
ATOM 3465 C C . ASP A 1 441 ? -28.923 3.434 51.710 1.00 37.38 441 ASP A C 1
ATOM 3467 O O . ASP A 1 441 ? -29.562 2.563 52.300 1.00 37.38 441 ASP A O 1
ATOM 3471 N N . VAL A 1 442 ? -29.060 3.620 50.393 1.00 38.56 442 VAL A N 1
ATOM 3472 C CA . VAL A 1 442 ? -29.889 2.819 49.476 1.00 38.56 442 VAL A CA 1
ATOM 3473 C C . VAL A 1 442 ? -29.492 1.328 49.459 1.00 38.56 442 VAL A C 1
ATOM 3475 O O . VAL A 1 442 ? -30.357 0.458 49.364 1.00 38.56 442 VAL A O 1
ATOM 3478 N N . PHE A 1 443 ? -28.205 0.993 49.612 1.00 36.56 443 PHE A N 1
ATOM 3479 C CA . PHE A 1 443 ? -27.723 -0.399 49.601 1.00 36.56 443 PHE A CA 1
ATOM 3480 C C . PHE A 1 443 ? -27.915 -1.132 50.933 1.00 36.56 443 PHE A C 1
ATOM 3482 O O . PHE A 1 443 ? -28.015 -2.365 50.948 1.00 36.56 443 PHE A O 1
ATOM 3489 N N . LEU A 1 444 ? -28.006 -0.402 52.051 1.00 36.19 444 LEU A N 1
ATOM 3490 C CA . LEU A 1 444 ? -28.265 -1.017 53.355 1.00 36.19 444 LEU A CA 1
ATOM 3491 C C . LEU A 1 444 ? -29.676 -1.623 53.403 1.00 36.19 444 LEU A C 1
ATOM 3493 O O . LEU A 1 444 ? -29.872 -2.669 54.015 1.00 36.19 444 LEU A O 1
ATOM 3497 N N . ILE A 1 445 ? -30.632 -1.017 52.689 1.00 32.88 445 ILE A N 1
ATOM 3498 C CA . ILE A 1 445 ? -32.023 -1.481 52.623 1.00 32.88 445 ILE A CA 1
ATOM 3499 C C . ILE A 1 445 ? -32.149 -2.750 51.755 1.00 32.88 445 ILE A C 1
ATOM 3501 O O . ILE A 1 445 ? -32.825 -3.693 52.162 1.00 32.88 445 ILE A O 1
ATOM 3505 N N . SER A 1 446 ? -31.432 -2.849 50.626 1.00 29.00 446 SER A N 1
ATOM 3506 C CA . SER A 1 446 ? -31.438 -4.068 49.789 1.00 29.00 446 SER A CA 1
ATOM 3507 C C . SER A 1 446 ? -30.651 -5.237 50.389 1.00 29.00 446 SER A C 1
ATOM 3509 O O . SER A 1 446 ? -31.018 -6.391 50.181 1.00 29.00 446 SER A O 1
ATOM 3511 N N . THR A 1 447 ? -29.599 -4.983 51.177 1.00 28.56 447 THR A N 1
ATOM 3512 C CA . THR A 1 447 ? -28.818 -6.069 51.808 1.00 28.56 447 THR A CA 1
ATOM 3513 C C . THR A 1 447 ? -29.631 -6.818 52.875 1.00 28.56 447 THR A C 1
ATOM 3515 O O . THR A 1 447 ? -29.402 -8.003 53.104 1.00 28.56 447 THR A O 1
ATOM 3518 N N . VAL A 1 448 ? -30.626 -6.161 53.482 1.00 28.53 448 VAL A N 1
ATOM 3519 C CA . VAL A 1 448 ? -31.554 -6.785 54.443 1.00 28.53 448 VAL A CA 1
ATOM 3520 C C . VAL A 1 448 ? -32.609 -7.657 53.746 1.00 28.53 448 VAL A C 1
ATOM 3522 O O . VAL A 1 448 ? -33.059 -8.634 54.335 1.00 28.53 448 VAL A O 1
ATOM 3525 N N . PHE A 1 449 ? -32.950 -7.374 52.484 1.00 26.14 449 PHE A N 1
ATOM 3526 C CA . PHE A 1 449 ? -33.937 -8.150 51.719 1.00 26.14 449 PHE A CA 1
ATOM 3527 C C . PHE A 1 449 ? -33.345 -9.285 50.878 1.00 26.14 449 PHE A C 1
ATOM 3529 O O . PHE A 1 449 ? -34.069 -10.197 50.521 1.00 26.14 449 PHE A O 1
ATOM 3536 N N . ILE A 1 450 ? -32.038 -9.280 50.597 1.00 27.58 450 ILE A N 1
ATOM 3537 C CA . ILE A 1 450 ? -31.357 -10.401 49.913 1.00 27.58 450 ILE A CA 1
ATOM 3538 C C . ILE A 1 450 ? -31.124 -11.600 50.868 1.00 27.58 450 ILE A C 1
ATOM 3540 O O . ILE A 1 450 ? -30.734 -12.680 50.430 1.00 27.58 450 ILE A O 1
ATOM 3544 N N . PHE A 1 451 ? -31.387 -11.432 52.170 1.00 25.39 451 PHE A N 1
ATOM 3545 C CA . PHE A 1 451 ? -31.312 -12.492 53.188 1.00 25.39 451 PHE A CA 1
ATOM 3546 C C . PHE A 1 451 ? -32.682 -12.982 53.710 1.00 25.39 451 PHE A C 1
ATOM 3548 O O . PHE A 1 451 ? -32.716 -13.769 54.661 1.00 25.39 451 PHE A O 1
ATOM 3555 N N . LEU A 1 452 ? -33.784 -12.564 53.078 1.00 24.34 452 LEU A N 1
ATOM 3556 C CA . LEU A 1 452 ? -35.136 -13.129 53.209 1.00 24.34 452 LEU A CA 1
ATOM 3557 C C . LEU A 1 452 ? -35.562 -13.699 51.854 1.00 24.34 452 LEU A C 1
ATOM 3559 O O . LEU A 1 452 ? -36.253 -14.742 51.867 1.00 24.34 452 LEU A O 1
#

pLDDT: mean 74.54, std 23.19, range [22.27, 95.75]

InterPro domains:
  IPR010326 Exocyst complex component EXOC3/Sec6 [PF06046] (79-388)
  IPR010326 Exocyst complex component EXOC3/Sec6 [PTHR21292] (23-394)

Secondary structure (DSSP, 8-state):
-----------------------HHHHHHHHHHHHHHT-HHHHHHHHHHHHHHHHHHHHTS-TT---HHHHHHHHHHHHHHHHHHHHHHHHHHHHHHHHHHSSS--SSHHHHHHHHHHHHHHHHHHHH-S---S-------HHHHHHHHHHHHHHHHS--S----TT-HHHHHHHHHHHHHHHHHHHHHHTTTTS-GGG-HHHHHHHHHHHHHHHHHHHHHTS---HHHHHHHHHIIIIIIIIIIIHHHHHH----STT---SS-HHHHHHHHHHHHHHHHHHHHHHHHHHHHHHHHHHHH---STT---THHHHHHHHHHHHHHHHHHH-HHHHHHHHHHHHHHHHHHHHHHHHHHHHHHHHHHTS--SS-HHHHHHHHHHHHHHSHHHHS-GGGGTSTTTS-SS---------------TTHHHHHHHHHHHHHHTTSTHHHHHHHHTT-

Organism: NCBI:txid183150

Sequence (452 aa):
KWLGLGLTLTLTGNADVPREPVPAVSAVLEILQLVKKRDLFLADTHILELERECTASAAAEPEDATSPGVKDGGRRKAKDVELLYEELQKELWAVVRESLRSPTAGPNLGLVVQVLQQEEQADKEWALSETVAPGGPRPRRLKRKWREAVEEAADGCLPQRAEFTAGELDKYLDRLRVRVVEDLGAANRNVVSIYPEEFQPFQVYLESYHQAAAGRLKAIADNQLEITDIYSLLDWLHNIYNRDVLGTVAITCAFSRAPLCPLLPSETVDKLELDCLNSVRVKVTTELSQLLDEEEKRWTETQSVEEYQIALSKTVIQRLQVDLERSAAINRSLGSRVAQCSLNGLADFLYSFQRKVEMFHEGVQSGPSEDNQDGYVTRTIAFVNCCPPFRYNPHTELQGSVCSGSLRVSNVEDPMRTEHCSCSSGFSDLYRLFKSFSSSDVFLISTVFIFL

Foldseek 3Di:
DDDDDDDDDDDDDPDDDPPDPDPPVVLLVVLLVCLVVLVLLVSLVSLVVLLVVLLVLQVPDDPPPPDPVSVVVSVVSQVSSVVSVVSSLVSLLVLVLVLLVDPASDPNPLSSQSSLVVLVVVLVVVVPDPDPRVGHPPPPPVLVVVLVSLLVSLLVQQDVDCPDDALGSLVNLVSLLVSLQSSLVSCLRHPPVNHDVVSVSSQSNNQSNLQSLLVRLVVVLVDDHALNNLLSSLLCQQPCCVCRRVVSSCVRDPDDPVVRDRSYDPVSNVVSLVSNLVNLLCCLLVVLVVLLVVVLVCLVPDPDLVPLQPCSLVVSVVSLVVSLVSQVSRDVVSSVSSVLSNLVSVLVSLVVNVVSVVVVVVVVVPDDDDDCPSVVLSNLVNSVVSPVSVVDPPCPVVVVPVPPDDDDDDDDDDDDDDPDPVVVVSVVSVVVSVVVVCVPVSNVVVVVVVVD

Radius of gyration: 39.55 Å; chains: 1; bounding box: 93×71×127 Å